Protein AF-A0A365MT75-F1 (afdb_monomer_lite)

Organism: Gibberella intermedia (NCBI:txid948311)

Foldseek 3Di:
DKQKFKEKEAEDVVVLVVQLVDPQKWKKKAFWKDKPDDDIDQWFIATGPPSDRIDMKMWIPWKWKAWFQDFADALDATDGPADGHTDDAQKEWEQDPVRDIDIDHDNVAHNQWYKYWYQAFTWMWMWTQMPNDTFTRDTRNRHTDDGGDMMHIHTFQKMKIDMDSRHHTRGTHPDDFDDIDIDHQVPHRYDYDYPDLLDADEAEAEPPVVVVCVVVLFKDKWKAFFKDKPQDPQGTKFTPFDDAAWDEDDAQDDGYYPDDDADDDAQWEWEQDPVRDIDHIDHDPPTHNQWYKYAYPAQTWDWDFDQDRNDRGTRDINDHHDGHHGGIMHIHGQQKMKIAMDTSSRHYTDDCPPPAMDMDGHDSVDHWHWYWYQDPVGHIDTDTCPDDDPPVVVVVVVVPVPPDDDDDDDDDDDDDDD

Secondary structure (DSSP, 8-state):
----EEEEEEE-HHHHHHHTTSTT-EEEEEEEEEETTS-EE--B-EEES---SEEEEEEEEEEEEEEE-PPP-TT-B---SS--EEE-TTEEEEE-TTS-EEEEE-TTS-TTSEEEEESSSBEEEEEEEETTEEEEEEE-TTSSBPTT-EEEEEEEEEEEEEEESS--TTBB-SS--SS-EEEE-TT-SEEEEEE-S-S--EEEEE-HHHHHHHHTTSEEEEEEEEEEETTB-------SSS----S---TT-----SS------TTEEEEEPTTS-BPPPEE-TTS-TTSEEEEESSS---EEEEEETTEEEEEEES-SSSPPPSEEEEEEEEEEEEEEEEESS--S---TTSTT-EEEE--SSS---EEEEE-SSS-EEEEE--SSSSHHHHHHHHHHTTS--PPPPPPPPP----

pLDDT: mean 74.2, std 20.29, range [22.56, 98.38]

Structure (mmCIF, N/CA/C/O backbone):
data_AF-A0A365MT75-F1
#
_entry.id   AF-A0A365MT75-F1
#
loop_
_atom_site.group_PDB
_atom_site.id
_atom_site.type_symbol
_atom_site.label_atom_id
_atom_site.label_alt_id
_atom_site.label_comp_id
_atom_site.label_asym_id
_atom_site.label_entity_id
_atom_site.label_seq_id
_atom_site.pdbx_PDB_ins_code
_atom_site.Cartn_x
_atom_site.Cartn_y
_atom_site.Cartn_z
_atom_site.occupancy
_atom_site.B_iso_or_equiv
_atom_site.auth_seq_id
_atom_site.auth_comp_id
_atom_site.auth_asym_id
_atom_site.auth_atom_id
_atom_site.pdbx_PDB_model_num
ATOM 1 N N . MET A 1 1 ? 29.195 1.316 -1.048 1.00 43.56 1 MET A N 1
ATOM 2 C CA . MET A 1 1 ? 28.704 0.260 -0.126 1.00 43.56 1 MET A CA 1
ATOM 3 C C . MET A 1 1 ? 27.222 0.043 -0.409 1.00 43.56 1 MET A C 1
ATOM 5 O O . MET A 1 1 ? 26.603 0.979 -0.900 1.00 43.56 1 MET A O 1
ATOM 9 N N . SER A 1 2 ? 26.654 -1.140 -0.150 1.00 60.12 2 SER A N 1
ATOM 10 C CA . SER A 1 2 ? 25.193 -1.316 -0.242 1.00 60.12 2 SER A CA 1
ATOM 11 C C . SER A 1 2 ? 24.544 -0.742 1.015 1.00 60.12 2 SER A C 1
ATOM 13 O O . SER A 1 2 ? 24.875 -1.172 2.119 1.00 60.12 2 SER A O 1
ATOM 15 N N . SER A 1 3 ? 23.654 0.239 0.864 1.00 81.06 3 SER A N 1
ATOM 16 C CA . SER A 1 3 ? 22.880 0.766 1.988 1.00 81.06 3 SER A CA 1
ATOM 17 C C . SER A 1 3 ? 21.857 -0.279 2.432 1.00 81.06 3 SER A C 1
ATOM 19 O O . SER A 1 3 ? 20.943 -0.608 1.672 1.00 81.06 3 SER A O 1
ATOM 21 N N . LYS A 1 4 ? 22.010 -0.784 3.659 1.00 91.12 4 LYS A N 1
ATOM 22 C CA . LYS A 1 4 ? 20.934 -1.471 4.377 1.00 91.12 4 LYS A CA 1
ATOM 23 C C . LYS A 1 4 ? 19.996 -0.445 5.013 1.00 91.12 4 LYS A C 1
ATOM 25 O O . LYS A 1 4 ? 20.435 0.617 5.455 1.00 91.12 4 LYS A O 1
ATOM 30 N N . TYR A 1 5 ? 18.724 -0.807 5.078 1.00 94.75 5 TYR A N 1
ATOM 31 C CA . TYR A 1 5 ? 17.663 -0.064 5.740 1.00 94.75 5 TYR A CA 1
ATOM 32 C C . TYR A 1 5 ? 16.937 -0.979 6.726 1.00 94.75 5 TYR A C 1
ATOM 34 O O . TYR A 1 5 ? 16.880 -2.192 6.505 1.00 94.75 5 TYR A O 1
ATOM 42 N N . SER A 1 6 ? 16.352 -0.406 7.777 1.00 95.81 6 SER A N 1
ATOM 43 C CA . SER A 1 6 ? 15.517 -1.150 8.721 1.00 95.81 6 SER A CA 1
ATOM 44 C C . SER A 1 6 ? 14.291 -0.371 9.204 1.00 95.81 6 SER A C 1
ATOM 46 O O . SER A 1 6 ? 14.324 0.849 9.406 1.00 95.81 6 SER A O 1
ATOM 48 N N . LEU A 1 7 ? 13.188 -1.095 9.391 1.00 96.25 7 LEU A N 1
ATOM 49 C CA . LEU A 1 7 ? 11.945 -0.623 9.998 1.00 96.25 7 LEU A CA 1
ATOM 50 C C . LEU A 1 7 ? 11.661 -1.435 11.258 1.00 96.25 7 LEU A C 1
ATOM 52 O O . LEU A 1 7 ? 11.477 -2.648 11.175 1.00 96.25 7 LEU A O 1
ATOM 56 N N . ASN A 1 8 ? 11.589 -0.767 12.407 1.00 95.50 8 ASN A N 1
ATOM 57 C CA . ASN A 1 8 ? 11.179 -1.389 13.663 1.00 95.50 8 ASN A CA 1
ATOM 58 C C . ASN A 1 8 ? 9.683 -1.158 13.884 1.00 95.50 8 ASN A C 1
ATOM 60 O O . ASN A 1 8 ? 9.224 -0.034 14.098 1.00 95.50 8 ASN A O 1
ATOM 64 N N . VAL A 1 9 ? 8.914 -2.233 13.813 1.00 94.69 9 VAL A N 1
ATOM 65 C CA . VAL A 1 9 ? 7.471 -2.239 14.016 1.00 94.69 9 VAL A CA 1
ATOM 66 C C . VAL A 1 9 ? 7.209 -2.650 15.459 1.00 94.69 9 VAL A C 1
ATOM 68 O O . VAL A 1 9 ? 7.432 -3.801 15.833 1.00 94.69 9 VAL A O 1
ATOM 71 N N . HIS A 1 10 ? 6.765 -1.698 16.277 1.00 93.19 10 HIS A N 1
ATOM 72 C CA . HIS A 1 10 ? 6.345 -1.957 17.652 1.00 93.19 10 HIS A CA 1
ATOM 73 C C . HIS A 1 10 ? 4.829 -2.160 17.681 1.00 93.19 10 HIS A C 1
ATOM 75 O O . HIS A 1 10 ? 4.082 -1.308 17.191 1.00 93.19 10 HIS A O 1
ATOM 81 N N . ILE A 1 11 ? 4.372 -3.268 18.257 1.00 90.56 11 ILE A N 1
ATOM 82 C CA . ILE A 1 11 ? 2.957 -3.640 18.337 1.00 90.56 11 ILE A CA 1
ATOM 83 C C . ILE A 1 11 ? 2.593 -3.834 19.807 1.00 90.56 11 ILE A C 1
ATOM 85 O O . ILE A 1 11 ? 3.284 -4.547 20.536 1.00 90.56 11 ILE A O 1
ATOM 89 N N . ASP A 1 12 ? 1.510 -3.195 20.250 1.00 86.94 12 ASP A N 1
ATOM 90 C CA . ASP A 1 12 ? 0.994 -3.370 21.608 1.00 86.94 12 ASP A CA 1
ATOM 91 C C . ASP A 1 12 ? 0.683 -4.863 21.876 1.00 86.94 12 ASP A C 1
ATOM 93 O O . ASP A 1 12 ? 0.031 -5.501 21.042 1.00 86.94 12 ASP A O 1
ATOM 97 N N . PRO A 1 13 ? 1.092 -5.453 23.018 1.00 86.12 13 PRO A N 1
ATOM 98 C CA . PRO A 1 13 ? 0.775 -6.843 23.357 1.00 86.12 13 PRO A CA 1
ATOM 99 C C . PRO A 1 13 ? -0.722 -7.197 23.267 1.00 86.12 13 PRO A C 1
ATOM 101 O O . PRO A 1 13 ? -1.064 -8.337 22.943 1.00 86.12 13 PRO A O 1
ATOM 104 N N . LYS A 1 14 ? -1.620 -6.220 23.480 1.00 80.56 14 LYS A N 1
ATOM 105 C CA . LYS A 1 14 ? -3.074 -6.321 23.255 1.00 80.56 14 LYS A CA 1
ATOM 106 C C . LYS A 1 14 ? -3.406 -6.694 21.807 1.00 80.56 14 LYS A C 1
ATOM 108 O O . LYS A 1 14 ? -4.255 -7.556 21.577 1.00 80.56 14 LYS A O 1
ATOM 113 N N . TRP A 1 15 ? -2.728 -6.066 20.848 1.00 81.56 15 TRP A N 1
ATOM 114 C CA . TRP A 1 15 ? -2.884 -6.326 19.419 1.00 81.56 15 TRP A CA 1
ATOM 115 C C . TRP A 1 15 ? -2.166 -7.598 18.979 1.00 81.56 15 TRP A C 1
ATOM 117 O O . TRP A 1 15 ? -2.745 -8.357 18.211 1.00 81.56 15 TRP A O 1
ATOM 127 N N . VAL A 1 16 ? -0.983 -7.902 19.529 1.00 85.25 16 VAL A N 1
ATOM 128 C CA . VAL A 1 16 ? -0.313 -9.198 19.296 1.00 85.25 16 VAL A CA 1
ATOM 129 C C . VAL A 1 16 ? -1.240 -10.358 19.672 1.00 85.25 16 VAL A C 1
ATOM 131 O O . VAL A 1 16 ? -1.450 -11.260 18.866 1.00 85.25 16 VAL A O 1
ATOM 134 N N . LYS A 1 17 ? -1.861 -10.317 20.860 1.00 78.94 17 LYS A N 1
ATOM 135 C CA . LYS A 1 17 ? -2.819 -11.349 21.296 1.00 78.94 17 LYS A CA 1
ATOM 136 C C . LYS A 1 17 ? -4.054 -11.422 20.388 1.00 78.94 17 LYS A C 1
ATOM 138 O O . LYS A 1 17 ? -4.524 -12.519 20.103 1.00 78.94 17 LYS A O 1
ATOM 143 N N . ALA A 1 18 ? -4.584 -10.278 19.949 1.00 76.50 18 ALA A N 1
ATOM 144 C CA . ALA A 1 18 ? -5.773 -10.226 19.099 1.00 76.50 18 ALA A CA 1
ATOM 145 C C . ALA A 1 18 ? -5.497 -10.739 17.675 1.00 76.50 18 ALA A C 1
ATOM 147 O O . ALA A 1 18 ? -6.173 -11.655 17.211 1.00 76.50 18 ALA A O 1
ATOM 148 N N . TRP A 1 19 ? -4.486 -10.202 16.993 1.00 81.62 19 TRP A N 1
ATOM 149 C CA . TRP A 1 19 ? -4.174 -10.548 15.606 1.00 81.62 19 TRP A CA 1
ATOM 150 C C . TRP A 1 19 ? -3.646 -11.975 15.458 1.00 81.62 19 TRP A C 1
ATOM 152 O O . TRP A 1 19 ? -4.077 -12.666 14.542 1.00 81.62 19 TRP A O 1
ATOM 162 N N . SER A 1 20 ? -2.853 -12.484 16.407 1.00 82.06 20 SER A N 1
ATOM 163 C CA . SER A 1 20 ? -2.443 -13.899 16.417 1.00 82.06 20 SER A CA 1
ATOM 164 C C . SER A 1 20 ? -3.592 -14.889 16.677 1.00 82.06 20 SER A C 1
ATOM 166 O O . SER A 1 20 ? -3.385 -16.094 16.560 1.00 82.06 20 SER A O 1
ATOM 168 N N . SER A 1 21 ? -4.799 -14.414 17.020 1.00 77.44 21 SER A N 1
ATOM 169 C CA . SER A 1 21 ? -6.010 -15.249 17.109 1.00 77.44 21 SER A CA 1
ATOM 170 C C . SER A 1 21 ? -6.864 -15.250 15.832 1.00 77.44 21 SER A C 1
ATOM 172 O O . SER A 1 21 ? -7.795 -16.048 15.727 1.00 77.44 21 SER A O 1
ATOM 174 N N . VAL A 1 22 ? -6.545 -14.400 14.847 1.00 76.50 22 VAL A N 1
ATOM 175 C CA . VAL A 1 22 ? -7.232 -14.342 13.548 1.00 76.50 22 VAL A CA 1
ATOM 176 C C . VAL A 1 22 ? -6.508 -15.261 12.548 1.00 76.50 22 VAL A C 1
ATOM 178 O O . VAL A 1 22 ? -5.335 -15.026 12.249 1.00 76.50 22 VAL A O 1
ATOM 181 N N . PRO A 1 23 ? -7.156 -16.314 12.010 1.00 77.75 23 PRO A N 1
ATOM 182 C CA . PRO A 1 23 ? -6.510 -17.235 11.075 1.00 77.75 23 PRO A CA 1
ATOM 183 C C . PRO A 1 23 ? -5.998 -16.528 9.814 1.00 77.75 23 PRO A C 1
ATOM 185 O O . PRO A 1 23 ? -6.737 -15.797 9.166 1.00 77.75 23 PRO A O 1
ATOM 188 N N . GLY A 1 24 ? -4.738 -16.770 9.447 1.00 80.25 24 GLY A N 1
ATOM 189 C CA . GLY A 1 24 ? -4.112 -16.190 8.251 1.00 80.25 24 GLY A CA 1
ATOM 190 C C . GLY A 1 24 ? -3.574 -14.764 8.414 1.00 80.25 24 GLY A C 1
ATOM 191 O O . GLY A 1 24 ? -2.844 -14.311 7.533 1.00 80.25 24 GLY A O 1
ATOM 192 N N . MET A 1 25 ? -3.862 -14.089 9.533 1.00 85.12 25 MET A N 1
ATOM 193 C CA . MET A 1 25 ? -3.382 -12.739 9.839 1.00 85.12 25 MET A CA 1
ATOM 194 C C . MET A 1 25 ? -1.848 -12.659 9.879 1.00 85.12 25 MET A C 1
ATOM 196 O O . MET A 1 25 ? -1.152 -13.597 10.281 1.00 85.12 25 MET A O 1
ATOM 200 N N . LYS A 1 26 ? -1.316 -11.532 9.407 1.00 89.81 26 LYS A N 1
ATOM 201 C CA . LYS A 1 26 ? 0.099 -11.351 9.051 1.00 89.81 26 LYS A CA 1
ATOM 202 C C . LYS A 1 26 ? 0.431 -9.863 8.981 1.00 89.81 26 LYS A C 1
ATOM 204 O O . LYS A 1 26 ? -0.436 -9.032 8.709 1.00 89.81 26 LYS A O 1
ATOM 209 N N . LEU A 1 27 ? 1.698 -9.541 9.228 1.00 91.94 27 LEU A N 1
ATOM 210 C CA . LEU A 1 27 ? 2.236 -8.206 8.995 1.00 91.94 27 LEU A CA 1
ATOM 211 C C . LEU A 1 27 ? 2.629 -8.103 7.517 1.00 91.94 27 LEU A C 1
ATOM 213 O O . LEU A 1 27 ? 3.551 -8.792 7.077 1.00 91.94 27 LEU A O 1
ATOM 217 N N . CYS A 1 28 ? 1.939 -7.249 6.770 1.00 93.00 28 CYS A N 1
ATOM 218 C CA . CYS A 1 28 ? 2.190 -6.997 5.355 1.00 93.00 28 CYS A CA 1
ATOM 219 C C . CYS A 1 28 ? 3.100 -5.777 5.174 1.00 93.00 28 CYS A C 1
ATOM 221 O O . CYS A 1 28 ? 3.004 -4.802 5.920 1.00 93.00 28 CYS A O 1
ATOM 223 N N . PHE A 1 29 ? 3.974 -5.830 4.172 1.00 93.94 29 PHE A N 1
ATOM 224 C CA . PHE A 1 29 ? 4.979 -4.822 3.855 1.00 93.94 29 PHE A CA 1
ATOM 225 C C . PHE A 1 29 ? 5.065 -4.604 2.340 1.00 93.94 29 PHE A C 1
ATOM 227 O O . PHE A 1 29 ? 5.091 -5.559 1.565 1.00 93.94 29 PHE A O 1
ATOM 234 N N . ALA A 1 30 ? 5.171 -3.347 1.912 1.00 94.56 30 ALA A N 1
ATOM 235 C CA . ALA A 1 30 ? 5.423 -2.991 0.516 1.00 94.56 30 ALA A CA 1
ATOM 236 C C . ALA A 1 30 ? 6.398 -1.811 0.416 1.00 94.56 30 ALA A C 1
ATOM 238 O O . ALA A 1 30 ? 6.437 -0.941 1.290 1.00 94.56 30 ALA A O 1
ATOM 239 N N . THR A 1 31 ? 7.172 -1.751 -0.671 1.00 94.38 31 THR A N 1
ATOM 240 C CA . THR A 1 31 ? 8.063 -0.616 -0.970 1.00 94.38 31 THR A CA 1
ATOM 241 C C . THR A 1 31 ? 7.625 0.072 -2.250 1.00 94.38 31 THR A C 1
ATOM 243 O O . THR A 1 31 ? 7.345 -0.609 -3.233 1.00 94.38 31 THR A O 1
ATOM 246 N N . ALA A 1 32 ? 7.636 1.401 -2.271 1.00 93.69 32 ALA A N 1
ATOM 247 C CA . ALA A 1 32 ? 7.175 2.144 -3.429 1.00 93.69 32 ALA A CA 1
ATOM 248 C C . ALA A 1 32 ? 8.210 2.144 -4.571 1.00 93.69 32 ALA A C 1
ATOM 250 O O . ALA A 1 32 ? 9.410 2.349 -4.358 1.00 93.69 32 ALA A O 1
ATOM 251 N N . VAL A 1 33 ? 7.736 1.987 -5.804 1.00 95.06 33 VAL A N 1
ATOM 252 C CA . VAL A 1 33 ? 8.507 2.065 -7.049 1.00 95.06 33 VAL A CA 1
ATOM 253 C C . VAL A 1 33 ? 7.839 3.085 -7.966 1.00 95.06 33 VAL A C 1
ATOM 255 O O . VAL A 1 33 ? 6.643 3.021 -8.236 1.00 95.06 33 VAL A O 1
ATOM 258 N N . GLY A 1 34 ? 8.610 4.062 -8.438 1.00 92.69 34 GLY A N 1
ATOM 259 C CA . GLY A 1 34 ? 8.158 4.973 -9.483 1.00 92.69 34 GLY A CA 1
ATOM 260 C C . GLY A 1 34 ? 8.193 4.293 -10.845 1.00 92.69 34 GLY A C 1
ATOM 261 O O . GLY A 1 34 ? 9.222 3.703 -11.179 1.00 92.69 34 GLY A O 1
ATOM 262 N N . SER A 1 35 ? 7.123 4.435 -11.627 1.00 88.50 35 SER A N 1
ATOM 263 C CA . SER A 1 35 ? 7.120 4.095 -13.051 1.00 88.50 35 SER A CA 1
ATOM 264 C C . SER A 1 35 ? 6.677 5.295 -13.888 1.00 88.50 35 SER A C 1
ATOM 266 O O . SER A 1 35 ? 5.722 6.000 -13.554 1.00 88.50 35 SER A O 1
ATOM 268 N N . GLY A 1 36 ? 7.407 5.564 -14.971 1.00 78.31 36 GLY A N 1
ATOM 269 C CA . GLY A 1 36 ? 7.173 6.729 -15.823 1.00 78.31 36 GLY A CA 1
ATOM 270 C C . GLY A 1 36 ? 7.578 8.059 -15.171 1.00 78.31 36 GLY A C 1
ATOM 271 O O . GLY A 1 36 ? 8.539 8.129 -14.406 1.00 78.31 36 GLY A O 1
ATOM 272 N N . ALA A 1 37 ? 6.885 9.143 -15.534 1.00 63.47 37 ALA A N 1
ATOM 273 C CA . ALA A 1 37 ? 7.299 10.513 -15.209 1.00 63.47 37 ALA A CA 1
ATOM 274 C C . ALA A 1 37 ? 6.915 10.995 -13.795 1.00 63.47 37 ALA A C 1
ATOM 276 O O . ALA A 1 37 ? 7.533 11.926 -13.284 1.00 63.47 37 ALA A O 1
ATOM 277 N N . SER A 1 38 ? 5.898 10.397 -13.168 1.00 62.75 38 SER A N 1
ATOM 278 C CA . SER A 1 38 ? 5.349 10.870 -11.883 1.00 62.75 38 SER A CA 1
ATOM 279 C C . SER A 1 38 ? 4.658 9.791 -11.043 1.00 62.75 38 SER A C 1
ATOM 281 O O . SER A 1 38 ? 4.666 9.889 -9.815 1.00 62.75 38 SER A O 1
ATOM 283 N N . ALA A 1 39 ? 4.085 8.758 -11.666 1.00 82.94 39 ALA A N 1
ATOM 284 C CA . ALA A 1 39 ? 3.356 7.714 -10.955 1.00 82.94 39 ALA A CA 1
ATOM 285 C C . ALA A 1 39 ? 4.277 6.892 -10.035 1.00 82.94 39 ALA A C 1
ATOM 287 O O . ALA A 1 39 ? 5.438 6.616 -10.350 1.00 82.94 39 ALA A O 1
ATOM 288 N N . THR A 1 40 ? 3.756 6.523 -8.867 1.00 87.56 40 THR A N 1
ATOM 289 C CA . THR A 1 40 ? 4.450 5.724 -7.852 1.00 87.56 40 THR A CA 1
ATOM 290 C C . THR A 1 40 ? 3.494 4.659 -7.339 1.00 87.56 40 THR A C 1
ATOM 292 O O . THR A 1 40 ? 2.381 4.977 -6.935 1.00 87.56 40 THR A O 1
ATOM 295 N N . PHE A 1 41 ? 3.944 3.409 -7.361 1.00 89.00 41 PHE A N 1
ATOM 296 C CA . PHE A 1 41 ? 3.154 2.217 -7.077 1.00 89.00 41 PHE A CA 1
ATOM 297 C C . PHE A 1 41 ? 3.794 1.433 -5.934 1.00 89.00 41 PHE A C 1
ATOM 299 O O . PHE A 1 41 ? 5.015 1.404 -5.824 1.00 89.00 41 PHE A O 1
ATOM 306 N N . SER A 1 42 ? 2.984 0.759 -5.125 1.00 88.44 42 SER A N 1
ATOM 307 C CA . SER A 1 42 ? 3.445 -0.193 -4.100 1.00 88.44 42 SER A CA 1
ATOM 308 C C . SER A 1 42 ? 2.682 -1.504 -4.269 1.00 88.44 42 SER A C 1
ATOM 310 O O . SER A 1 42 ? 2.076 -2.016 -3.336 1.00 88.44 42 SER A O 1
ATOM 312 N N . ASN A 1 43 ? 2.615 -1.974 -5.515 1.00 84.06 43 ASN A N 1
ATOM 313 C CA . ASN A 1 43 ? 1.571 -2.874 -5.992 1.00 84.06 43 ASN A CA 1
ATOM 314 C C . ASN A 1 43 ? 1.891 -4.367 -5.841 1.00 84.06 43 ASN A C 1
ATOM 316 O O . ASN A 1 43 ? 1.244 -5.184 -6.491 1.00 84.06 43 ASN A O 1
ATOM 320 N N . VAL A 1 44 ? 2.875 -4.725 -5.009 1.00 80.00 44 VAL A N 1
ATOM 321 C CA . VAL A 1 44 ? 3.187 -6.112 -4.644 1.00 80.00 44 VAL A CA 1
ATOM 322 C C . VAL A 1 44 ? 3.514 -6.200 -3.156 1.00 80.00 44 VAL A C 1
ATOM 324 O O . VAL A 1 44 ? 4.254 -5.367 -2.627 1.00 80.00 44 VAL A O 1
ATOM 327 N N . VAL A 1 45 ? 2.967 -7.221 -2.497 1.00 79.81 45 VAL A N 1
ATOM 328 C CA . VAL A 1 45 ? 3.134 -7.477 -1.062 1.00 79.81 45 VAL A CA 1
ATOM 329 C C . VAL A 1 45 ? 4.288 -8.450 -0.796 1.00 79.81 45 VAL A C 1
ATOM 331 O O . VAL A 1 45 ? 4.464 -9.446 -1.502 1.00 79.81 45 VAL A O 1
ATOM 334 N N . ALA A 1 46 ? 5.040 -8.168 0.268 1.00 83.38 46 ALA A N 1
ATOM 335 C CA . ALA A 1 46 ? 5.812 -9.144 1.031 1.00 83.38 46 ALA A CA 1
ATOM 336 C C . ALA A 1 46 ? 5.245 -9.214 2.461 1.00 83.38 46 ALA A C 1
ATOM 338 O O . ALA A 1 46 ? 4.742 -8.205 2.959 1.00 83.38 46 ALA A O 1
ATOM 339 N N . TYR A 1 47 ? 5.307 -10.353 3.153 1.00 84.94 47 TYR A N 1
ATOM 340 C CA . TYR A 1 47 ? 4.687 -10.469 4.486 1.00 84.94 47 TYR A CA 1
ATOM 341 C C . TYR A 1 47 ? 5.483 -11.309 5.499 1.00 84.94 47 TYR A C 1
ATOM 343 O O . TYR A 1 47 ? 6.444 -11.999 5.164 1.00 84.94 47 TYR A O 1
ATOM 351 N N . THR A 1 48 ? 5.052 -11.281 6.766 1.00 82.12 48 THR A N 1
ATOM 352 C CA . THR A 1 48 ? 5.440 -12.282 7.771 1.00 82.12 48 THR A CA 1
ATOM 353 C C . THR A 1 48 ? 4.269 -12.707 8.661 1.00 82.12 48 THR A C 1
ATOM 355 O O . THR A 1 48 ? 3.481 -11.879 9.120 1.00 82.12 48 THR A O 1
ATOM 358 N N . HIS A 1 49 ? 4.167 -14.012 8.933 1.00 81.25 49 HIS A N 1
ATOM 359 C CA . HIS A 1 49 ? 3.235 -14.576 9.922 1.00 81.25 49 HIS A CA 1
ATOM 360 C C . HIS A 1 49 ? 3.700 -14.369 11.377 1.00 81.25 49 HIS A C 1
ATOM 362 O O . HIS A 1 49 ? 2.932 -14.615 12.303 1.00 81.25 49 HIS A O 1
ATOM 368 N N . ASN A 1 50 ? 4.951 -13.952 11.614 1.00 85.38 50 ASN A N 1
ATOM 369 C CA . ASN A 1 50 ? 5.496 -13.820 12.967 1.00 85.38 50 ASN A CA 1
ATOM 370 C C . ASN A 1 50 ? 5.073 -12.491 13.618 1.00 85.38 50 ASN A C 1
ATOM 372 O O . ASN A 1 50 ? 5.847 -11.533 13.670 1.00 85.38 50 ASN A O 1
ATOM 376 N N . ILE A 1 51 ? 3.831 -12.434 14.101 1.00 87.12 51 ILE A N 1
ATOM 377 C CA . ILE A 1 51 ? 3.294 -11.283 14.835 1.00 87.12 51 ILE A CA 1
ATOM 378 C C . ILE A 1 51 ? 3.865 -11.288 16.263 1.00 87.12 51 ILE A C 1
ATOM 380 O O . ILE A 1 51 ? 3.356 -11.963 17.157 1.00 87.12 51 ILE A O 1
ATOM 384 N N . ALA A 1 52 ? 4.931 -10.517 16.474 1.00 90.81 52 ALA A N 1
ATOM 385 C CA . ALA A 1 52 ? 5.593 -10.306 17.761 1.00 90.81 52 ALA A CA 1
ATOM 386 C C . ALA A 1 52 ? 5.497 -8.828 18.210 1.00 90.81 52 ALA A C 1
ATOM 388 O O . ALA A 1 52 ? 5.310 -7.952 17.367 1.00 90.81 52 ALA A O 1
ATOM 389 N N . PRO A 1 53 ? 5.678 -8.497 19.509 1.00 91.81 53 PRO A N 1
ATOM 390 C CA . PRO A 1 53 ? 5.587 -7.110 19.997 1.00 91.81 53 PRO A CA 1
ATOM 391 C C . PRO A 1 53 ? 6.633 -6.149 19.408 1.00 91.81 53 PRO A C 1
ATOM 393 O O . PRO A 1 53 ? 6.443 -4.935 19.421 1.00 91.81 53 PRO A O 1
ATOM 396 N N . ASN A 1 54 ? 7.747 -6.685 18.904 1.00 93.69 54 ASN A N 1
ATOM 397 C CA . ASN A 1 54 ? 8.773 -5.947 18.17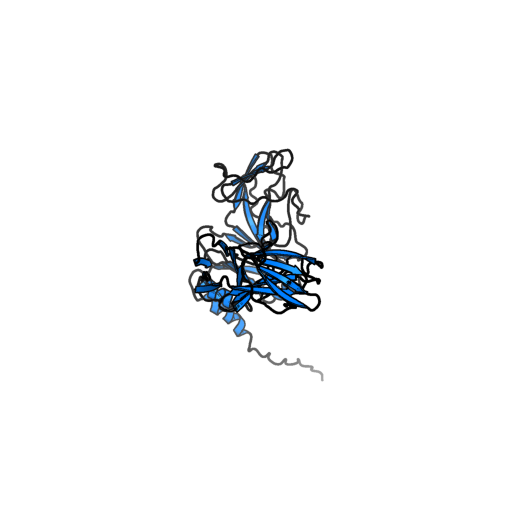5 1.00 93.69 54 ASN A CA 1
ATOM 398 C C . ASN A 1 54 ? 9.195 -6.788 16.966 1.00 93.69 54 ASN A C 1
ATOM 400 O O . ASN A 1 54 ? 9.642 -7.922 17.141 1.00 93.69 54 ASN A O 1
ATOM 404 N N . ILE A 1 55 ? 9.068 -6.239 15.759 1.00 94.44 55 ILE A N 1
ATOM 405 C CA . ILE A 1 55 ? 9.475 -6.882 14.503 1.00 94.44 55 ILE A CA 1
ATOM 406 C C . ILE A 1 55 ? 10.404 -5.923 13.761 1.00 94.44 55 ILE A C 1
ATOM 408 O O . ILE A 1 55 ? 10.045 -4.767 13.545 1.00 94.44 55 ILE A O 1
ATOM 412 N N . THR A 1 56 ? 11.575 -6.395 13.332 1.00 95.44 56 THR A N 1
ATOM 413 C CA . THR A 1 56 ? 12.479 -5.617 12.474 1.00 95.44 56 THR A CA 1
ATOM 414 C C . THR A 1 56 ? 12.434 -6.159 11.048 1.00 95.44 56 THR A C 1
ATOM 416 O O . THR A 1 56 ? 12.777 -7.315 10.788 1.00 95.44 56 THR A O 1
ATOM 419 N N . ILE A 1 57 ? 12.017 -5.313 10.109 1.00 94.94 57 ILE A N 1
ATOM 420 C CA . ILE A 1 57 ? 12.077 -5.591 8.671 1.00 94.94 57 ILE A CA 1
ATOM 421 C C . ILE A 1 57 ? 13.346 -4.923 8.141 1.00 94.94 57 ILE A C 1
ATOM 423 O O . ILE A 1 57 ? 13.466 -3.702 8.217 1.00 94.94 57 ILE A O 1
ATOM 427 N N . GLU A 1 58 ? 14.293 -5.705 7.621 1.00 94.88 58 GLU A N 1
ATOM 428 C CA . GLU A 1 58 ? 15.492 -5.191 6.946 1.00 94.88 58 GLU A CA 1
ATOM 429 C C . GLU A 1 58 ? 15.382 -5.342 5.430 1.00 94.88 58 GLU A C 1
ATOM 431 O O . GLU A 1 58 ? 14.871 -6.353 4.946 1.00 94.88 58 GLU A O 1
ATOM 436 N N . TRP A 1 59 ? 15.937 -4.393 4.674 1.00 94.50 59 TRP A N 1
ATOM 437 C CA . TRP A 1 59 ? 16.094 -4.520 3.224 1.00 94.50 59 TRP A CA 1
ATOM 438 C C . TRP A 1 59 ? 17.358 -3.831 2.702 1.00 94.50 59 TRP A C 1
ATOM 440 O O . TRP A 1 59 ? 17.886 -2.893 3.304 1.00 94.50 59 TRP A O 1
ATOM 450 N N . GLY A 1 60 ? 17.854 -4.309 1.562 1.00 92.12 60 GLY A N 1
ATOM 451 C CA . GLY A 1 60 ? 19.036 -3.773 0.888 1.00 92.12 60 GLY A CA 1
ATOM 452 C C . GLY A 1 60 ? 18.709 -2.898 -0.324 1.00 92.12 60 GLY A C 1
ATOM 453 O O . GLY A 1 60 ? 17.561 -2.775 -0.758 1.00 92.12 60 GLY A O 1
ATOM 454 N N . ASN A 1 61 ? 19.756 -2.341 -0.933 1.00 92.88 61 ASN A N 1
ATOM 455 C CA . ASN A 1 61 ? 19.735 -1.872 -2.323 1.00 92.88 61 ASN A CA 1
ATOM 456 C C . ASN A 1 61 ? 20.301 -2.935 -3.288 1.00 92.88 61 ASN A C 1
ATOM 458 O O . ASN A 1 61 ? 20.966 -2.600 -4.266 1.00 92.88 61 ASN A O 1
ATOM 462 N N . SER A 1 62 ? 20.032 -4.215 -3.007 1.00 95.56 62 SER A N 1
ATOM 463 C CA . SER A 1 62 ? 20.228 -5.312 -3.956 1.00 95.56 62 SER A CA 1
ATOM 464 C C . SER A 1 62 ? 18.900 -5.660 -4.626 1.00 95.56 62 SER A C 1
ATOM 466 O O . SER A 1 62 ? 17.874 -5.799 -3.952 1.00 95.56 62 SER A O 1
ATOM 468 N N . TYR A 1 63 ? 18.921 -5.792 -5.952 1.00 97.44 63 TYR A N 1
ATOM 469 C CA . TYR A 1 63 ? 17.728 -5.947 -6.779 1.00 97.44 63 TYR A CA 1
ATOM 470 C C . TYR A 1 63 ? 17.904 -7.057 -7.817 1.00 97.44 63 TYR A C 1
ATOM 472 O O . TYR A 1 63 ? 19.000 -7.295 -8.334 1.00 97.44 63 TYR A O 1
ATOM 480 N N . ARG A 1 64 ? 16.790 -7.705 -8.157 1.00 98.12 64 ARG A N 1
ATOM 481 C CA . ARG A 1 64 ? 16.665 -8.588 -9.322 1.00 98.12 64 ARG A CA 1
ATOM 482 C C . ARG A 1 64 ? 15.491 -8.131 -10.181 1.00 98.12 64 ARG A C 1
ATOM 484 O O . ARG A 1 64 ? 14.616 -7.418 -9.699 1.00 98.12 64 ARG A O 1
ATOM 491 N N . ILE A 1 65 ? 15.453 -8.555 -11.433 1.00 98.19 65 ILE A N 1
ATOM 492 C CA . ILE A 1 65 ? 14.350 -8.269 -12.351 1.00 98.19 65 ILE A CA 1
ATOM 493 C C . ILE A 1 65 ? 13.994 -9.530 -13.147 1.00 98.19 65 ILE A C 1
ATOM 495 O O . ILE A 1 65 ? 14.851 -10.391 -13.361 1.00 98.19 65 ILE A O 1
ATOM 499 N N . ALA A 1 66 ? 12.736 -9.639 -13.561 1.00 98.12 66 ALA A N 1
ATOM 500 C CA . ALA A 1 66 ? 12.231 -10.696 -14.433 1.00 98.12 66 ALA A CA 1
ATOM 501 C C . ALA A 1 66 ? 11.116 -10.154 -15.343 1.00 98.12 66 ALA A C 1
ATOM 503 O O . ALA A 1 66 ? 10.609 -9.052 -15.125 1.00 98.12 66 ALA A O 1
ATOM 504 N N . GLY A 1 67 ? 10.720 -10.936 -16.346 1.00 97.00 67 GLY A N 1
ATOM 505 C CA . GLY A 1 67 ? 9.463 -10.762 -17.068 1.00 97.00 67 GLY A CA 1
ATOM 506 C C . GLY A 1 67 ? 8.332 -11.613 -16.472 1.00 97.00 67 GLY A C 1
ATOM 507 O O . GLY A 1 67 ? 8.600 -12.665 -15.894 1.00 97.00 67 GLY A O 1
ATOM 508 N N . SER A 1 68 ? 7.071 -11.208 -16.643 1.00 96.19 68 SER A N 1
ATOM 509 C CA . SER A 1 68 ? 5.875 -12.025 -16.359 1.00 96.19 68 SER A CA 1
ATOM 510 C C . SER A 1 68 ? 4.799 -11.868 -17.443 1.00 96.19 68 SER A C 1
ATOM 512 O O . SER A 1 68 ? 4.639 -10.790 -18.012 1.00 96.19 68 SER A O 1
ATOM 514 N N . THR A 1 69 ? 4.045 -12.930 -17.729 1.00 94.25 69 THR A N 1
ATOM 515 C CA . THR A 1 69 ? 2.846 -12.909 -18.590 1.00 94.25 69 THR A CA 1
ATOM 516 C C . THR A 1 69 ? 1.555 -12.552 -17.852 1.00 94.25 69 THR A C 1
ATOM 518 O O . THR A 1 69 ? 0.508 -12.440 -18.487 1.00 94.25 69 THR A O 1
ATOM 521 N N . ASN A 1 70 ? 1.581 -12.386 -16.526 1.00 89.56 70 ASN A N 1
ATOM 522 C CA . ASN A 1 70 ? 0.374 -12.096 -15.758 1.00 89.56 70 ASN A CA 1
ATOM 523 C C . ASN A 1 70 ? -0.135 -10.666 -16.013 1.00 89.56 70 ASN A C 1
ATOM 525 O O . ASN A 1 70 ? 0.578 -9.689 -15.785 1.00 89.56 70 ASN A O 1
ATOM 529 N N . ASN A 1 71 ? -1.403 -10.550 -16.418 1.00 85.94 71 ASN A N 1
ATOM 530 C CA . ASN A 1 71 ? -2.156 -9.293 -16.367 1.00 85.94 71 ASN A CA 1
ATOM 531 C C . ASN A 1 71 ? -2.232 -8.777 -14.928 1.00 85.94 71 ASN A C 1
ATOM 533 O O . ASN A 1 71 ? -2.392 -9.576 -14.003 1.00 85.94 71 ASN A O 1
ATOM 537 N N . PHE A 1 72 ? -2.176 -7.454 -14.744 1.00 82.94 72 PHE A N 1
ATOM 538 C CA . PHE A 1 72 ? -2.380 -6.872 -13.423 1.00 82.94 72 PHE A CA 1
ATOM 539 C C . PHE A 1 72 ? -3.824 -7.103 -12.954 1.00 82.94 72 PHE A C 1
ATOM 541 O O . PHE A 1 72 ? -4.772 -6.810 -13.681 1.00 82.94 72 PHE A O 1
ATOM 548 N N . SER A 1 73 ? -3.988 -7.643 -11.746 1.00 82.56 73 SER A N 1
ATOM 549 C CA . SER A 1 73 ? -5.287 -7.918 -11.132 1.00 82.56 73 SER A CA 1
ATOM 550 C C . SER A 1 73 ? -5.146 -7.857 -9.616 1.00 82.56 73 SER A C 1
ATOM 552 O O . SER A 1 73 ? -4.417 -8.655 -9.033 1.00 82.56 73 SER A O 1
ATOM 554 N N . ASN A 1 74 ? -5.864 -6.940 -8.972 1.00 80.06 74 ASN A N 1
ATOM 555 C CA . ASN A 1 74 ? -5.858 -6.795 -7.518 1.00 80.06 74 ASN A CA 1
ATOM 556 C C . ASN A 1 74 ? -6.241 -8.112 -6.811 1.00 80.06 74 ASN A C 1
ATOM 558 O O . ASN A 1 74 ? -7.112 -8.847 -7.281 1.00 80.06 74 ASN A O 1
ATOM 562 N N . GLY A 1 75 ? -5.547 -8.435 -5.718 1.00 80.25 75 GLY A N 1
ATOM 563 C CA . GLY A 1 75 ? -5.699 -9.677 -4.957 1.00 80.25 75 GLY A CA 1
ATOM 564 C C . GLY A 1 75 ? -5.138 -10.935 -5.635 1.00 80.25 75 GLY A C 1
ATOM 565 O O . GLY A 1 75 ? -5.091 -11.989 -5.001 1.00 80.25 75 GLY A O 1
ATOM 566 N N . ALA A 1 76 ? -4.679 -10.868 -6.890 1.00 81.00 76 ALA A N 1
ATOM 567 C CA . ALA A 1 76 ? -4.111 -12.019 -7.588 1.00 81.00 76 ALA A CA 1
ATOM 568 C C . ALA A 1 76 ? -2.611 -12.185 -7.299 1.00 81.00 76 ALA A C 1
ATOM 570 O O . ALA A 1 76 ? -1.857 -11.215 -7.257 1.00 81.00 76 ALA A O 1
ATOM 571 N N . LYS A 1 77 ? -2.153 -13.433 -7.170 1.00 87.00 77 LYS A N 1
ATOM 572 C CA . LYS A 1 77 ? -0.726 -13.777 -7.274 1.00 87.00 77 LYS A CA 1
ATOM 573 C C . LYS A 1 77 ? -0.283 -13.786 -8.738 1.00 87.00 77 LYS A C 1
ATOM 575 O O . LYS A 1 77 ? -1.084 -14.080 -9.627 1.00 87.00 77 LYS A O 1
ATOM 580 N N . PHE A 1 78 ? 1.000 -13.539 -8.981 1.00 87.88 78 PHE A N 1
ATOM 581 C CA . PHE A 1 78 ? 1.629 -13.737 -10.290 1.00 87.88 78 PHE A CA 1
ATOM 582 C C . PHE A 1 78 ? 2.768 -14.762 -10.230 1.00 87.88 78 PHE A C 1
ATOM 584 O O . PHE A 1 78 ? 3.110 -15.288 -9.174 1.00 87.88 78 PHE A O 1
ATOM 591 N N . THR A 1 79 ? 3.362 -15.067 -11.381 1.00 90.19 79 THR A N 1
ATOM 592 C CA . THR A 1 79 ? 4.585 -15.870 -11.481 1.00 90.19 79 THR A CA 1
ATOM 593 C C . THR A 1 79 ? 5.535 -15.228 -12.492 1.00 90.19 79 THR A C 1
ATOM 595 O O . THR A 1 79 ? 5.106 -14.685 -13.512 1.00 90.19 79 THR A O 1
ATOM 598 N N . ALA A 1 80 ? 6.839 -15.258 -12.217 1.00 93.12 80 ALA A N 1
ATOM 599 C CA . ALA A 1 80 ? 7.844 -14.833 -13.188 1.00 93.12 80 ALA A CA 1
ATOM 600 C C . ALA A 1 80 ? 7.918 -15.837 -14.355 1.00 93.12 80 ALA A C 1
ATOM 602 O O . ALA A 1 80 ? 7.977 -17.046 -14.142 1.00 93.12 80 ALA A O 1
ATOM 603 N N . SER A 1 81 ? 7.930 -15.328 -15.586 1.00 94.75 81 SER A N 1
ATOM 604 C CA . SER A 1 81 ? 8.044 -16.099 -16.834 1.00 94.75 81 SER A CA 1
ATOM 605 C C . SER A 1 81 ? 9.478 -16.146 -17.381 1.00 94.75 81 SER A C 1
ATOM 607 O O . SER A 1 81 ? 9.725 -16.802 -18.387 1.00 94.75 81 SER A O 1
ATOM 609 N N . THR A 1 82 ? 10.420 -15.449 -16.736 1.00 96.06 82 THR A N 1
ATOM 610 C CA . THR A 1 82 ? 11.866 -15.507 -17.012 1.00 96.06 82 THR A CA 1
ATOM 611 C C . THR A 1 82 ? 12.644 -15.740 -15.718 1.00 96.06 82 THR A C 1
ATOM 613 O O . THR A 1 82 ? 12.117 -15.543 -14.620 1.00 96.06 82 THR A O 1
ATOM 616 N N . ASP A 1 83 ? 13.936 -16.041 -15.839 1.00 96.12 83 ASP A N 1
ATOM 617 C CA . ASP A 1 83 ? 14.863 -16.016 -14.706 1.00 96.12 83 ASP A CA 1
ATOM 618 C C . ASP A 1 83 ? 14.883 -14.657 -13.984 1.00 96.12 83 ASP A C 1
ATOM 620 O O . ASP A 1 83 ? 14.752 -13.594 -14.601 1.00 96.12 83 ASP A O 1
ATOM 624 N N . LYS A 1 84 ? 15.099 -14.699 -12.661 1.00 96.62 84 LYS A N 1
ATOM 625 C CA . LYS A 1 84 ? 15.250 -13.523 -11.785 1.00 96.62 84 LYS A CA 1
ATOM 626 C C . LYS A 1 84 ? 16.720 -13.060 -11.774 1.00 96.62 84 LYS A C 1
ATOM 628 O O . LYS A 1 84 ? 17.468 -13.392 -10.846 1.00 96.62 84 LYS A O 1
ATOM 633 N N . ILE A 1 85 ? 17.158 -12.322 -12.798 1.00 97.62 85 ILE A N 1
ATOM 634 C CA . ILE A 1 85 ? 18.559 -11.864 -12.938 1.00 97.62 85 ILE A CA 1
ATOM 635 C C . ILE A 1 85 ? 18.877 -10.651 -12.051 1.00 97.62 85 ILE A C 1
ATOM 637 O O . ILE A 1 85 ? 18.007 -9.827 -11.786 1.00 97.62 85 ILE A O 1
ATOM 641 N N . ALA A 1 86 ? 20.120 -10.532 -11.576 1.00 97.81 86 ALA A N 1
ATOM 642 C CA . ALA A 1 86 ? 20.557 -9.427 -10.714 1.00 97.81 86 ALA A CA 1
ATOM 643 C C . ALA A 1 86 ? 20.835 -8.143 -11.512 1.00 97.81 86 ALA A C 1
ATOM 645 O O . ALA A 1 86 ? 21.460 -8.199 -12.569 1.00 97.81 86 ALA A O 1
ATOM 646 N N . VAL A 1 87 ? 20.421 -6.988 -10.981 1.00 97.69 87 VAL A N 1
ATOM 647 C CA . VAL A 1 87 ? 20.542 -5.677 -11.646 1.00 97.69 87 VAL A CA 1
ATOM 648 C C . VAL A 1 87 ? 21.178 -4.618 -10.746 1.00 97.69 87 VAL A C 1
ATOM 650 O O . VAL A 1 87 ? 21.177 -4.723 -9.520 1.00 97.69 87 VAL A O 1
ATOM 653 N N . LYS A 1 88 ? 21.732 -3.574 -11.370 1.00 96.81 88 LYS A N 1
ATOM 654 C CA . LYS A 1 88 ? 22.316 -2.390 -10.713 1.00 96.81 88 LYS A CA 1
ATOM 655 C C . LYS A 1 88 ? 21.623 -1.131 -11.228 1.00 96.81 88 LYS A C 1
ATOM 657 O O . LYS A 1 88 ? 21.085 -1.155 -12.334 1.00 96.81 88 LYS A O 1
ATOM 662 N N . PHE A 1 89 ? 21.625 -0.043 -10.461 1.00 96.88 89 PHE A N 1
ATOM 663 C CA . PHE A 1 89 ? 21.096 1.220 -10.979 1.00 96.88 89 PHE A CA 1
ATOM 664 C C . PHE A 1 89 ? 21.886 1.684 -12.219 1.00 96.88 89 PHE A C 1
ATOM 666 O O . PHE A 1 89 ? 23.068 1.355 -12.347 1.00 96.88 89 PHE A O 1
ATOM 673 N N . GLY A 1 90 ? 21.227 2.378 -13.151 1.00 97.50 90 GLY A N 1
ATOM 674 C CA . GLY A 1 90 ? 21.811 2.734 -14.451 1.00 97.50 90 GLY A CA 1
ATOM 675 C C . GLY A 1 90 ? 21.945 1.557 -15.432 1.00 97.50 90 GLY A C 1
ATOM 676 O O . GLY A 1 90 ? 22.734 1.632 -16.371 1.00 97.50 90 GLY A O 1
ATOM 677 N N . SER A 1 91 ? 21.207 0.456 -15.228 1.00 98.12 91 SER A N 1
ATOM 678 C CA . SER A 1 91 ? 21.164 -0.669 -16.177 1.00 98.12 91 SER A CA 1
ATOM 679 C C . SER A 1 91 ? 19.880 -0.709 -17.006 1.00 98.12 91 SER A C 1
ATOM 681 O O . SER A 1 91 ? 18.780 -0.433 -16.513 1.00 98.12 91 SER A O 1
ATOM 683 N N . LYS A 1 92 ? 20.028 -1.111 -18.273 1.00 98.31 92 LYS A N 1
ATOM 684 C CA . LYS A 1 92 ? 18.937 -1.581 -19.125 1.00 98.31 92 LYS A CA 1
ATOM 685 C C . LYS A 1 92 ? 18.894 -3.102 -19.100 1.00 98.31 92 LYS A C 1
ATOM 687 O O . LYS A 1 92 ? 19.899 -3.765 -19.349 1.00 98.31 92 LYS A O 1
ATOM 692 N N . THR A 1 93 ? 17.704 -3.634 -18.869 1.00 98.38 93 THR A N 1
ATOM 693 C CA . THR A 1 93 ? 17.375 -5.048 -19.008 1.00 98.38 93 THR A CA 1
ATOM 694 C C . THR A 1 93 ? 16.454 -5.251 -20.199 1.00 98.38 93 THR A C 1
ATOM 696 O O . THR A 1 93 ? 15.484 -4.513 -20.348 1.00 98.38 93 THR A O 1
ATOM 699 N N . GLU A 1 94 ? 16.736 -6.256 -21.021 1.00 98.31 94 GLU A N 1
ATOM 700 C CA . GLU A 1 94 ? 15.950 -6.601 -22.199 1.00 98.31 94 GLU A CA 1
ATOM 701 C C . GLU A 1 94 ? 15.466 -8.056 -22.146 1.00 98.31 94 GLU A C 1
ATOM 703 O O . GLU A 1 94 ? 16.265 -8.969 -21.938 1.00 98.31 94 GLU A O 1
ATOM 708 N N . VAL A 1 95 ? 14.166 -8.273 -22.377 1.00 98.19 95 VAL A N 1
ATOM 709 C CA . VAL A 1 95 ? 13.583 -9.606 -22.608 1.00 98.19 95 VAL A CA 1
ATOM 710 C C . VAL A 1 95 ? 13.500 -9.882 -24.111 1.00 98.19 95 VAL A C 1
ATOM 712 O O . VAL A 1 95 ? 12.894 -9.119 -24.872 1.00 98.19 95 VAL A O 1
ATOM 715 N N . ASN A 1 96 ? 14.107 -10.983 -24.547 1.00 97.69 96 ASN A N 1
ATOM 716 C CA . ASN A 1 96 ? 14.224 -11.388 -25.946 1.00 97.69 96 ASN A CA 1
ATOM 717 C C . ASN A 1 96 ? 13.043 -12.243 -26.443 1.00 97.69 96 ASN A C 1
ATOM 719 O O . ASN A 1 96 ? 12.108 -12.556 -25.712 1.00 97.69 96 ASN A O 1
ATOM 723 N N . LYS A 1 97 ? 13.077 -12.612 -27.732 1.00 96.38 97 LYS A N 1
ATOM 724 C CA . LYS A 1 97 ? 12.037 -13.425 -28.398 1.00 96.38 97 LYS A CA 1
ATOM 725 C C . LYS A 1 97 ? 11.984 -14.889 -27.947 1.00 96.38 97 LYS A C 1
ATOM 727 O O . LYS A 1 97 ? 10.992 -15.559 -28.204 1.00 96.38 97 LYS A O 1
ATOM 732 N N . ASP A 1 98 ? 13.040 -15.356 -27.302 1.00 96.25 98 ASP A N 1
ATOM 733 C CA . ASP A 1 98 ? 13.249 -16.703 -26.769 1.00 96.25 98 ASP A CA 1
ATOM 734 C C . ASP A 1 98 ? 13.054 -16.767 -25.240 1.00 96.25 98 ASP A C 1
ATOM 736 O O . ASP A 1 98 ? 13.465 -17.737 -24.613 1.00 96.25 98 ASP A O 1
ATOM 740 N N . TRP A 1 99 ? 12.457 -15.727 -24.638 1.00 96.00 99 TRP A N 1
ATOM 741 C CA . TRP A 1 99 ? 12.342 -15.514 -23.185 1.00 96.00 99 TRP A CA 1
ATOM 742 C C . TRP A 1 99 ? 13.673 -15.352 -22.429 1.00 96.00 99 TRP A C 1
ATOM 744 O O . TRP A 1 99 ? 13.651 -15.143 -21.215 1.00 96.00 99 TRP A O 1
ATOM 754 N N . SER A 1 100 ? 14.826 -15.344 -23.114 1.00 97.19 100 SER A N 1
ATOM 755 C CA . SER A 1 100 ? 16.091 -14.980 -22.472 1.00 97.19 100 SER A CA 1
ATOM 756 C C . SER A 1 100 ? 16.059 -13.517 -22.023 1.00 97.19 100 SER A C 1
ATOM 758 O O . SER A 1 100 ? 15.511 -12.645 -22.705 1.00 97.19 100 SER A O 1
ATOM 760 N N . ILE A 1 101 ? 16.651 -13.241 -20.863 1.00 97.56 101 ILE A N 1
ATOM 761 C CA . ILE A 1 101 ? 16.695 -11.910 -20.260 1.00 97.56 101 ILE A CA 1
ATOM 762 C C . ILE A 1 101 ? 18.154 -11.498 -20.042 1.00 97.56 101 ILE A C 1
ATOM 764 O O . ILE A 1 101 ? 18.945 -12.245 -19.467 1.00 97.56 101 ILE A O 1
ATOM 768 N N . THR A 1 102 ? 18.537 -10.322 -20.539 1.00 97.12 102 THR A N 1
ATOM 769 C CA . THR A 1 102 ? 19.917 -9.813 -20.469 1.00 97.12 102 THR A CA 1
ATOM 770 C C . THR A 1 102 ? 19.943 -8.421 -19.855 1.00 97.12 102 THR A C 1
ATOM 772 O O . THR A 1 102 ? 19.018 -7.641 -20.053 1.00 97.12 102 THR A O 1
ATOM 775 N N . THR A 1 103 ? 20.994 -8.082 -19.104 1.00 97.75 103 THR A N 1
ATOM 776 C CA . THR A 1 103 ? 21.123 -6.768 -18.455 1.00 97.75 103 THR A CA 1
ATOM 777 C C . THR A 1 103 ? 22.527 -6.199 -18.609 1.00 97.75 103 THR A C 1
ATOM 779 O O . THR A 1 103 ? 23.510 -6.928 -18.485 1.00 97.75 103 THR A O 1
ATOM 782 N N . ASN A 1 104 ? 22.619 -4.905 -18.916 1.00 97.31 104 ASN A N 1
ATOM 783 C CA . ASN A 1 104 ? 23.869 -4.176 -19.143 1.00 97.31 104 ASN A CA 1
ATOM 784 C C . ASN A 1 104 ? 23.729 -2.720 -18.654 1.00 97.31 104 ASN A C 1
ATOM 786 O O . ASN A 1 104 ? 22.608 -2.208 -18.622 1.00 97.31 104 ASN A O 1
ATOM 790 N N . PRO A 1 105 ? 24.825 -2.021 -18.301 1.00 97.25 105 PRO A N 1
ATOM 791 C CA . PRO A 1 105 ? 24.812 -0.565 -18.129 1.00 97.25 105 PRO A CA 1
ATOM 792 C C . PRO A 1 105 ? 24.299 0.143 -19.394 1.00 97.25 105 PRO A C 1
ATOM 794 O O . PRO A 1 105 ? 24.601 -0.301 -20.503 1.00 97.25 105 PRO A O 1
ATOM 797 N N . ASP A 1 106 ? 23.519 1.214 -19.238 1.00 97.56 106 ASP A N 1
ATOM 798 C CA . ASP A 1 106 ? 22.926 1.953 -20.361 1.00 97.56 106 ASP A CA 1
ATOM 799 C C . ASP A 1 106 ? 22.595 3.401 -19.966 1.00 97.56 106 ASP A C 1
ATOM 801 O O . ASP A 1 106 ? 21.787 3.631 -19.065 1.00 97.56 106 ASP A O 1
ATOM 805 N N . ASP A 1 107 ? 23.166 4.377 -20.675 1.00 94.69 107 ASP A N 1
ATOM 806 C CA . ASP A 1 107 ? 23.039 5.812 -20.363 1.00 94.69 107 ASP A CA 1
ATOM 807 C C . ASP A 1 107 ? 21.605 6.365 -20.510 1.00 94.69 107 ASP A C 1
ATOM 809 O O . ASP A 1 107 ? 21.316 7.491 -20.101 1.00 94.69 107 ASP A O 1
ATOM 813 N N . THR A 1 108 ? 20.672 5.597 -21.090 1.00 95.25 108 THR A N 1
ATOM 814 C CA . THR A 1 108 ? 19.252 5.978 -21.179 1.00 95.25 108 THR A CA 1
ATOM 815 C C . THR A 1 108 ? 18.426 5.510 -19.974 1.00 95.25 108 THR A C 1
ATOM 817 O O . THR A 1 108 ? 17.276 5.955 -19.806 1.00 95.25 108 THR A O 1
ATOM 820 N N . ALA A 1 109 ? 18.989 4.652 -19.114 1.00 95.94 109 ALA A N 1
ATOM 821 C CA . ALA A 1 109 ? 18.385 4.219 -17.857 1.00 95.94 109 ALA A CA 1
ATOM 822 C C . ALA A 1 109 ? 18.454 5.315 -16.768 1.00 95.94 109 ALA A C 1
ATOM 824 O O . ALA A 1 109 ? 19.290 6.213 -16.838 1.00 95.94 109 ALA A O 1
ATOM 825 N N . PRO A 1 110 ? 17.564 5.305 -15.756 1.00 94.69 110 PRO A N 1
ATOM 826 C CA . PRO A 1 110 ? 17.660 6.239 -14.634 1.00 94.69 110 PRO A CA 1
ATOM 827 C C . PRO A 1 110 ? 18.893 5.945 -13.763 1.00 94.69 110 PRO A C 1
ATOM 829 O O . PRO A 1 110 ? 19.098 4.802 -13.363 1.00 94.69 110 PRO A O 1
ATOM 832 N N . GLU A 1 111 ? 19.650 6.978 -13.382 1.00 94.62 111 GLU A N 1
ATOM 833 C CA . GLU A 1 111 ? 20.829 6.864 -12.498 1.00 94.62 111 GLU A CA 1
ATOM 834 C C . GLU A 1 111 ? 20.514 6.165 -11.161 1.00 94.62 111 GLU A C 1
ATOM 836 O O . GLU A 1 111 ? 21.320 5.391 -10.656 1.00 94.62 111 GLU A O 1
ATOM 841 N N . ALA A 1 112 ? 19.314 6.394 -10.616 1.00 94.00 112 ALA A N 1
ATOM 842 C CA . ALA A 1 112 ? 18.800 5.778 -9.388 1.00 94.00 112 ALA A CA 1
ATOM 843 C C . ALA A 1 112 ? 17.722 4.704 -9.659 1.00 94.00 112 ALA A C 1
ATOM 845 O O . ALA A 1 112 ? 16.808 4.507 -8.856 1.00 94.00 112 ALA A O 1
ATOM 846 N N . GLY A 1 113 ? 17.774 4.042 -10.818 1.00 95.94 113 GLY A N 1
ATOM 847 C CA . GLY A 1 113 ? 16.756 3.082 -11.241 1.00 95.94 113 GLY A CA 1
ATOM 848 C C . GLY A 1 113 ? 17.197 2.183 -12.394 1.00 95.94 113 GLY A C 1
ATOM 849 O O . GLY A 1 113 ? 18.384 1.976 -12.633 1.00 95.94 113 GLY A O 1
ATOM 850 N N . PHE A 1 114 ? 16.217 1.632 -13.101 1.00 97.69 114 PHE A N 1
ATOM 851 C CA . PHE A 1 114 ? 16.391 0.631 -14.150 1.00 97.69 114 PHE A CA 1
ATOM 852 C C . PHE A 1 114 ? 15.567 1.003 -15.383 1.00 97.69 114 PHE A C 1
ATOM 854 O O . PHE A 1 114 ? 14.527 1.660 -15.279 1.00 97.69 114 PHE A O 1
ATOM 861 N N . LEU A 1 115 ? 16.006 0.549 -16.552 1.00 97.88 115 LEU A N 1
ATOM 862 C CA . LEU A 1 115 ? 15.211 0.545 -17.777 1.00 97.88 115 LEU A CA 1
ATOM 863 C C . LEU A 1 115 ? 14.881 -0.905 -18.137 1.00 97.88 115 LEU A C 1
ATOM 865 O O . LEU A 1 115 ? 15.785 -1.722 -18.263 1.00 97.88 115 LEU A O 1
ATOM 869 N N . PHE A 1 116 ? 13.609 -1.233 -18.314 1.00 98.00 116 PHE A N 1
ATOM 870 C CA . PHE A 1 116 ? 13.171 -2.527 -18.836 1.00 98.00 116 PHE A CA 1
ATOM 871 C C . PHE A 1 116 ? 12.691 -2.349 -20.279 1.00 98.00 116 PHE A C 1
ATOM 873 O O . PHE A 1 116 ? 11.943 -1.410 -20.554 1.00 98.00 116 PHE A O 1
ATOM 880 N N . THR A 1 117 ? 13.105 -3.226 -21.193 1.00 97.81 117 THR A N 1
ATOM 881 C CA . THR A 1 117 ? 12.646 -3.279 -22.591 1.00 97.81 117 THR A CA 1
ATOM 882 C C . THR A 1 117 ? 12.290 -4.709 -22.993 1.00 97.81 117 THR A C 1
ATOM 884 O O . THR A 1 117 ? 12.766 -5.681 -22.405 1.00 97.81 117 THR A O 1
ATOM 887 N N . ASN A 1 118 ? 11.430 -4.861 -23.997 1.00 97.81 118 ASN A N 1
ATOM 888 C CA . ASN A 1 118 ? 10.839 -6.156 -24.326 1.00 97.81 118 ASN A CA 1
ATOM 889 C C . ASN A 1 118 ? 10.641 -6.364 -25.833 1.00 97.81 118 ASN A C 1
ATOM 891 O O . ASN A 1 118 ? 9.990 -5.565 -26.495 1.00 97.81 118 ASN A O 1
ATOM 895 N N . LYS A 1 119 ? 11.123 -7.484 -26.385 1.00 97.75 119 LYS A N 1
ATOM 896 C CA . LYS A 1 119 ? 10.874 -7.900 -27.787 1.00 97.75 119 LYS A CA 1
ATOM 897 C C . LYS A 1 119 ? 9.605 -8.756 -27.948 1.00 97.75 119 LYS A C 1
ATOM 899 O O . LYS A 1 119 ? 9.206 -9.075 -29.070 1.00 97.75 119 LYS A O 1
ATOM 904 N N . ILE A 1 120 ? 8.982 -9.113 -26.827 1.00 96.81 120 ILE A N 1
ATOM 905 C CA . ILE A 1 120 ? 7.753 -9.904 -26.676 1.00 96.81 120 ILE A CA 1
ATOM 906 C C . ILE A 1 120 ? 6.800 -9.199 -25.710 1.00 96.81 120 ILE A C 1
ATOM 908 O O . ILE A 1 120 ? 7.182 -8.230 -25.068 1.00 96.81 120 ILE A O 1
ATOM 912 N N . GLU A 1 121 ? 5.557 -9.652 -25.629 1.00 97.00 121 GLU A N 1
ATOM 913 C CA . GLU A 1 121 ? 4.545 -9.065 -24.749 1.00 97.00 121 GLU A CA 1
ATOM 914 C C . GLU A 1 121 ? 4.728 -9.597 -23.321 1.00 97.00 121 GLU A C 1
ATOM 916 O O . GLU A 1 121 ? 4.628 -10.802 -23.097 1.00 97.00 121 GLU A O 1
ATOM 921 N N . VAL A 1 122 ? 5.119 -8.722 -22.387 1.00 96.69 122 VAL A N 1
ATOM 922 C CA . VAL A 1 122 ? 5.584 -9.121 -21.046 1.00 96.69 122 VAL A CA 1
ATOM 923 C C . VAL A 1 122 ? 5.578 -7.931 -20.077 1.00 96.69 122 VAL A C 1
ATOM 925 O O . VAL A 1 122 ? 5.869 -6.800 -20.470 1.00 96.69 122 VAL A O 1
ATOM 928 N N . ALA A 1 123 ? 5.236 -8.176 -18.815 1.00 95.88 123 ALA A N 1
ATOM 929 C CA . ALA A 1 123 ? 5.315 -7.217 -17.716 1.00 95.88 123 ALA A CA 1
ATOM 930 C C . ALA A 1 123 ? 6.714 -7.258 -17.089 1.00 95.88 123 ALA A C 1
ATOM 932 O O . ALA A 1 123 ? 7.288 -8.336 -16.935 1.00 95.88 123 ALA A O 1
ATOM 933 N N . ALA A 1 124 ? 7.251 -6.111 -16.685 1.00 96.69 124 ALA A N 1
ATOM 934 C CA . ALA A 1 124 ? 8.434 -6.045 -15.839 1.00 96.69 124 ALA A CA 1
ATOM 935 C C . ALA A 1 124 ? 8.062 -6.417 -14.398 1.00 96.69 124 ALA A C 1
ATOM 937 O O . ALA A 1 124 ? 7.090 -5.892 -13.858 1.00 96.69 124 ALA A O 1
ATOM 938 N N . VAL A 1 125 ? 8.858 -7.270 -13.753 1.00 97.31 125 VAL A N 1
ATOM 939 C CA . VAL A 1 125 ? 8.760 -7.561 -12.317 1.00 97.31 125 VAL A CA 1
ATOM 940 C C . VAL A 1 125 ? 10.064 -7.173 -11.639 1.00 97.31 125 VAL A C 1
ATOM 942 O O . VAL A 1 125 ? 11.119 -7.707 -11.989 1.00 97.31 125 VAL A O 1
ATOM 945 N N . LEU A 1 126 ? 10.000 -6.284 -10.646 1.00 97.56 126 LEU A N 1
ATOM 946 C CA . LEU A 1 126 ? 11.155 -5.888 -9.842 1.00 97.56 126 LEU A CA 1
ATOM 947 C C . LEU A 1 126 ? 11.142 -6.591 -8.482 1.00 97.56 126 LEU A C 1
ATOM 949 O O . LEU A 1 126 ? 10.150 -6.568 -7.750 1.00 97.56 126 LEU A O 1
ATOM 953 N N . TYR A 1 127 ? 12.290 -7.158 -8.132 1.00 97.12 127 TYR A N 1
ATOM 954 C CA . TYR A 1 127 ? 12.567 -7.851 -6.882 1.00 97.12 127 TYR A CA 1
ATOM 955 C C . TYR A 1 127 ? 13.591 -7.079 -6.055 1.00 97.12 127 TYR A C 1
ATOM 957 O O . TYR A 1 127 ? 14.546 -6.524 -6.605 1.00 97.12 127 TYR A O 1
ATOM 965 N N . ARG A 1 128 ? 13.448 -7.112 -4.729 1.00 95.31 128 ARG A N 1
ATOM 966 C CA . ARG A 1 128 ? 14.376 -6.502 -3.769 1.00 95.31 128 ARG A CA 1
ATOM 967 C C . ARG A 1 128 ? 14.756 -7.503 -2.688 1.00 95.31 128 ARG A C 1
ATOM 969 O O . ARG A 1 128 ? 13.941 -8.322 -2.279 1.00 95.31 128 ARG A O 1
ATOM 976 N N . GLU A 1 129 ? 15.990 -7.407 -2.216 1.00 94.38 129 GLU A N 1
ATOM 977 C CA . GLU A 1 129 ? 16.447 -8.124 -1.028 1.00 94.38 129 GLU A CA 1
ATOM 978 C C . GLU A 1 129 ? 15.760 -7.575 0.237 1.00 94.38 129 GLU A C 1
ATOM 980 O O . GLU A 1 129 ? 16.040 -6.449 0.658 1.00 94.38 129 GLU A O 1
ATOM 985 N N . ILE A 1 130 ? 14.873 -8.374 0.836 1.00 93.00 130 ILE A N 1
ATOM 986 C CA . ILE A 1 130 ? 14.147 -8.119 2.088 1.00 93.00 130 ILE A CA 1
ATOM 987 C C . ILE A 1 130 ? 14.380 -9.326 3.005 1.00 93.00 130 ILE A C 1
ATOM 989 O O . ILE A 1 130 ? 14.172 -10.462 2.591 1.00 93.00 130 ILE A O 1
ATOM 993 N N . GLN A 1 131 ? 14.858 -9.099 4.232 1.00 91.44 131 GLN A N 1
ATOM 994 C CA . GLN A 1 131 ? 15.226 -10.152 5.198 1.00 91.44 131 GLN A CA 1
ATOM 995 C C . GLN A 1 131 ? 16.142 -11.257 4.605 1.00 91.44 131 GLN A C 1
ATOM 997 O O . GLN A 1 131 ? 16.112 -12.410 5.027 1.00 91.44 131 GLN A O 1
ATOM 1002 N N . ASN A 1 132 ? 17.026 -10.864 3.676 1.00 90.56 132 ASN A N 1
ATOM 1003 C CA . ASN A 1 132 ? 17.958 -11.702 2.898 1.00 90.56 132 ASN A CA 1
ATOM 1004 C C . ASN A 1 132 ? 17.314 -12.589 1.799 1.00 90.56 132 ASN A C 1
ATOM 1006 O O . ASN A 1 132 ? 18.021 -13.356 1.147 1.00 90.56 132 ASN A O 1
ATOM 1010 N N . GLU A 1 133 ? 16.013 -12.449 1.526 1.00 92.94 133 GLU A N 1
ATOM 1011 C CA . GLU A 1 133 ? 15.324 -13.081 0.390 1.00 92.94 133 GLU A CA 1
ATOM 1012 C C . GLU A 1 133 ? 14.967 -12.064 -0.705 1.00 92.94 133 GLU A C 1
ATOM 1014 O O . GLU A 1 133 ? 14.711 -10.895 -0.431 1.00 92.94 133 GLU A O 1
ATOM 1019 N N . TYR A 1 134 ? 14.897 -12.501 -1.967 1.00 93.56 134 TYR A N 1
ATOM 1020 C CA . TYR A 1 134 ? 14.447 -11.650 -3.077 1.00 93.56 134 TYR A CA 1
ATOM 1021 C C . TYR A 1 134 ? 12.924 -11.714 -3.227 1.00 93.56 134 TYR A C 1
ATOM 1023 O O . TYR A 1 134 ? 12.404 -12.493 -4.028 1.00 93.56 134 TYR A O 1
ATOM 1031 N N . LYS A 1 135 ? 12.220 -10.874 -2.463 1.00 94.19 135 LYS A N 1
ATOM 1032 C CA . LYS A 1 135 ? 10.767 -10.672 -2.568 1.00 94.19 135 LYS A CA 1
ATOM 1033 C C . LYS A 1 135 ? 10.442 -9.711 -3.716 1.00 94.19 135 LYS A C 1
ATOM 1035 O O . LYS A 1 135 ? 11.252 -8.843 -4.055 1.00 94.19 135 LYS A O 1
ATOM 1040 N N . ALA A 1 136 ? 9.278 -9.866 -4.340 1.00 94.25 136 ALA A N 1
ATOM 1041 C CA . ALA A 1 136 ? 8.807 -8.916 -5.345 1.00 94.25 136 ALA A CA 1
ATOM 1042 C C . ALA A 1 136 ? 8.341 -7.609 -4.685 1.00 94.25 136 ALA A C 1
ATOM 1044 O O . ALA A 1 136 ? 7.810 -7.628 -3.579 1.00 94.25 136 ALA A O 1
ATOM 1045 N N . ILE A 1 137 ? 8.542 -6.482 -5.371 1.00 94.62 137 ILE A N 1
ATOM 1046 C CA . ILE A 1 137 ? 8.124 -5.145 -4.907 1.00 94.62 137 ILE A CA 1
ATOM 1047 C C . ILE A 1 137 ? 7.376 -4.326 -5.969 1.00 94.62 137 ILE A C 1
ATOM 1049 O O . ILE A 1 137 ? 6.822 -3.278 -5.650 1.00 94.62 137 ILE A O 1
ATOM 1053 N N . TYR A 1 138 ? 7.382 -4.770 -7.229 1.00 95.69 138 TYR A N 1
ATOM 1054 C CA . TYR A 1 138 ? 6.635 -4.149 -8.322 1.00 95.69 138 TYR A CA 1
ATOM 1055 C C . TYR A 1 138 ? 6.376 -5.156 -9.442 1.00 95.69 138 TYR A C 1
ATOM 1057 O O . TYR A 1 138 ? 7.253 -5.961 -9.763 1.00 95.69 138 TYR A O 1
ATOM 1065 N N . ILE A 1 139 ? 5.216 -5.035 -10.081 1.00 94.81 139 ILE A N 1
ATOM 1066 C CA . ILE A 1 139 ? 4.913 -5.580 -11.411 1.00 94.81 139 ILE A CA 1
ATOM 1067 C C . ILE A 1 139 ? 4.326 -4.453 -12.274 1.00 94.81 139 ILE A C 1
ATOM 1069 O O . ILE A 1 139 ? 3.639 -3.587 -11.728 1.00 94.81 139 ILE A O 1
ATOM 1073 N N . SER A 1 140 ? 4.572 -4.432 -13.592 1.00 93.31 140 SER A N 1
ATOM 1074 C CA . SER A 1 140 ? 3.995 -3.420 -14.497 1.00 93.31 140 SER A CA 1
ATOM 1075 C C . SER A 1 140 ? 2.486 -3.279 -14.274 1.00 93.31 140 SER A C 1
ATOM 1077 O O . SER A 1 140 ? 1.717 -4.200 -14.536 1.00 93.31 140 SER A O 1
ATOM 1079 N N . HIS A 1 141 ? 2.056 -2.111 -13.790 1.00 84.62 141 HIS A N 1
ATOM 1080 C CA . HIS A 1 141 ? 0.675 -1.857 -13.352 1.00 84.62 141 HIS A CA 1
ATOM 1081 C C . HIS A 1 141 ? -0.384 -1.970 -14.468 1.00 84.62 141 HIS A C 1
ATOM 1083 O O . HIS A 1 141 ? -1.566 -2.124 -14.181 1.00 84.62 141 HIS A O 1
ATOM 1089 N N . VAL A 1 142 ? 0.035 -1.916 -15.736 1.00 84.19 142 VAL A N 1
ATOM 1090 C CA . VAL A 1 142 ? -0.813 -2.148 -16.922 1.00 84.19 142 VAL A CA 1
ATOM 1091 C C . VAL A 1 142 ? -0.868 -3.621 -17.360 1.00 84.19 142 VAL A C 1
ATOM 1093 O O . VAL A 1 142 ? -1.509 -3.935 -18.358 1.00 84.19 142 VAL A O 1
ATOM 1096 N N . GLY A 1 143 ? -0.194 -4.529 -16.647 1.00 88.44 143 GLY A N 1
ATOM 1097 C CA . GLY A 1 143 ? 0.053 -5.896 -17.105 1.00 88.44 143 GLY A CA 1
ATOM 1098 C C . GLY A 1 143 ? 1.151 -5.967 -18.182 1.00 88.44 143 GLY A C 1
ATOM 1099 O O . GLY A 1 143 ? 2.041 -5.109 -18.218 1.00 88.44 143 GLY A O 1
ATOM 1100 N N . PRO A 1 144 ? 1.130 -7.000 -19.046 1.00 92.81 144 PRO A N 1
ATOM 1101 C CA . PRO A 1 144 ? 2.094 -7.185 -20.120 1.00 92.81 144 PRO A CA 1
ATOM 1102 C C . PRO A 1 144 ? 2.165 -5.996 -21.077 1.00 92.81 144 PRO A C 1
ATOM 1104 O O . PRO A 1 144 ? 1.170 -5.575 -21.663 1.00 92.81 144 PRO A O 1
ATOM 1107 N N . MET A 1 145 ? 3.368 -5.455 -21.267 1.00 94.38 145 MET A N 1
ATOM 1108 C CA . MET A 1 145 ? 3.568 -4.317 -22.158 1.00 94.38 145 MET A CA 1
ATOM 1109 C C . MET A 1 145 ? 3.644 -4.764 -23.625 1.00 94.38 145 MET A C 1
ATOM 1111 O O . MET A 1 145 ? 4.263 -5.795 -23.911 1.00 94.38 145 MET A O 1
ATOM 1115 N N . PRO A 1 146 ? 3.116 -3.972 -24.582 1.00 95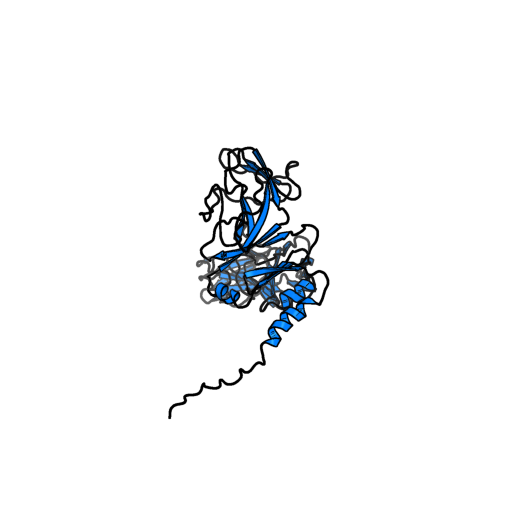.56 146 PRO A N 1
ATOM 1116 C CA . PRO A 1 146 ? 3.238 -4.251 -26.012 1.00 95.56 146 PRO A CA 1
ATOM 1117 C C . PRO A 1 146 ? 4.692 -4.440 -26.463 1.00 95.56 146 PRO A C 1
ATOM 1119 O O . PRO A 1 146 ? 5.623 -3.901 -25.862 1.00 95.56 146 PRO A O 1
ATOM 1122 N N . ARG A 1 147 ? 4.907 -5.177 -27.555 1.00 95.81 147 ARG A N 1
ATOM 1123 C CA . ARG A 1 147 ? 6.257 -5.474 -28.068 1.00 95.81 147 ARG A CA 1
ATOM 1124 C C . ARG A 1 147 ? 7.015 -4.196 -28.450 1.00 95.81 147 ARG A C 1
ATOM 1126 O O . ARG A 1 147 ? 6.467 -3.316 -29.107 1.00 95.81 147 ARG A O 1
ATOM 1133 N N . ASN A 1 148 ? 8.302 -4.159 -28.117 1.00 96.19 148 ASN A N 1
ATOM 1134 C CA . ASN A 1 148 ? 9.225 -3.026 -28.254 1.00 96.19 148 ASN A CA 1
ATOM 1135 C C . ASN A 1 148 ? 8.874 -1.811 -27.368 1.00 96.19 148 ASN A C 1
ATOM 1137 O O . ASN A 1 148 ? 9.258 -0.684 -27.685 1.00 96.19 148 ASN A O 1
ATOM 1141 N N . SER A 1 149 ? 8.164 -2.035 -26.258 1.00 96.25 149 SER A N 1
ATOM 1142 C CA . SER A 1 149 ? 7.933 -1.013 -25.232 1.00 96.25 149 SER A CA 1
ATOM 1143 C C . SER A 1 149 ? 9.164 -0.809 -24.342 1.00 96.25 149 SER A C 1
ATOM 1145 O O . SER A 1 149 ? 10.203 -1.465 -24.480 1.00 96.25 149 SER A O 1
ATOM 1147 N N . ARG A 1 150 ? 9.049 0.151 -23.419 1.00 95.81 150 ARG A N 1
ATOM 1148 C CA . ARG A 1 150 ? 10.039 0.400 -22.373 1.00 95.81 150 ARG A CA 1
ATOM 1149 C C . ARG A 1 150 ? 9.390 0.939 -21.104 1.00 95.81 150 ARG A C 1
ATOM 1151 O O . ARG A 1 150 ? 8.515 1.798 -21.190 1.00 95.81 150 ARG A O 1
ATOM 1158 N N . GLU A 1 151 ? 9.887 0.520 -19.947 1.00 95.88 151 GLU A N 1
ATOM 1159 C CA . GLU A 1 151 ? 9.468 1.026 -18.637 1.00 95.88 151 GLU A CA 1
ATOM 1160 C C . GLU A 1 151 ? 10.684 1.514 -17.841 1.00 95.88 151 GLU A C 1
ATOM 1162 O O . GLU A 1 151 ? 11.721 0.852 -17.803 1.00 95.88 151 GLU A O 1
ATOM 1167 N N . LYS A 1 152 ? 10.577 2.692 -17.215 1.00 96.50 152 LYS A N 1
ATOM 1168 C CA . LYS A 1 152 ? 11.604 3.234 -16.313 1.00 96.50 152 LYS A CA 1
ATOM 1169 C C . LYS A 1 152 ? 11.168 2.987 -14.876 1.00 96.50 152 LYS A C 1
ATOM 1171 O O . LYS A 1 152 ? 10.163 3.558 -14.465 1.00 96.50 152 LYS A O 1
ATOM 1176 N N . LEU A 1 153 ? 11.922 2.171 -14.144 1.00 96.88 153 LEU A N 1
ATOM 1177 C CA . LEU A 1 153 ? 11.613 1.741 -12.780 1.00 96.88 153 LEU A CA 1
ATOM 1178 C C . LEU A 1 153 ? 12.576 2.392 -11.786 1.00 96.88 153 LEU A C 1
ATOM 1180 O O . LEU A 1 153 ? 13.774 2.122 -11.818 1.00 96.88 153 LEU A O 1
ATOM 1184 N N . THR A 1 154 ? 12.059 3.218 -10.882 1.00 95.88 154 THR A N 1
ATOM 1185 C CA . THR A 1 154 ? 12.867 3.983 -9.918 1.00 95.88 154 THR A CA 1
ATOM 1186 C C . THR A 1 154 ? 12.384 3.694 -8.495 1.00 95.88 154 THR A C 1
ATOM 1188 O O . THR A 1 154 ? 11.401 4.309 -8.062 1.00 95.88 154 THR A O 1
ATOM 1191 N N . PRO A 1 155 ? 13.030 2.772 -7.751 1.00 94.69 155 PRO A N 1
ATOM 1192 C CA . PRO A 1 155 ? 12.705 2.507 -6.352 1.00 94.69 155 PRO A 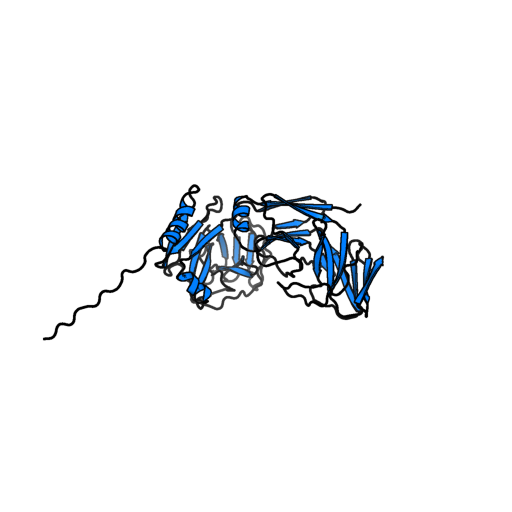CA 1
ATOM 1193 C C . PRO A 1 155 ? 12.725 3.787 -5.516 1.00 94.69 155 PRO A C 1
ATOM 1195 O O . PRO A 1 155 ? 13.645 4.600 -5.613 1.00 94.69 155 PRO A O 1
ATOM 1198 N N . LYS A 1 156 ? 11.700 3.978 -4.689 1.00 93.38 156 LYS A N 1
ATOM 1199 C CA . LYS A 1 156 ? 11.588 5.128 -3.792 1.00 93.38 156 LYS A CA 1
ATOM 1200 C C . LYS A 1 156 ? 12.098 4.758 -2.404 1.00 93.38 156 LYS A C 1
ATOM 1202 O O . LYS A 1 156 ? 12.108 3.594 -2.004 1.00 93.38 156 LYS A O 1
ATOM 1207 N N . GLN A 1 157 ? 12.460 5.772 -1.628 1.00 91.00 157 GLN A N 1
ATOM 1208 C CA . GLN A 1 157 ? 12.765 5.623 -0.205 1.00 91.00 157 GLN A CA 1
ATOM 1209 C C . GLN A 1 157 ? 11.471 5.630 0.626 1.00 91.00 157 GLN A C 1
ATOM 1211 O O . GLN A 1 157 ? 11.404 6.249 1.672 1.00 91.00 157 GLN A O 1
ATOM 1216 N N . LYS A 1 158 ? 10.423 4.940 0.168 1.00 93.81 158 LYS A N 1
ATOM 1217 C CA . LYS A 1 158 ? 9.099 4.968 0.794 1.00 93.81 158 LYS A CA 1
ATOM 1218 C C . LYS A 1 158 ? 8.568 3.557 0.979 1.00 93.81 158 LYS A C 1
ATOM 1220 O O . LYS A 1 158 ? 8.626 2.757 0.043 1.00 93.81 158 LYS A O 1
ATOM 1225 N N . VAL A 1 159 ? 8.074 3.254 2.174 1.00 94.81 159 VAL A N 1
ATOM 1226 C CA . VAL A 1 159 ? 7.546 1.933 2.531 1.00 94.81 159 VAL A CA 1
ATOM 1227 C C . VAL A 1 159 ? 6.226 2.038 3.281 1.00 94.81 159 VAL A C 1
ATOM 1229 O O . VAL A 1 159 ? 5.888 3.076 3.853 1.00 94.81 159 VAL A O 1
ATOM 1232 N N . TYR A 1 160 ? 5.504 0.929 3.271 1.00 93.88 160 TYR A N 1
ATOM 1233 C CA . TYR A 1 160 ? 4.161 0.773 3.800 1.00 93.88 160 TYR A CA 1
ATOM 1234 C C . TYR A 1 160 ? 4.108 -0.492 4.645 1.00 93.88 160 TYR A C 1
ATOM 1236 O O . TYR A 1 160 ? 4.656 -1.516 4.236 1.00 93.88 160 TYR A O 1
ATOM 1244 N N . VAL A 1 161 ? 3.460 -0.428 5.808 1.00 93.38 161 VAL A N 1
ATOM 1245 C CA . VAL A 1 161 ? 3.250 -1.595 6.670 1.00 93.38 161 VAL A CA 1
ATOM 1246 C C . VAL A 1 161 ? 1.853 -1.569 7.296 1.00 93.38 161 VAL A C 1
ATOM 1248 O O . VAL A 1 161 ? 1.395 -0.519 7.751 1.00 93.38 161 VAL A O 1
ATOM 1251 N N . TRP A 1 162 ? 1.167 -2.712 7.278 1.00 90.38 162 TRP A N 1
ATOM 1252 C CA . TRP A 1 162 ? -0.216 -2.882 7.743 1.00 90.38 162 TRP A CA 1
ATOM 1253 C C . TRP A 1 162 ? -0.480 -4.335 8.169 1.00 90.38 162 TRP A C 1
ATOM 1255 O O . TRP A 1 162 ? 0.399 -5.193 8.062 1.00 90.38 162 TRP A O 1
ATOM 1265 N N . PHE A 1 163 ? -1.694 -4.612 8.644 1.00 86.62 163 PHE A N 1
ATOM 1266 C CA . PHE A 1 163 ? -2.171 -5.957 8.969 1.00 86.62 163 PHE A CA 1
ATOM 1267 C C . PHE A 1 163 ? -3.350 -6.338 8.070 1.00 86.62 163 PHE A C 1
ATOM 1269 O O . PHE A 1 163 ? -4.276 -5.548 7.891 1.00 86.62 163 PHE A O 1
ATOM 1276 N N . SER A 1 164 ? -3.304 -7.545 7.513 1.00 84.62 164 SER A N 1
ATOM 1277 C CA . SER A 1 164 ? -4.334 -8.141 6.653 1.00 84.62 164 SER A CA 1
ATOM 1278 C C . SER A 1 164 ? -4.247 -9.663 6.778 1.00 84.62 164 SER A C 1
ATOM 1280 O O . SER A 1 164 ? -3.169 -10.196 7.029 1.00 84.62 164 SER A O 1
ATOM 1282 N N . ASP A 1 165 ? -5.356 -10.378 6.613 1.00 81.75 165 ASP A N 1
ATOM 1283 C CA . ASP A 1 165 ? -5.397 -11.836 6.438 1.00 81.75 165 ASP A CA 1
ATOM 1284 C C . ASP A 1 165 ? -5.464 -12.250 4.951 1.00 81.75 165 ASP A C 1
ATOM 1286 O O . ASP A 1 165 ? -5.090 -13.376 4.609 1.00 81.75 165 ASP A O 1
ATOM 1290 N N . ALA A 1 166 ? -5.815 -11.333 4.044 1.00 79.94 166 ALA A N 1
ATOM 1291 C CA . ALA A 1 166 ? -5.972 -11.591 2.614 1.00 79.94 166 ALA A CA 1
ATOM 1292 C C . ALA A 1 166 ? -4.639 -11.808 1.864 1.00 79.94 166 ALA A C 1
ATOM 1294 O O . ALA A 1 166 ? -4.435 -12.858 1.256 1.00 79.94 166 ALA A O 1
ATOM 1295 N N . PHE A 1 167 ? -3.704 -10.852 1.905 1.00 82.00 167 PHE A N 1
ATOM 1296 C CA . PHE A 1 167 ? -2.582 -10.807 0.944 1.00 82.00 167 PHE A CA 1
ATOM 1297 C C . PHE A 1 167 ? -1.399 -11.724 1.282 1.00 82.00 167 PHE A C 1
ATOM 1299 O O . PHE A 1 167 ? -0.998 -11.825 2.435 1.00 82.00 167 PHE A O 1
ATOM 1306 N N . GLU A 1 168 ? -0.794 -12.375 0.292 1.00 83.38 168 GLU A N 1
ATOM 1307 C CA . GLU A 1 168 ? 0.420 -13.190 0.451 1.00 83.38 168 GLU A CA 1
ATOM 1308 C C . GLU A 1 168 ? 1.603 -12.600 -0.347 1.00 83.38 168 GLU A C 1
ATOM 1310 O O . GLU A 1 168 ? 1.481 -11.575 -1.016 1.00 83.38 168 GLU A O 1
ATOM 1315 N N . ASP A 1 169 ? 2.767 -13.249 -0.278 1.00 81.94 169 ASP A N 1
ATOM 1316 C CA . ASP A 1 169 ? 3.939 -12.915 -1.094 1.00 81.94 169 ASP A CA 1
ATOM 1317 C C . ASP A 1 169 ? 3.591 -13.010 -2.591 1.00 81.94 169 ASP A C 1
ATOM 1319 O O . ASP A 1 169 ? 2.870 -13.915 -3.022 1.00 81.94 169 ASP A O 1
ATOM 1323 N N . GLU A 1 170 ? 4.126 -12.077 -3.384 1.00 85.00 170 GLU A N 1
ATOM 1324 C CA . GLU A 1 170 ? 3.846 -11.944 -4.826 1.00 85.00 170 GLU A CA 1
ATOM 1325 C C . GLU A 1 170 ? 2.344 -11.704 -5.151 1.00 85.00 170 GLU A C 1
ATOM 1327 O O . GLU A 1 170 ? 1.947 -11.760 -6.318 1.00 85.00 170 GLU A O 1
ATOM 1332 N N . THR A 1 171 ? 1.501 -11.364 -4.158 1.00 84.31 171 THR A N 1
ATOM 1333 C CA . THR A 1 171 ? 0.138 -10.847 -4.381 1.00 84.31 171 THR A CA 1
ATOM 1334 C C . THR A 1 171 ? 0.176 -9.389 -4.836 1.00 84.31 171 THR A C 1
ATOM 1336 O O . THR A 1 171 ? 0.836 -8.545 -4.226 1.00 84.31 171 THR A O 1
ATOM 1339 N N . MET A 1 172 ? -0.567 -9.096 -5.901 1.00 84.56 172 MET A N 1
ATOM 1340 C CA . MET A 1 172 ? -0.781 -7.757 -6.435 1.00 84.56 172 MET A CA 1
ATOM 1341 C C . MET A 1 172 ? -1.814 -6.976 -5.620 1.00 84.56 172 MET A C 1
ATOM 1343 O O . MET A 1 172 ? -2.862 -7.526 -5.281 1.00 84.56 172 MET A O 1
ATOM 1347 N N . ILE A 1 173 ? -1.567 -5.686 -5.385 1.00 81.44 173 ILE A N 1
ATOM 1348 C CA . ILE A 1 173 ? -2.525 -4.776 -4.732 1.00 81.44 173 ILE A CA 1
ATOM 1349 C C . ILE A 1 173 ? -2.636 -3.435 -5.463 1.00 81.44 173 ILE A C 1
ATOM 1351 O O . ILE A 1 173 ? -1.639 -2.922 -5.973 1.00 81.44 173 ILE A O 1
ATOM 1355 N N . ASP A 1 174 ? -3.838 -2.858 -5.512 1.00 80.62 174 ASP A N 1
ATOM 1356 C CA . ASP A 1 174 ? -4.061 -1.462 -5.932 1.00 80.62 174 ASP A CA 1
ATOM 1357 C C . ASP A 1 174 ? -4.262 -0.498 -4.742 1.00 80.62 174 ASP A C 1
ATOM 1359 O O . ASP A 1 174 ? -3.976 0.693 -4.876 1.00 80.62 174 ASP A O 1
ATOM 1363 N N . ASP A 1 175 ? -4.650 -1.016 -3.572 1.00 72.75 175 ASP A N 1
ATOM 1364 C CA . ASP A 1 175 ? -4.840 -0.286 -2.314 1.00 72.75 175 ASP A CA 1
ATOM 1365 C C . ASP A 1 175 ? -4.507 -1.178 -1.092 1.00 72.75 175 ASP A C 1
ATOM 1367 O O . ASP A 1 175 ? -4.363 -2.397 -1.209 1.00 72.75 175 ASP A O 1
ATOM 1371 N N . PHE A 1 176 ? -4.372 -0.579 0.093 1.00 72.94 176 PHE A N 1
ATOM 1372 C CA . PHE A 1 176 ? -3.938 -1.238 1.332 1.00 72.94 176 PHE A CA 1
ATOM 1373 C C . PHE A 1 176 ? -5.090 -1.451 2.313 1.00 72.94 176 PHE A C 1
ATOM 1375 O O . PHE A 1 176 ? -5.872 -0.538 2.551 1.00 72.94 176 PHE A O 1
ATOM 1382 N N . GLU A 1 177 ? -5.182 -2.615 2.949 1.00 63.91 177 GLU A N 1
ATOM 1383 C CA . GLU A 1 177 ? -6.237 -2.884 3.935 1.00 63.91 177 GLU A CA 1
ATOM 1384 C C . GLU A 1 177 ? -5.889 -2.386 5.349 1.00 63.91 177 GLU A C 1
ATOM 1386 O O . GLU A 1 177 ? -4.755 -2.488 5.812 1.00 63.91 177 GLU A O 1
ATOM 1391 N N . GLY A 1 178 ? -6.904 -1.931 6.089 1.00 67.50 178 GLY A N 1
ATOM 1392 C CA . GLY A 1 178 ? -6.804 -1.710 7.535 1.00 67.50 178 GLY A CA 1
ATOM 1393 C C . GLY A 1 178 ? -6.022 -0.456 7.945 1.00 67.50 178 GLY A C 1
ATOM 1394 O O . GLY A 1 178 ? -6.134 0.601 7.326 1.00 67.50 178 GLY A O 1
ATOM 1395 N N . GLU A 1 179 ? -5.287 -0.542 9.058 1.00 75.69 179 GLU A N 1
ATOM 1396 C CA . GLU A 1 179 ? -4.478 0.577 9.553 1.00 75.69 179 GLU A CA 1
ATOM 1397 C C . GLU A 1 179 ? -3.109 0.602 8.858 1.00 75.69 179 GLU A C 1
ATOM 1399 O O . GLU A 1 179 ? -2.198 -0.155 9.195 1.00 75.69 179 GLU A O 1
ATOM 1404 N N . LEU A 1 180 ? -2.959 1.509 7.896 1.00 84.19 180 LEU A N 1
ATOM 1405 C CA . LEU A 1 180 ? -1.722 1.705 7.150 1.00 84.19 180 LEU A CA 1
ATOM 1406 C C . LEU A 1 180 ? -0.751 2.637 7.891 1.00 84.19 180 LEU A C 1
ATOM 1408 O O . LEU A 1 180 ? -1.086 3.783 8.199 1.00 84.19 180 LEU A O 1
ATOM 1412 N N . LYS A 1 181 ? 0.490 2.189 8.108 1.00 88.56 181 LYS A N 1
ATOM 1413 C CA . LYS A 1 181 ? 1.606 3.054 8.523 1.00 88.56 181 LYS A CA 1
ATOM 1414 C C . LYS A 1 181 ? 2.509 3.310 7.315 1.00 88.56 181 LYS A C 1
ATOM 1416 O O . LYS A 1 181 ? 3.164 2.402 6.805 1.00 88.56 181 LYS A O 1
ATOM 1421 N N . GLU A 1 182 ? 2.541 4.558 6.865 1.00 91.69 182 GLU A N 1
ATOM 1422 C CA . GLU A 1 182 ? 3.418 5.038 5.793 1.00 91.69 182 GLU A CA 1
ATOM 1423 C C . GLU A 1 182 ? 4.740 5.568 6.376 1.00 91.69 182 GLU A C 1
ATOM 1425 O O . GLU A 1 182 ? 4.732 6.309 7.362 1.00 91.69 182 GLU A O 1
ATOM 1430 N N . VAL A 1 183 ? 5.881 5.219 5.768 1.00 90.50 183 VAL A N 1
ATOM 1431 C CA . VAL A 1 183 ? 7.204 5.699 6.198 1.00 90.50 183 VAL A CA 1
ATOM 1432 C C . VAL A 1 183 ? 8.064 6.122 5.009 1.00 90.50 183 VAL A C 1
ATOM 1434 O O . VAL A 1 183 ? 8.519 5.302 4.213 1.00 90.50 183 VAL A O 1
ATOM 1437 N N . GLU A 1 184 ? 8.354 7.419 4.941 1.00 92.31 184 GLU A N 1
ATOM 1438 C CA . GLU A 1 184 ? 9.385 8.000 4.078 1.00 92.31 184 GLU A CA 1
ATOM 1439 C C . GLU A 1 184 ? 10.767 7.908 4.761 1.00 92.31 184 GLU A C 1
ATOM 1441 O O . GLU A 1 184 ? 10.887 8.160 5.966 1.00 92.31 184 GLU A O 1
ATOM 1446 N N . TYR A 1 185 ? 11.797 7.542 3.993 1.00 90.75 185 TYR A N 1
ATOM 1447 C CA . TYR A 1 185 ? 13.190 7.277 4.388 1.00 90.75 185 TYR A CA 1
ATOM 1448 C C . TYR A 1 185 ? 14.196 8.297 3.836 1.00 90.75 185 TYR A C 1
ATOM 1450 O O . TYR A 1 185 ? 15.380 8.185 4.145 1.00 90.75 185 TYR A O 1
ATOM 1458 N N . SER A 1 186 ? 13.750 9.319 3.100 1.00 84.06 186 SER A N 1
ATOM 1459 C CA . SER A 1 186 ? 14.573 10.467 2.695 1.00 84.06 186 SER A CA 1
ATOM 1460 C C . SER A 1 186 ? 15.494 10.951 3.827 1.00 84.06 186 SER A C 1
ATOM 1462 O O . SER A 1 186 ? 15.038 11.467 4.847 1.00 84.06 186 SER A O 1
ATOM 1464 N N . GLY A 1 187 ? 16.805 10.753 3.647 1.00 82.25 187 GLY A N 1
ATOM 1465 C CA . GLY A 1 187 ? 17.850 11.166 4.593 1.00 82.25 187 GLY A CA 1
ATOM 1466 C C . GLY A 1 187 ? 18.155 10.214 5.763 1.00 82.25 187 GLY A C 1
ATOM 1467 O O . GLY A 1 187 ? 18.994 10.562 6.591 1.00 82.25 187 GLY A O 1
ATOM 1468 N N . LYS A 1 188 ? 17.536 9.026 5.859 1.00 91.81 188 LYS A N 1
ATOM 1469 C CA . LYS A 1 188 ? 17.771 8.058 6.955 1.00 91.81 188 LYS A CA 1
ATOM 1470 C C . LYS A 1 188 ? 17.795 6.599 6.480 1.00 91.81 188 LYS A C 1
ATOM 1472 O O . LYS A 1 188 ? 17.199 6.240 5.471 1.00 91.81 188 LYS A O 1
ATOM 1477 N N . THR A 1 189 ? 18.453 5.733 7.247 1.00 93.12 189 THR A N 1
ATOM 1478 C CA . THR A 1 189 ? 18.477 4.272 7.026 1.00 93.12 189 THR A CA 1
ATOM 1479 C C . THR A 1 189 ? 17.571 3.497 7.982 1.00 93.12 189 THR A C 1
ATOM 1481 O O . THR A 1 189 ? 17.133 2.404 7.639 1.00 93.12 189 THR A O 1
ATOM 1484 N N . THR A 1 190 ? 17.226 4.063 9.140 1.00 94.31 190 THR A N 1
ATOM 1485 C CA . THR A 1 190 ? 16.396 3.409 10.164 1.00 94.31 190 THR A CA 1
ATOM 1486 C C . THR A 1 190 ? 15.161 4.248 10.478 1.00 94.31 190 THR A C 1
ATOM 1488 O O . THR A 1 190 ? 15.237 5.477 10.537 1.00 94.31 190 THR A O 1
ATOM 1491 N N . ALA A 1 191 ? 14.028 3.593 10.722 1.00 93.94 191 ALA A N 1
ATOM 1492 C CA . ALA A 1 191 ? 12.837 4.213 11.297 1.00 93.94 191 ALA A CA 1
ATOM 1493 C C . ALA A 1 191 ? 12.102 3.240 12.233 1.00 93.94 191 ALA A C 1
ATOM 1495 O O . ALA A 1 191 ? 12.394 2.041 12.258 1.00 93.94 191 ALA A O 1
ATOM 1496 N N . SER A 1 192 ? 11.121 3.760 12.969 1.00 92.25 192 SER A N 1
ATOM 1497 C CA . SER A 1 192 ? 10.196 2.964 13.775 1.00 92.25 192 SER A CA 1
ATOM 1498 C C . SER A 1 192 ? 8.756 3.415 13.552 1.00 92.25 192 SER A C 1
ATOM 1500 O O . SER A 1 192 ? 8.506 4.608 13.374 1.00 92.25 192 SER A O 1
ATOM 1502 N N . VAL A 1 193 ? 7.810 2.480 13.633 1.00 90.81 193 VAL A N 1
ATOM 1503 C CA . VAL A 1 193 ? 6.362 2.752 13.688 1.00 90.81 193 VAL A CA 1
ATOM 1504 C C . VAL A 1 193 ? 5.744 2.079 14.907 1.00 90.81 193 VAL A C 1
ATOM 1506 O O . VAL A 1 193 ? 6.318 1.144 15.470 1.00 90.81 193 VAL A O 1
ATOM 1509 N N . LYS A 1 194 ? 4.567 2.559 15.319 1.00 88.88 194 LYS A N 1
ATOM 1510 C CA . LYS A 1 194 ? 3.796 1.975 16.417 1.00 88.88 194 LYS A CA 1
ATOM 1511 C C . LYS A 1 194 ? 2.372 1.650 15.977 1.00 88.88 194 LYS A C 1
ATOM 1513 O O . LYS A 1 194 ? 1.671 2.517 15.449 1.00 88.88 194 LYS A O 1
ATOM 1518 N N . PHE A 1 195 ? 1.968 0.417 16.247 1.00 82.00 195 PHE A N 1
ATOM 1519 C CA . PHE A 1 195 ? 0.579 -0.008 16.375 1.00 82.00 195 PHE A CA 1
ATOM 1520 C C . PHE A 1 195 ? 0.275 -0.033 17.877 1.00 82.00 195 PHE A C 1
ATOM 1522 O O . PHE A 1 195 ? 0.415 -1.067 18.534 1.00 82.00 195 PHE A O 1
ATOM 1529 N N . ASP A 1 196 ? 0.007 1.143 18.448 1.00 76.69 196 ASP A N 1
ATOM 1530 C CA . ASP A 1 196 ? -0.301 1.307 19.869 1.00 76.69 196 ASP A CA 1
ATOM 1531 C C . ASP A 1 196 ? -1.800 1.103 20.148 1.00 76.69 196 ASP A C 1
ATOM 1533 O O . ASP A 1 196 ? -2.618 0.932 19.245 1.00 76.69 196 ASP A O 1
ATOM 1537 N N . ASN A 1 197 ? -2.187 1.075 21.421 1.00 60.41 197 ASN A N 1
ATOM 1538 C CA . ASN A 1 197 ? -3.573 0.855 21.847 1.00 60.41 197 ASN A CA 1
ATOM 1539 C C . ASN A 1 197 ? -4.556 2.005 21.521 1.00 60.41 197 ASN A C 1
ATOM 1541 O O . ASN A 1 197 ? -5.708 1.952 21.963 1.00 60.41 197 ASN A O 1
ATOM 1545 N N . LYS A 1 198 ? -4.138 3.018 20.750 1.00 48.09 198 LYS A N 1
ATOM 1546 C CA . LYS A 1 198 ? -4.891 4.247 20.451 1.00 48.09 198 LYS A CA 1
ATOM 1547 C C . LYS A 1 198 ? -5.882 4.071 19.301 1.00 48.09 198 LYS A C 1
ATOM 1549 O O . LYS A 1 198 ? -5.851 4.777 18.297 1.00 48.09 198 LYS A O 1
ATOM 1554 N N . GLY A 1 199 ? -6.793 3.122 19.485 1.00 46.72 199 GLY A N 1
ATOM 1555 C CA . GLY A 1 199 ? -7.922 2.886 18.596 1.00 46.72 199 GLY A CA 1
ATOM 1556 C C . GLY A 1 199 ? -9.030 2.131 19.321 1.00 46.72 199 GLY A C 1
ATOM 1557 O O . GLY A 1 199 ? -8.805 1.041 19.853 1.00 46.72 199 GLY A O 1
ATOM 1558 N N . THR A 1 200 ? -10.234 2.703 19.339 1.00 43.09 200 THR A N 1
ATOM 1559 C CA . THR A 1 200 ? -11.415 2.068 19.935 1.00 43.09 200 THR A CA 1
ATOM 1560 C C . THR A 1 200 ? -11.863 0.898 19.065 1.00 43.09 200 THR A C 1
ATOM 1562 O O . THR A 1 200 ? -12.387 1.085 17.967 1.00 43.09 200 THR A O 1
ATOM 1565 N N . CYS A 1 201 ? -11.655 -0.321 19.558 1.00 47.66 201 CYS A N 1
ATOM 1566 C CA . CYS A 1 201 ? -12.191 -1.532 18.949 1.00 47.66 201 CYS A CA 1
ATOM 1567 C C . CYS A 1 201 ? -13.558 -1.844 19.564 1.00 47.66 201 CYS A C 1
ATOM 1569 O O . CYS A 1 201 ? -13.667 -1.962 20.788 1.00 47.66 201 CYS A O 1
ATOM 1571 N N . VAL A 1 202 ? -14.573 -1.989 18.710 1.00 52.47 202 VAL A N 1
ATOM 1572 C CA . VAL A 1 202 ? -15.900 -2.476 19.097 1.00 52.47 202 VAL A CA 1
ATOM 1573 C C . VAL A 1 202 ? -16.020 -3.928 18.643 1.00 52.47 202 VAL A C 1
ATOM 1575 O O . VAL A 1 202 ? -15.967 -4.209 17.445 1.00 52.47 202 VAL A O 1
ATOM 1578 N N . THR A 1 203 ? -16.153 -4.848 19.596 1.00 59.38 203 THR A N 1
ATOM 1579 C CA . THR A 1 203 ? -16.260 -6.288 19.329 1.00 59.38 203 THR A CA 1
ATOM 1580 C C . THR A 1 203 ? -17.729 -6.686 19.338 1.00 59.38 203 THR A C 1
ATOM 1582 O O . THR A 1 203 ? -18.361 -6.659 20.391 1.00 59.38 203 THR A O 1
ATOM 1585 N N . VAL A 1 204 ? -18.268 -7.080 18.183 1.00 56.16 204 VAL A N 1
ATOM 1586 C CA . VAL A 1 204 ? -19.656 -7.550 18.061 1.00 56.16 204 VAL A CA 1
ATOM 1587 C C . VAL A 1 204 ? -19.699 -9.074 18.115 1.00 56.16 204 VAL A C 1
ATOM 1589 O O . VAL A 1 204 ? -19.162 -9.747 17.234 1.00 56.16 204 VAL A O 1
ATOM 1592 N N . ILE A 1 205 ? -20.356 -9.617 19.138 1.00 63.41 205 ILE A N 1
ATOM 1593 C CA . ILE A 1 205 ? -20.597 -11.051 19.317 1.00 63.41 205 ILE A CA 1
ATOM 1594 C C . ILE A 1 205 ? -22.058 -11.331 18.951 1.00 63.41 205 ILE A C 1
ATOM 1596 O O . ILE A 1 205 ? -22.971 -10.740 19.520 1.00 63.41 205 ILE A O 1
ATOM 1600 N N . LEU A 1 206 ? -22.290 -12.233 17.997 1.00 57.19 206 LEU A N 1
ATOM 1601 C CA . LEU A 1 206 ? -23.629 -12.605 17.530 1.00 57.19 206 LEU A CA 1
ATOM 1602 C C . LEU A 1 206 ? -24.002 -13.998 18.041 1.00 57.19 206 LEU A C 1
ATOM 1604 O O . LEU A 1 206 ? -23.212 -14.931 17.872 1.00 57.19 206 LEU A O 1
ATOM 1608 N N . ASP A 1 207 ? -25.215 -14.175 18.576 1.00 66.75 207 ASP A N 1
ATOM 1609 C CA . ASP A 1 207 ? -25.739 -15.521 18.836 1.00 66.75 207 ASP A CA 1
ATOM 1610 C C . ASP A 1 207 ? -25.778 -16.383 17.554 1.00 66.75 207 ASP A C 1
ATOM 1612 O O . ASP A 1 207 ? -26.005 -15.906 16.432 1.00 66.75 207 ASP A O 1
ATOM 1616 N N . ALA A 1 208 ? -25.599 -17.695 17.725 1.00 67.88 208 ALA A N 1
ATOM 1617 C CA . ALA A 1 208 ? -25.542 -18.666 16.639 1.00 67.88 208 ALA A CA 1
ATOM 1618 C C . ALA A 1 208 ? -26.805 -18.692 15.750 1.00 67.88 208 ALA A C 1
ATOM 1620 O O . ALA A 1 208 ? -26.704 -19.084 14.578 1.00 67.88 208 ALA A O 1
ATOM 1621 N N . LYS A 1 209 ? -27.976 -18.254 16.249 1.00 73.19 209 LYS A N 1
ATOM 1622 C CA . LYS A 1 209 ? -29.196 -18.104 15.435 1.00 73.19 209 LYS A CA 1
ATOM 1623 C C . LYS A 1 209 ? -29.025 -17.030 14.353 1.00 73.19 209 LYS A C 1
ATOM 1625 O O . LYS A 1 209 ? -29.426 -17.244 13.207 1.00 73.19 209 LYS A O 1
ATOM 1630 N N . TRP A 1 210 ? -28.377 -15.911 14.686 1.00 62.94 210 TRP A N 1
ATOM 1631 C CA . TRP A 1 210 ? -28.204 -14.758 13.799 1.00 62.94 210 TRP A CA 1
ATOM 1632 C C . TRP A 1 210 ? -27.128 -14.999 12.739 1.00 62.94 210 TRP A C 1
ATOM 1634 O O . TRP A 1 210 ? -27.318 -14.627 11.579 1.00 62.94 210 TRP A O 1
ATOM 1644 N N . ILE A 1 211 ? -26.052 -15.718 13.084 1.00 62.22 211 ILE A N 1
ATOM 1645 C CA . ILE A 1 211 ? -24.959 -16.075 12.155 1.00 62.22 211 ILE A CA 1
ATOM 1646 C C . ILE A 1 211 ? -25.488 -16.750 10.872 1.00 62.22 211 ILE A C 1
ATOM 1648 O O . ILE A 1 211 ? -24.930 -16.557 9.790 1.00 62.22 211 ILE A O 1
ATOM 1652 N N . ARG A 1 212 ? -26.590 -17.512 10.954 1.00 65.38 212 ARG A N 1
ATOM 1653 C CA . ARG A 1 212 ? -27.226 -18.139 9.780 1.00 65.38 212 ARG A CA 1
ATOM 1654 C C . ARG A 1 212 ? -27.913 -17.134 8.851 1.00 65.38 212 ARG A C 1
ATOM 1656 O O . ARG A 1 212 ? -27.842 -17.310 7.640 1.00 65.38 212 ARG A O 1
ATOM 1663 N N . GLN A 1 213 ? -28.546 -16.092 9.389 1.00 60.72 213 GLN A N 1
ATOM 1664 C CA . GLN A 1 213 ? -29.191 -15.046 8.583 1.00 60.72 213 GLN A CA 1
ATOM 1665 C C . GLN A 1 213 ? -28.148 -14.157 7.892 1.00 60.72 213 GLN A C 1
ATOM 1667 O O . GLN A 1 213 ? -28.293 -13.849 6.710 1.00 60.72 213 GLN A O 1
ATOM 1672 N N . PHE A 1 214 ? -27.048 -13.867 8.594 1.00 60.94 214 PHE A N 1
ATOM 1673 C CA . PHE A 1 214 ? -25.856 -13.217 8.044 1.00 60.94 214 PHE A CA 1
ATOM 1674 C C . PHE A 1 214 ? -25.244 -13.989 6.875 1.00 60.94 214 PHE A C 1
ATOM 1676 O O . PHE A 1 214 ? -25.107 -13.456 5.778 1.00 60.94 214 PHE A O 1
ATOM 1683 N N . ARG A 1 215 ? -24.921 -15.274 7.073 1.00 61.53 215 ARG A N 1
ATOM 1684 C CA . ARG A 1 215 ? -24.360 -16.127 6.007 1.00 61.53 215 ARG A CA 1
ATOM 1685 C C . ARG A 1 215 ? -25.338 -16.372 4.853 1.00 61.53 215 ARG A C 1
ATOM 1687 O O . ARG A 1 215 ? -24.899 -16.679 3.753 1.00 61.53 215 ARG A O 1
ATOM 1694 N N . GLY A 1 216 ? -26.640 -16.235 5.102 1.00 64.56 216 GLY A N 1
ATOM 1695 C CA . GLY A 1 216 ? -27.689 -16.268 4.083 1.00 64.56 216 GLY A CA 1
ATOM 1696 C C . GLY A 1 216 ? -27.925 -14.936 3.362 1.00 64.56 216 GLY A C 1
ATOM 1697 O O . GLY A 1 216 ? -28.849 -14.875 2.557 1.00 64.56 216 GLY A O 1
ATOM 1698 N N . GLY A 1 217 ? -27.155 -13.881 3.662 1.00 60.03 217 GLY A N 1
ATOM 1699 C CA . GLY A 1 217 ? -27.273 -12.573 3.010 1.00 60.03 217 GLY A CA 1
ATOM 1700 C C . GLY A 1 217 ? -28.599 -11.852 3.263 1.00 60.03 217 GLY A C 1
ATOM 1701 O O . GLY A 1 217 ? -29.008 -11.060 2.424 1.00 60.03 217 GLY A O 1
ATOM 1702 N N . LYS A 1 218 ? -29.292 -12.148 4.376 1.00 63.44 218 LYS A N 1
ATOM 1703 C CA . LYS A 1 218 ? -30.620 -11.583 4.696 1.00 63.44 218 LYS A CA 1
ATOM 1704 C C . LYS A 1 218 ? -30.590 -10.361 5.613 1.00 63.44 218 LYS A C 1
ATOM 1706 O O . LYS A 1 218 ? -31.580 -9.651 5.700 1.00 63.44 218 LYS A O 1
ATOM 1711 N N . MET A 1 219 ? -29.480 -10.135 6.310 1.00 62.47 219 MET A N 1
ATOM 1712 C CA . MET A 1 219 ? -29.279 -8.959 7.153 1.00 62.47 219 MET A CA 1
ATOM 1713 C C . MET A 1 219 ? -27.848 -8.452 7.023 1.00 62.47 219 MET A C 1
ATOM 1715 O O . MET A 1 219 ? -26.917 -9.246 6.863 1.00 62.47 219 MET A O 1
ATOM 1719 N N . ASN A 1 220 ? -27.687 -7.143 7.178 1.00 63.88 220 ASN A N 1
ATOM 1720 C CA . ASN A 1 220 ? -26.405 -6.474 7.343 1.00 63.88 220 ASN A CA 1
ATOM 1721 C C . ASN A 1 220 ? -26.208 -6.053 8.806 1.00 63.88 220 ASN A C 1
ATOM 1723 O O . ASN A 1 220 ? -27.160 -5.680 9.491 1.00 63.88 220 ASN A O 1
ATOM 1727 N N . LEU A 1 221 ? -24.954 -6.076 9.268 1.00 66.44 221 LEU A N 1
ATOM 1728 C CA . LEU A 1 221 ? -24.528 -5.375 10.479 1.00 66.44 221 LEU A CA 1
ATOM 1729 C C . LEU A 1 221 ? -24.098 -3.986 10.031 1.00 66.44 221 LEU A C 1
ATOM 1731 O O . LEU A 1 221 ? -23.139 -3.853 9.268 1.00 66.44 221 LEU A O 1
ATOM 1735 N N . CYS A 1 222 ? -24.811 -2.976 10.503 1.00 68.00 222 CYS A N 1
ATOM 1736 C CA . CYS A 1 222 ? -24.617 -1.602 10.094 1.00 68.00 222 CYS A CA 1
ATOM 1737 C C . CYS A 1 222 ? -23.982 -0.784 11.219 1.00 68.00 222 CYS A C 1
ATOM 1739 O O . CYS A 1 222 ? -24.278 -0.967 12.402 1.00 68.00 222 CYS A O 1
ATOM 1741 N N . THR A 1 223 ? -23.128 0.156 10.821 1.00 66.56 223 THR A N 1
ATOM 1742 C CA . THR A 1 223 ? -22.515 1.148 11.706 1.00 66.56 223 THR A CA 1
ATOM 1743 C C . THR A 1 223 ? -22.863 2.535 11.183 1.00 66.56 223 THR A C 1
ATOM 1745 O O . THR A 1 223 ? -22.726 2.781 9.984 1.00 66.56 223 THR A O 1
ATOM 1748 N N . ALA A 1 224 ? -23.269 3.446 12.064 1.00 68.06 224 ALA A N 1
ATOM 1749 C CA . ALA A 1 224 ? -23.415 4.867 11.748 1.00 68.06 224 ALA A CA 1
ATOM 1750 C C . ALA A 1 224 ? -22.566 5.717 12.698 1.00 68.06 224 ALA A C 1
ATOM 1752 O O . ALA A 1 224 ? -22.335 5.344 13.852 1.00 68.06 224 ALA A O 1
ATOM 1753 N N . PHE A 1 225 ? -22.103 6.866 12.212 1.00 69.75 225 PHE A N 1
ATOM 1754 C CA . PHE A 1 225 ? -21.296 7.809 12.984 1.00 69.75 225 PHE A CA 1
ATOM 1755 C C . PHE A 1 225 ? -22.102 9.064 13.308 1.00 69.75 225 PHE A C 1
ATOM 1757 O O . PHE A 1 225 ? -23.027 9.442 12.589 1.00 69.75 225 PHE A O 1
ATOM 1764 N N . SER A 1 226 ? -21.746 9.697 14.421 1.00 69.19 226 SER A N 1
ATOM 1765 C CA . SER A 1 226 ? -22.448 10.858 14.945 1.00 69.19 226 SER A CA 1
ATOM 1766 C C . SER A 1 226 ? -21.632 12.135 14.789 1.00 69.19 226 SER A C 1
ATOM 1768 O O . SER A 1 226 ? -20.476 12.214 15.215 1.00 69.19 226 SER A O 1
ATOM 1770 N N . VAL A 1 227 ? -22.258 13.143 14.186 1.00 73.06 227 VAL A N 1
ATOM 1771 C CA . VAL A 1 227 ? -21.729 14.495 13.985 1.00 73.06 227 VAL A CA 1
ATOM 1772 C C . VAL A 1 227 ? -22.880 15.463 14.256 1.00 73.06 227 VAL A C 1
ATOM 1774 O O . VAL A 1 227 ? -23.936 15.334 13.644 1.00 73.06 227 VAL A O 1
ATOM 1777 N N . THR A 1 228 ? -22.701 16.418 15.165 1.00 76.31 228 THR A N 1
ATOM 1778 C CA . THR A 1 228 ? -23.652 17.520 15.365 1.00 76.31 228 THR A CA 1
ATOM 1779 C C . THR A 1 228 ? -23.323 18.691 14.451 1.00 76.31 228 THR A C 1
ATOM 1781 O O . THR A 1 228 ? -22.173 18.884 14.038 1.00 76.31 228 THR A O 1
ATOM 1784 N N . SER A 1 229 ? -24.334 19.514 14.175 1.00 78.56 229 SER A N 1
ATOM 1785 C CA . SER A 1 229 ? -24.141 20.822 13.561 1.00 78.56 229 SER A CA 1
ATOM 1786 C C . SER A 1 229 ? -24.937 21.899 14.289 1.00 78.56 229 SER A C 1
ATOM 1788 O O . SER A 1 229 ? -25.999 21.630 14.842 1.00 78.56 229 SER A O 1
ATOM 1790 N N . ASN A 1 230 ? -24.453 23.141 14.251 1.00 80.19 230 ASN A N 1
ATOM 1791 C CA . ASN A 1 230 ? -25.204 24.316 14.707 1.00 80.19 230 ASN A CA 1
ATOM 1792 C C . ASN A 1 230 ? -26.512 24.557 13.923 1.00 80.19 230 ASN A C 1
ATOM 1794 O O . ASN A 1 230 ? -27.327 25.364 14.363 1.00 80.19 230 ASN A O 1
ATOM 1798 N N . TYR A 1 231 ? -26.714 23.888 12.781 1.00 70.25 231 TYR A N 1
ATOM 1799 C CA . TYR A 1 231 ? -27.959 23.947 12.010 1.00 70.25 231 TYR A CA 1
ATOM 1800 C C . TYR A 1 231 ? -28.959 22.820 12.328 1.00 70.25 231 TYR A C 1
ATOM 1802 O O . TYR A 1 231 ? -30.159 23.007 12.131 1.00 70.25 231 TYR A O 1
ATOM 1810 N N . SER A 1 232 ? -28.511 21.654 12.809 1.00 62.97 232 SER A N 1
ATOM 1811 C CA . SER A 1 232 ? -29.386 20.487 12.984 1.00 62.97 232 SER A CA 1
ATOM 1812 C C . SER A 1 232 ? -28.995 19.603 14.176 1.00 62.97 232 SER A C 1
ATOM 1814 O O . SER A 1 232 ? -27.851 19.177 14.329 1.00 62.97 232 SER A O 1
ATOM 1816 N N . ASN A 1 233 ? -29.996 19.268 15.000 1.00 57.12 233 ASN A N 1
ATOM 1817 C CA . ASN A 1 233 ? -29.861 18.374 16.162 1.00 57.12 233 ASN A CA 1
ATOM 1818 C C . ASN A 1 233 ? -29.702 16.885 15.777 1.00 57.12 233 ASN A C 1
ATOM 1820 O O . ASN A 1 233 ? -29.507 16.036 16.651 1.00 57.12 233 ASN A O 1
ATOM 1824 N N . VAL A 1 234 ? -29.832 16.548 14.486 1.00 52.78 234 VAL A N 1
ATOM 1825 C CA . VAL A 1 234 ? -29.866 15.163 13.993 1.00 52.78 234 VAL A CA 1
ATOM 1826 C C . VAL A 1 234 ? -28.526 14.489 14.265 1.00 52.78 234 VAL A C 1
ATOM 1828 O O . VAL A 1 234 ? -27.509 14.805 13.651 1.00 52.78 234 VAL A O 1
ATOM 1831 N N . SER A 1 235 ? -28.538 13.562 15.220 1.00 53.81 235 SER A N 1
ATOM 1832 C CA . SER A 1 235 ? -27.317 13.031 15.827 1.00 53.81 235 SER A CA 1
ATOM 1833 C C . SER A 1 235 ? -26.674 11.881 15.050 1.00 53.81 235 SER A C 1
ATOM 1835 O O . SER A 1 235 ? -25.533 11.551 15.346 1.00 53.81 235 SER A O 1
ATOM 1837 N N . TYR A 1 236 ? -27.345 11.273 14.069 1.00 53.12 236 TYR A N 1
ATOM 1838 C CA . TYR A 1 236 ? -26.801 10.179 13.253 1.00 53.12 236 TYR A CA 1
ATOM 1839 C C . TYR A 1 236 ? -27.291 10.329 11.816 1.00 53.12 236 TYR A C 1
ATOM 1841 O O . TYR A 1 236 ? -28.475 10.567 11.606 1.00 53.12 236 TYR A O 1
ATOM 1849 N N . ASN A 1 237 ? -26.399 10.185 10.835 1.00 54.53 237 ASN A N 1
ATOM 1850 C CA . ASN A 1 237 ? -26.755 10.146 9.417 1.00 54.53 237 ASN A CA 1
ATOM 1851 C C . ASN A 1 237 ? -25.753 9.268 8.653 1.00 54.53 237 ASN A C 1
ATOM 1853 O O . ASN A 1 237 ? -24.548 9.446 8.800 1.00 54.53 237 ASN A O 1
ATOM 1857 N N . VAL A 1 238 ? -26.273 8.423 7.755 1.00 53.09 238 VAL A N 1
ATOM 1858 C CA . VAL A 1 238 ? -25.550 7.510 6.839 1.00 53.09 238 VAL A CA 1
ATOM 1859 C C . VAL A 1 238 ? -25.061 6.180 7.444 1.00 53.09 238 VAL A C 1
ATOM 1861 O O . VAL A 1 238 ? -24.646 6.084 8.598 1.00 53.09 238 VAL A O 1
ATOM 1864 N N . ILE A 1 239 ? -25.152 5.137 6.612 1.00 47.34 239 ILE A N 1
ATOM 1865 C CA . ILE A 1 239 ? -24.930 3.718 6.904 1.00 47.34 239 ILE A CA 1
ATOM 1866 C C . ILE A 1 239 ? -23.582 3.260 6.329 1.00 47.34 239 ILE A C 1
ATOM 1868 O O . ILE A 1 239 ? -23.292 3.487 5.154 1.00 47.34 239 ILE A O 1
ATOM 1872 N N . ALA A 1 240 ? -22.779 2.529 7.105 1.00 41.69 240 ALA A N 1
ATOM 1873 C CA . ALA A 1 240 ? -21.531 1.910 6.644 1.00 41.69 240 ALA A CA 1
ATOM 1874 C C . ALA A 1 240 ? -21.728 0.648 5.760 1.00 41.69 240 ALA A C 1
ATOM 1876 O O . ALA A 1 240 ? -21.020 -0.346 5.923 1.00 41.69 240 ALA A O 1
ATOM 1877 N N . THR A 1 241 ? -22.650 0.690 4.789 1.00 40.94 241 THR A N 1
ATOM 1878 C CA . THR A 1 241 ? -22.804 -0.323 3.724 1.00 40.94 241 THR A CA 1
ATOM 1879 C C . THR A 1 241 ? -23.028 0.343 2.358 1.00 40.94 241 THR A C 1
ATOM 1881 O O . THR A 1 241 ? -24.135 0.762 2.059 1.00 40.94 241 THR A O 1
ATOM 1884 N N . HIS A 1 242 ? -21.973 0.416 1.536 1.00 30.98 242 HIS A N 1
ATOM 1885 C CA . HIS A 1 242 ? -21.951 0.859 0.127 1.00 30.98 242 HIS A CA 1
ATOM 1886 C C . HIS A 1 242 ? -22.748 2.136 -0.274 1.00 30.98 242 HIS A C 1
ATOM 1888 O O . HIS A 1 242 ? -23.900 2.062 -0.678 1.00 30.98 242 HIS A O 1
ATOM 1894 N N . GLU A 1 243 ? -22.030 3.271 -0.347 1.00 33.03 243 GLU A N 1
ATOM 1895 C CA . GLU A 1 243 ? -22.220 4.353 -1.351 1.00 33.03 243 GLU A CA 1
ATOM 1896 C C . GLU A 1 243 ? -23.538 5.197 -1.333 1.00 33.03 243 GLU A C 1
ATOM 1898 O O . GLU A 1 243 ? -24.364 5.048 -2.229 1.00 33.03 243 GLU A O 1
ATOM 1903 N N . ALA A 1 244 ? -23.705 6.164 -0.391 1.00 27.33 244 ALA A N 1
ATOM 1904 C CA . ALA A 1 244 ? -24.781 7.201 -0.417 1.00 27.33 244 ALA A CA 1
ATOM 1905 C C . ALA A 1 244 ? -24.650 8.369 0.622 1.00 27.33 244 ALA A C 1
ATOM 1907 O O . ALA A 1 244 ? -24.607 8.070 1.806 1.00 27.33 244 ALA A O 1
ATOM 1908 N N . CYS A 1 245 ? -24.655 9.705 0.391 1.00 37.50 245 CYS A N 1
ATOM 1909 C CA . CYS A 1 245 ? -24.603 10.631 -0.773 1.00 37.50 245 CYS A CA 1
ATOM 1910 C C . CYS A 1 245 ? -25.385 11.975 -0.471 1.00 37.50 245 CYS A C 1
ATOM 1912 O O . CYS A 1 245 ? -25.746 12.196 0.680 1.00 37.50 245 CYS A O 1
ATOM 1914 N N . LYS A 1 246 ? -25.630 12.903 -1.434 1.00 22.56 246 LYS A N 1
ATOM 1915 C CA . LYS A 1 246 ? -25.983 14.350 -1.213 1.00 22.56 246 LYS A CA 1
ATOM 1916 C C . LYS A 1 246 ? -27.445 14.819 -1.499 1.00 22.56 246 LYS A C 1
ATOM 1918 O O . LYS A 1 246 ? -27.952 14.593 -2.591 1.00 22.56 246 LYS A O 1
ATOM 1923 N N . THR A 1 247 ? -28.005 15.671 -0.613 1.00 27.73 247 THR A N 1
ATOM 1924 C CA . THR A 1 247 ? -29.175 16.614 -0.753 1.00 27.73 247 THR A CA 1
ATOM 1925 C C . THR A 1 247 ? -30.619 16.095 -0.962 1.00 27.73 247 THR A C 1
ATOM 1927 O O . THR A 1 247 ? -31.071 16.009 -2.098 1.00 27.73 247 THR A O 1
ATOM 1930 N N . GLY A 1 248 ? -31.375 15.958 0.143 1.00 43.56 248 GLY A N 1
ATOM 1931 C CA . GLY A 1 248 ? -32.851 16.053 0.205 1.00 43.56 248 GLY A CA 1
ATOM 1932 C C . GLY A 1 248 ? -33.649 14.796 -0.169 1.00 43.56 248 GLY A C 1
ATOM 1933 O O . GLY A 1 248 ? -34.048 14.654 -1.323 1.00 43.56 248 GLY A O 1
ATOM 1934 N N . PHE A 1 249 ? -33.938 13.915 0.803 1.00 43.00 249 PHE A N 1
ATOM 1935 C CA . PHE A 1 249 ? -34.519 12.592 0.520 1.00 43.00 249 PHE A CA 1
ATOM 1936 C C . PHE A 1 249 ? -35.580 12.106 1.498 1.00 43.00 249 PHE A C 1
ATOM 1938 O O . PHE A 1 249 ? -35.518 12.358 2.697 1.00 43.00 249 PHE A O 1
ATOM 1945 N N . ALA A 1 250 ? -36.489 11.294 0.956 1.00 44.50 250 ALA A N 1
ATOM 1946 C CA . ALA A 1 250 ? -37.240 10.314 1.724 1.00 44.50 250 ALA A CA 1
ATOM 1947 C C . ALA A 1 250 ? -36.317 9.197 2.256 1.00 44.50 250 ALA A C 1
ATOM 1949 O O . ALA A 1 250 ? -35.196 8.997 1.777 1.00 44.50 250 ALA A O 1
ATOM 1950 N N . GLU A 1 251 ? -36.817 8.442 3.229 1.00 45.41 251 GLU A N 1
ATOM 1951 C CA . GLU A 1 251 ? -36.157 7.243 3.745 1.00 45.41 251 GLU A CA 1
ATOM 1952 C C . GLU A 1 251 ? -35.874 6.236 2.606 1.00 45.41 251 GLU A C 1
ATOM 1954 O O . GLU A 1 251 ? -36.742 5.964 1.776 1.00 45.41 251 GLU A O 1
ATOM 1959 N N . GLY A 1 252 ? -34.640 5.723 2.524 1.00 43.31 252 GLY A N 1
ATOM 1960 C CA . GLY A 1 252 ? -34.241 4.700 1.546 1.00 43.31 252 GLY A CA 1
ATOM 1961 C C . GLY A 1 252 ? -33.662 5.167 0.192 1.00 43.31 252 GLY A C 1
ATOM 1962 O O . GLY A 1 252 ? -33.505 4.339 -0.707 1.00 43.31 252 GLY A O 1
ATOM 1963 N N . ALA A 1 253 ? -33.291 6.436 -0.011 1.00 41.78 253 ALA A N 1
ATOM 1964 C CA . ALA A 1 253 ? -32.977 6.949 -1.360 1.00 41.78 253 ALA A CA 1
ATOM 1965 C C . ALA A 1 253 ? -31.527 6.803 -1.913 1.00 41.78 253 ALA A C 1
ATOM 1967 O O . ALA A 1 253 ? -30.542 6.889 -1.188 1.00 41.78 253 ALA A O 1
ATOM 1968 N N . PHE A 1 254 ? -31.450 6.732 -3.256 1.00 45.06 254 PHE A N 1
ATOM 1969 C CA . PHE A 1 254 ? -30.364 7.102 -4.203 1.00 45.06 254 PHE A CA 1
ATOM 1970 C C . PHE A 1 254 ? -29.367 8.199 -3.821 1.00 45.06 254 PHE A C 1
ATOM 1972 O O . PHE A 1 254 ? -29.390 9.285 -4.395 1.00 45.06 254 PHE A O 1
ATOM 1979 N N . VAL A 1 255 ? -28.434 7.885 -2.938 1.00 50.81 255 VAL A N 1
ATOM 1980 C CA . VAL A 1 255 ? -27.335 8.754 -2.522 1.00 50.81 255 VAL A CA 1
ATOM 1981 C C . VAL A 1 255 ? -26.199 9.005 -3.564 1.00 50.81 255 VAL A C 1
ATOM 1983 O O . VAL A 1 255 ? -25.494 8.055 -3.875 1.00 50.81 255 VAL A O 1
ATOM 1986 N N . SER A 1 256 ? -25.886 10.222 -4.051 1.00 52.06 256 SER A N 1
ATOM 1987 C CA . SER A 1 256 ? -24.655 10.540 -4.836 1.00 52.06 256 SER A CA 1
ATOM 1988 C C . SER A 1 256 ? -24.146 12.000 -4.638 1.00 52.06 256 SER A C 1
ATOM 1990 O O . SER A 1 256 ? -24.969 12.842 -4.279 1.00 52.06 256 SER A O 1
ATOM 1992 N N . PRO A 1 257 ? -22.843 12.364 -4.799 1.00 59.72 257 PRO A N 1
ATOM 1993 C CA . PRO A 1 257 ? -22.326 13.733 -4.609 1.00 59.72 257 PRO A CA 1
ATOM 1994 C C . PRO A 1 257 ? -22.099 14.520 -5.921 1.00 59.72 257 PRO A C 1
ATOM 1996 O O . PRO A 1 257 ? -21.369 14.089 -6.804 1.00 59.72 257 PRO A O 1
ATOM 1999 N N . SER A 1 258 ? -22.645 15.740 -6.031 1.00 55.75 258 SER A N 1
ATOM 2000 C CA . SER A 1 258 ? -22.541 16.572 -7.256 1.00 55.75 258 SER A CA 1
ATOM 2001 C C . SER A 1 258 ? -21.169 17.224 -7.515 1.00 55.75 258 SER A C 1
ATOM 2003 O O . SER A 1 258 ? -21.021 17.929 -8.507 1.00 55.75 258 SER A O 1
ATOM 2005 N N . ILE A 1 259 ? -20.207 17.088 -6.598 1.00 68.44 259 ILE A N 1
ATOM 2006 C CA . ILE A 1 259 ? -18.869 17.701 -6.659 1.00 68.44 259 ILE A CA 1
ATOM 2007 C C . ILE A 1 259 ? -17.885 16.694 -6.053 1.00 68.44 259 ILE A C 1
ATOM 2009 O O . ILE A 1 259 ? -18.232 16.013 -5.085 1.00 68.44 259 ILE A O 1
ATOM 2013 N N . TYR A 1 260 ? -16.667 16.605 -6.592 1.00 72.38 260 TYR A N 1
ATOM 2014 C CA . TYR A 1 260 ? -15.611 15.757 -6.032 1.00 72.38 260 TYR A CA 1
ATOM 2015 C C . TYR A 1 260 ? -15.291 16.134 -4.570 1.00 72.38 260 TYR A C 1
ATOM 2017 O O . TYR A 1 260 ? -15.181 17.325 -4.265 1.00 72.38 260 TYR A O 1
ATOM 2025 N N . PRO A 1 261 ? -15.122 15.153 -3.662 1.00 74.38 261 PRO A N 1
ATOM 2026 C CA . PRO A 1 261 ? -14.760 15.421 -2.275 1.00 74.38 261 PRO A CA 1
ATOM 2027 C C . PRO A 1 261 ? -13.329 15.967 -2.171 1.00 74.38 261 PRO A C 1
ATOM 2029 O O . PRO A 1 261 ? -12.436 15.552 -2.909 1.00 74.38 261 PRO A O 1
ATOM 2032 N N . LEU A 1 262 ? -13.105 16.870 -1.215 1.00 74.31 262 LEU A N 1
ATOM 2033 C CA . LEU A 1 262 ? -11.791 17.440 -0.908 1.00 74.31 262 LEU A CA 1
ATOM 2034 C C . LEU A 1 262 ? -11.256 16.869 0.419 1.00 74.31 262 LEU A C 1
ATOM 2036 O O . LEU A 1 262 ? -12.047 16.638 1.336 1.00 74.31 262 LEU A O 1
ATOM 2040 N N . PRO A 1 263 ? -9.936 16.645 0.558 1.00 74.44 263 PRO A N 1
ATOM 2041 C CA . PRO A 1 263 ? -9.346 16.165 1.804 1.00 74.44 263 PRO A CA 1
ATOM 2042 C C . PRO A 1 263 ? -9.363 17.267 2.874 1.00 74.44 263 PRO A C 1
ATOM 2044 O O . PRO A 1 263 ? -8.822 18.351 2.662 1.00 74.44 263 PRO A O 1
ATOM 2047 N N . ILE A 1 264 ? -9.952 16.973 4.036 1.00 76.81 264 ILE A N 1
ATOM 2048 C CA . ILE A 1 264 ? -10.136 17.918 5.149 1.00 76.81 264 ILE A CA 1
ATOM 2049 C C . ILE A 1 264 ? -9.488 17.420 6.445 1.00 76.81 264 ILE A C 1
ATOM 2051 O O . ILE A 1 264 ? -9.446 16.221 6.721 1.00 76.81 264 ILE A O 1
ATOM 2055 N N . LYS A 1 265 ? -9.017 18.357 7.269 1.00 78.38 265 LYS A N 1
ATOM 2056 C CA . LYS A 1 265 ? -8.505 18.146 8.633 1.00 78.38 265 LYS A CA 1
ATOM 2057 C C . LYS A 1 265 ? -9.332 18.962 9.628 1.00 78.38 265 LYS A C 1
ATOM 2059 O O . LYS A 1 265 ? -10.005 19.909 9.227 1.00 78.38 265 LYS A O 1
ATOM 2064 N N . PHE A 1 266 ? -9.277 18.617 10.913 1.00 80.62 266 PHE A N 1
ATOM 2065 C CA . PHE A 1 266 ? -9.923 19.433 11.944 1.00 80.62 266 PHE A CA 1
ATOM 2066 C C . PHE A 1 266 ? -9.336 20.854 12.002 1.00 80.62 266 PHE A C 1
ATOM 2068 O O . PHE A 1 266 ? -8.172 21.060 11.648 1.00 80.62 266 PHE A O 1
ATOM 2075 N N . GLY A 1 267 ? -10.146 21.833 12.416 1.00 77.56 267 GLY A N 1
ATOM 2076 C CA . GLY A 1 267 ? -9.772 23.252 12.410 1.00 77.56 267 GLY A CA 1
ATOM 2077 C C . GLY A 1 267 ? -9.694 23.885 11.012 1.00 77.56 267 GLY A C 1
ATOM 2078 O O . GLY A 1 267 ? -9.137 24.973 10.862 1.00 77.56 267 GLY A O 1
ATOM 2079 N N . GLN A 1 268 ? -10.231 23.224 9.977 1.00 86.62 268 GLN A N 1
ATOM 2080 C CA . GLN A 1 268 ? -10.323 23.774 8.620 1.00 86.62 268 GLN A CA 1
ATOM 2081 C C . GLN A 1 268 ? -11.749 24.175 8.231 1.00 86.62 268 GLN A C 1
ATOM 2083 O O . GLN A 1 268 ? -12.734 23.556 8.646 1.00 86.62 268 GLN A O 1
ATOM 2088 N N . ALA A 1 269 ? -11.830 25.187 7.368 1.00 88.69 269 ALA A N 1
ATOM 2089 C CA . ALA A 1 269 ? -13.036 25.607 6.674 1.00 88.69 269 ALA A CA 1
ATOM 2090 C C . ALA A 1 269 ? -13.039 25.148 5.207 1.00 88.69 269 ALA A C 1
ATOM 2092 O O . ALA A 1 269 ? -11.989 25.106 4.560 1.00 88.69 269 ALA A O 1
ATOM 2093 N N . VAL A 1 270 ? -14.230 24.855 4.678 1.00 89.00 270 VAL A N 1
ATOM 2094 C CA . VAL A 1 270 ? -14.493 24.577 3.258 1.00 89.00 270 VAL A CA 1
ATOM 2095 C C . VAL A 1 270 ? -15.636 25.467 2.782 1.00 89.00 270 VAL A C 1
ATOM 2097 O O . VAL A 1 270 ? -16.742 25.393 3.322 1.00 89.00 270 VAL A O 1
ATOM 2100 N N . SER A 1 271 ? -15.390 26.279 1.755 1.00 87.94 271 SER A N 1
ATOM 2101 C CA . SER A 1 271 ? -16.422 27.121 1.145 1.00 87.94 271 SER A CA 1
ATOM 2102 C C . SER A 1 271 ? -17.007 26.472 -0.104 1.00 87.94 271 SER A C 1
ATOM 2104 O O . SER A 1 271 ? -16.260 26.092 -1.003 1.00 87.94 271 SER A O 1
ATOM 2106 N N . LEU A 1 272 ? -18.335 26.444 -0.213 1.00 86.12 272 LEU A N 1
ATOM 2107 C CA . LEU A 1 272 ? -19.062 26.200 -1.459 1.00 86.12 272 LEU A CA 1
ATOM 2108 C C . LEU A 1 272 ? -19.480 27.540 -2.080 1.00 86.12 272 LEU A C 1
ATOM 2110 O O . LEU A 1 272 ? -20.204 28.329 -1.464 1.00 86.12 272 LEU A O 1
ATOM 2114 N N . LEU A 1 273 ? -19.033 27.791 -3.307 1.00 86.00 273 LEU A N 1
ATOM 2115 C CA . LEU A 1 273 ? -19.305 29.002 -4.074 1.00 86.00 273 LEU A CA 1
ATOM 2116 C C . LEU A 1 273 ? -20.665 28.955 -4.792 1.00 86.00 273 LEU A C 1
ATOM 2118 O O . LEU A 1 273 ? -21.295 27.906 -4.926 1.00 86.00 273 LEU A O 1
ATOM 2122 N N . LYS A 1 274 ? -21.156 30.124 -5.236 1.00 86.81 274 LYS A N 1
ATOM 2123 C CA . LYS A 1 274 ? -22.469 30.258 -5.907 1.00 86.81 274 LYS A CA 1
ATOM 2124 C C . LYS A 1 274 ? -22.538 29.560 -7.272 1.00 86.81 274 LYS A C 1
ATOM 2126 O O . LYS A 1 274 ? -23.631 29.283 -7.749 1.00 86.81 274 LYS A O 1
ATOM 2131 N N . ASP A 1 275 ? -21.387 29.291 -7.876 1.00 85.12 275 ASP A N 1
ATOM 2132 C CA . ASP A 1 275 ? -21.200 28.543 -9.124 1.00 85.12 275 ASP A CA 1
ATOM 2133 C C . ASP A 1 275 ? -21.035 27.024 -8.897 1.00 85.12 275 ASP A C 1
ATOM 2135 O O . ASP A 1 275 ? -20.738 26.292 -9.836 1.00 85.12 275 ASP A O 1
ATOM 2139 N N . TRP A 1 276 ? -21.241 26.551 -7.660 1.00 82.19 276 TRP A N 1
ATOM 2140 C CA . TRP A 1 276 ? -21.023 25.172 -7.204 1.00 82.19 276 TRP A CA 1
ATOM 2141 C C . TRP A 1 276 ? -19.565 24.683 -7.235 1.00 82.19 276 TRP A C 1
ATOM 2143 O O . TRP A 1 276 ? -19.324 23.485 -7.088 1.00 82.19 276 TRP A O 1
ATOM 2153 N N . THR A 1 277 ? -18.578 25.575 -7.340 1.00 81.81 277 THR A N 1
ATOM 2154 C CA . THR A 1 277 ? -17.173 25.221 -7.075 1.00 81.81 277 THR A CA 1
ATOM 2155 C C . THR A 1 277 ? -16.870 25.231 -5.569 1.00 81.81 277 THR A C 1
ATOM 2157 O O . THR A 1 277 ? -17.587 25.856 -4.783 1.00 81.81 277 THR A O 1
ATOM 2160 N N . MET A 1 278 ? -15.822 24.523 -5.136 1.00 82.00 278 MET A N 1
ATOM 2161 C CA . MET A 1 278 ? -15.353 24.546 -3.743 1.00 82.00 278 MET A CA 1
ATOM 2162 C C . MET A 1 278 ? -13.971 25.193 -3.632 1.00 82.00 278 MET A C 1
ATOM 2164 O O . MET A 1 278 ? -13.086 24.917 -4.441 1.00 82.00 278 MET A O 1
ATOM 2168 N N . GLU A 1 279 ? -13.781 26.028 -2.610 1.00 84.88 279 GLU A N 1
ATOM 2169 C CA . GLU A 1 279 ? -12.470 26.583 -2.249 1.00 84.88 279 GLU A CA 1
ATOM 2170 C C . GLU A 1 279 ? -11.603 25.504 -1.561 1.00 84.88 279 GLU A C 1
ATOM 2172 O O . GLU A 1 279 ? -12.115 24.640 -0.844 1.00 84.88 279 GLU A O 1
ATOM 2177 N N . THR A 1 280 ? -10.278 25.558 -1.752 1.00 79.69 280 THR A N 1
ATOM 2178 C CA . THR A 1 280 ? -9.320 24.655 -1.086 1.00 79.69 280 THR A CA 1
ATOM 2179 C C . THR A 1 280 ? -9.485 24.709 0.442 1.00 79.69 280 THR A C 1
ATOM 2181 O O . THR A 1 280 ? -9.529 25.816 0.985 1.00 79.69 280 THR A O 1
ATOM 2184 N N . PRO A 1 281 ? -9.525 23.568 1.165 1.00 85.50 281 PRO A N 1
ATOM 2185 C CA . PRO A 1 281 ? -9.696 23.572 2.614 1.00 85.50 281 PRO A CA 1
ATOM 2186 C C . PRO A 1 281 ? -8.528 24.262 3.323 1.00 85.50 281 PRO A C 1
ATOM 2188 O O . PRO A 1 281 ? -7.379 23.829 3.212 1.00 85.50 281 PRO A O 1
ATOM 2191 N N . ASN A 1 282 ? -8.825 25.320 4.075 1.00 84.44 282 ASN A N 1
ATOM 2192 C CA . ASN A 1 282 ? -7.835 26.164 4.748 1.00 84.44 282 ASN A CA 1
ATOM 2193 C C . ASN A 1 282 ? -8.095 26.215 6.263 1.00 84.44 282 ASN A C 1
ATOM 2195 O O . ASN A 1 282 ? -9.253 26.123 6.671 1.00 84.44 282 ASN A O 1
ATOM 2199 N N . PRO A 1 283 ? -7.061 26.361 7.114 1.00 88.31 283 PRO A N 1
ATOM 2200 C CA . PRO A 1 283 ? -7.252 26.628 8.541 1.00 88.31 283 PRO A CA 1
ATOM 2201 C C . PRO A 1 283 ? -8.121 27.872 8.771 1.00 88.31 283 PRO A C 1
ATOM 2203 O O . PRO A 1 283 ? -8.008 28.848 8.029 1.00 88.31 283 PRO A O 1
ATOM 2206 N N . SER A 1 284 ? -8.976 27.851 9.794 1.00 88.00 284 SER A N 1
ATOM 2207 C CA . SER A 1 284 ? -9.843 28.985 10.134 1.00 88.00 284 SER A CA 1
ATOM 2208 C C . SER A 1 284 ? -10.042 29.091 11.641 1.00 88.00 284 SER A C 1
ATOM 2210 O O . SER A 1 284 ? -10.367 28.103 12.290 1.00 88.00 284 SER A O 1
ATOM 2212 N N . GLU A 1 285 ? -9.922 30.300 12.190 1.00 85.38 285 GLU A N 1
ATOM 2213 C CA . GLU A 1 285 ? -10.201 30.588 13.607 1.00 85.38 285 GLU A CA 1
ATOM 2214 C C . GLU A 1 285 ? -11.675 30.346 13.981 1.00 85.38 285 GLU A C 1
ATOM 2216 O O . GLU A 1 285 ? -11.998 30.126 15.144 1.00 85.38 285 GLU A O 1
ATOM 2221 N N . SER A 1 286 ? -12.576 30.346 12.991 1.00 89.19 286 SER A N 1
ATOM 2222 C CA . SER A 1 286 ? -13.998 30.023 13.159 1.00 89.19 286 SER A CA 1
ATOM 2223 C C . SER A 1 286 ? -14.304 28.523 13.023 1.00 89.19 286 SER A C 1
ATOM 2225 O O . SER A 1 286 ? -15.454 28.121 13.199 1.00 89.19 286 SER A O 1
ATOM 2227 N N . ALA A 1 287 ? -13.314 27.683 12.695 1.00 87.94 287 ALA A N 1
ATOM 2228 C CA . ALA A 1 287 ? -13.482 26.235 12.622 1.00 87.94 287 ALA A CA 1
ATOM 2229 C C . ALA A 1 287 ? -13.112 25.569 13.962 1.00 87.94 287 ALA A C 1
ATOM 2231 O O . ALA A 1 287 ? -12.033 25.829 14.497 1.00 87.94 287 ALA A O 1
ATOM 2232 N N . PRO A 1 288 ? -13.964 24.685 14.515 1.00 84.38 288 PRO A N 1
ATOM 2233 C CA . PRO A 1 288 ? -13.688 24.033 15.792 1.00 84.38 288 PRO A CA 1
ATOM 2234 C C . PRO A 1 288 ? -12.461 23.113 15.695 1.00 84.38 288 PRO A C 1
ATOM 2236 O O . PRO A 1 288 ? -12.290 22.376 14.724 1.00 84.38 288 PRO A O 1
ATOM 2239 N N . SER A 1 289 ? -11.617 23.116 16.728 1.00 78.88 289 SER A N 1
ATOM 2240 C CA . SER A 1 289 ? -10.355 22.355 16.769 1.00 78.88 289 SER A CA 1
ATOM 2241 C C . SER A 1 289 ? -10.531 20.830 16.736 1.00 78.88 289 SER A C 1
ATOM 2243 O O . SER A 1 289 ? -9.587 20.111 16.412 1.00 78.88 289 SER A O 1
ATOM 2245 N N . ASN A 1 290 ? -11.737 20.341 17.030 1.00 78.69 290 ASN A N 1
ATOM 2246 C CA . ASN A 1 290 ? -12.162 18.942 16.959 1.00 78.69 290 ASN A CA 1
ATOM 2247 C C . ASN A 1 290 ? -13.172 18.666 15.823 1.00 78.69 290 ASN A C 1
ATOM 2249 O O . ASN A 1 290 ? -13.820 17.623 15.827 1.00 78.69 290 ASN A O 1
ATOM 2253 N N . GLY A 1 291 ? -13.345 19.593 14.876 1.00 83.50 291 GLY A N 1
ATOM 2254 C CA . GLY A 1 291 ? -14.342 19.491 13.810 1.00 83.50 291 GLY A CA 1
ATOM 2255 C C . GLY A 1 291 ? -14.007 20.356 12.595 1.00 83.50 291 GLY A C 1
ATOM 2256 O O . GLY A 1 291 ? -12.848 20.688 12.349 1.00 83.50 291 GLY A O 1
ATOM 2257 N N . TRP A 1 292 ? -15.026 20.715 11.820 1.00 89.06 292 TRP A N 1
ATOM 2258 C CA . TRP A 1 292 ? -14.887 21.442 10.555 1.00 89.06 292 TRP A CA 1
ATOM 2259 C C . TRP A 1 292 ? -15.870 22.612 10.463 1.00 89.06 292 TRP A C 1
ATOM 2261 O O . TRP A 1 292 ? -16.877 22.647 11.172 1.00 89.06 292 TRP A O 1
ATOM 2271 N N . LEU A 1 293 ? -15.604 23.548 9.551 1.00 89.06 293 LEU A N 1
ATOM 2272 C CA . LEU A 1 293 ? -16.533 24.617 9.182 1.00 89.06 293 LEU A CA 1
ATOM 2273 C C . LEU A 1 293 ? -16.931 24.490 7.708 1.00 89.06 293 LEU A C 1
ATOM 2275 O O . LEU A 1 293 ? -16.079 24.517 6.824 1.00 89.06 293 LEU A O 1
ATOM 2279 N N . PHE A 1 294 ? -18.225 24.389 7.426 1.00 88.62 294 PHE A N 1
ATOM 2280 C CA . PHE A 1 294 ? -18.759 24.402 6.067 1.00 88.62 294 PHE A CA 1
ATOM 2281 C C . PHE A 1 294 ? -19.456 25.735 5.786 1.00 88.62 294 PHE A C 1
ATOM 2283 O O . PHE A 1 294 ? -20.403 26.106 6.477 1.00 88.62 294 PHE A O 1
ATOM 2290 N N . ILE A 1 295 ? -18.986 26.465 4.775 1.00 87.69 295 ILE A N 1
ATOM 2291 C CA . ILE A 1 295 ? -19.487 27.798 4.421 1.00 87.69 295 ILE A CA 1
ATOM 2292 C C . ILE A 1 295 ? -20.207 27.705 3.075 1.00 87.69 295 ILE A C 1
ATOM 2294 O O . ILE A 1 295 ? -19.559 27.604 2.035 1.00 87.69 295 ILE A O 1
ATOM 2298 N N . ASN A 1 296 ? -21.538 27.740 3.057 1.00 86.69 296 ASN A N 1
ATOM 2299 C CA . ASN A 1 296 ? -22.310 27.597 1.821 1.00 86.69 296 ASN A CA 1
ATOM 2300 C C . ASN A 1 296 ? -22.845 28.953 1.325 1.00 86.69 296 ASN A C 1
ATOM 2302 O O . ASN A 1 296 ? -23.615 29.635 1.995 1.00 86.69 296 ASN A O 1
ATOM 2306 N N . LYS A 1 297 ? -22.414 29.378 0.128 1.00 84.44 297 LYS A N 1
ATOM 2307 C CA . LYS A 1 297 ? -22.916 30.595 -0.540 1.00 84.44 297 LYS A CA 1
ATOM 2308 C C . LYS A 1 297 ? -24.239 30.354 -1.309 1.00 84.44 297 LYS A C 1
ATOM 2310 O O . LYS A 1 297 ? -25.015 31.307 -1.411 1.00 84.44 297 LYS A O 1
ATOM 2315 N N . PRO A 1 298 ? -24.541 29.141 -1.826 1.00 81.69 298 PRO A N 1
ATOM 2316 C CA . PRO A 1 298 ? -25.899 28.687 -2.142 1.00 81.69 298 PRO A CA 1
ATOM 2317 C C . PRO A 1 298 ? -26.463 27.780 -1.026 1.00 81.69 298 PRO A C 1
ATOM 2319 O O . PRO A 1 298 ? -25.700 27.225 -0.238 1.00 81.69 298 PRO A O 1
ATOM 2322 N N . SER A 1 299 ? -27.783 27.562 -0.984 1.00 81.88 299 SER A N 1
ATOM 2323 C CA . SER A 1 299 ? -28.379 26.550 -0.095 1.00 81.88 299 SER A CA 1
ATOM 2324 C C . SER A 1 299 ? -27.949 25.149 -0.535 1.00 81.88 299 SER A C 1
ATOM 2326 O O . SER A 1 299 ? -28.276 24.717 -1.642 1.00 81.88 299 SER A O 1
ATOM 2328 N N . ALA A 1 300 ? -27.207 24.435 0.309 1.00 77.44 300 ALA A N 1
ATOM 2329 C CA . ALA A 1 300 ? -26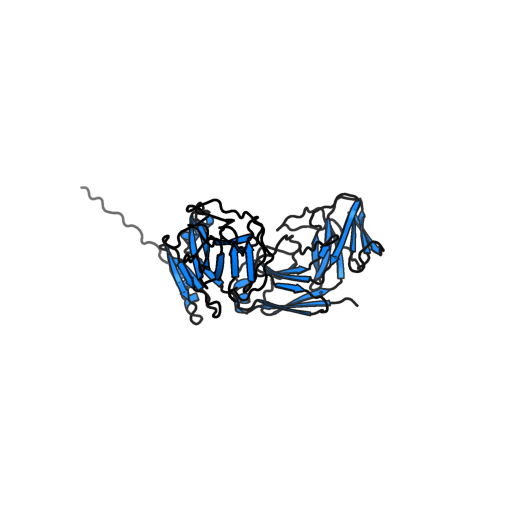.665 23.115 -0.017 1.00 77.44 300 ALA A CA 1
ATOM 2330 C C . ALA A 1 300 ? -26.290 22.326 1.240 1.00 77.44 300 ALA A C 1
ATOM 2332 O O . ALA A 1 300 ? -25.726 22.896 2.176 1.00 77.44 300 ALA A O 1
ATOM 2333 N N . SER A 1 301 ? -26.547 21.016 1.237 1.00 75.44 301 SER A N 1
ATOM 2334 C CA . SER A 1 301 ? -26.066 20.102 2.278 1.00 75.44 301 SER A CA 1
ATOM 2335 C C . SER A 1 301 ? -24.595 19.741 2.051 1.00 75.44 301 SER A C 1
ATOM 2337 O O . SER A 1 301 ? -24.194 19.474 0.914 1.00 75.44 301 SER A O 1
ATOM 2339 N N . ALA A 1 302 ? -23.807 19.688 3.126 1.00 75.94 302 ALA A N 1
ATOM 2340 C CA . ALA A 1 302 ? -22.452 19.138 3.102 1.00 75.94 302 ALA A CA 1
ATOM 2341 C C . ALA A 1 302 ? -22.460 17.628 3.354 1.00 75.94 302 ALA A C 1
ATOM 2343 O O . ALA A 1 302 ? -23.402 17.081 3.933 1.00 75.94 302 ALA A O 1
ATOM 2344 N N . LEU A 1 303 ? -21.366 16.990 2.941 1.00 76.06 303 LEU A N 1
ATOM 2345 C CA . LEU A 1 303 ? -21.069 15.586 3.180 1.00 76.06 303 LEU A CA 1
ATOM 2346 C C . LEU A 1 303 ? -19.685 15.444 3.785 1.00 76.06 303 LEU A C 1
ATOM 2348 O O . LEU A 1 303 ? -18.718 15.978 3.243 1.00 76.06 303 LEU A O 1
ATOM 2352 N N . VAL A 1 304 ? -19.592 14.664 4.857 1.00 75.06 304 VAL A N 1
ATOM 2353 C CA . VAL A 1 304 ? -18.305 14.195 5.374 1.00 75.06 304 VAL A CA 1
ATOM 2354 C C . VAL A 1 304 ? -18.132 12.750 4.929 1.00 75.06 304 VAL A C 1
ATOM 2356 O O . VAL A 1 304 ? -19.005 11.917 5.167 1.00 75.06 304 VAL A O 1
ATOM 2359 N N . PHE A 1 305 ? -17.006 12.460 4.284 1.00 73.19 305 PHE A N 1
ATOM 2360 C CA . PHE A 1 305 ? -16.607 11.111 3.893 1.00 73.19 305 PHE A CA 1
ATOM 2361 C C . PHE A 1 305 ? -15.455 10.625 4.775 1.00 73.19 305 PHE A C 1
ATOM 2363 O O . PHE A 1 305 ? -14.619 11.414 5.217 1.00 73.19 305 PHE A O 1
ATOM 2370 N N . LYS A 1 306 ? -15.391 9.314 4.996 1.00 66.94 306 LYS A N 1
ATOM 2371 C CA . LYS A 1 306 ? -14.306 8.618 5.685 1.00 66.94 306 LYS A CA 1
ATOM 2372 C C . LYS A 1 306 ? -13.969 7.348 4.914 1.00 66.94 306 LYS A C 1
ATOM 2374 O O . LYS A 1 306 ? -14.866 6.620 4.498 1.00 66.94 306 LYS A O 1
ATOM 2379 N N . THR A 1 307 ? -12.684 7.053 4.753 1.00 57.00 307 THR A N 1
ATOM 2380 C CA . THR A 1 307 ? -12.263 5.771 4.182 1.00 57.00 307 THR A CA 1
ATOM 2381 C C . THR A 1 307 ? -12.618 4.645 5.151 1.00 57.00 307 THR A C 1
ATOM 2383 O O . THR A 1 307 ? -12.125 4.611 6.280 1.00 57.00 307 THR A O 1
ATOM 2386 N N . ILE A 1 308 ? -13.491 3.734 4.722 1.00 55.16 308 ILE A N 1
ATOM 2387 C CA . ILE A 1 308 ? -13.890 2.529 5.457 1.00 55.16 308 ILE A CA 1
ATOM 2388 C C . ILE A 1 308 ? -13.763 1.366 4.475 1.00 55.16 308 ILE A C 1
ATOM 2390 O O . ILE A 1 308 ? -14.388 1.397 3.417 1.00 55.16 308 ILE A O 1
ATOM 2394 N N . ARG A 1 309 ? -12.928 0.366 4.801 1.00 51.97 309 ARG A N 1
ATOM 2395 C CA . ARG A 1 309 ? -12.594 -0.764 3.905 1.00 51.97 309 ARG A CA 1
ATOM 2396 C C . ARG A 1 309 ? -12.326 -0.295 2.466 1.00 51.97 309 ARG A C 1
ATOM 2398 O O . ARG A 1 309 ? -12.971 -0.744 1.521 1.00 51.97 309 ARG A O 1
ATOM 2405 N N . ASN A 1 310 ? -11.425 0.678 2.341 1.00 48.97 310 ASN A N 1
ATOM 2406 C CA . ASN A 1 310 ? -10.900 1.193 1.073 1.00 48.97 310 ASN A CA 1
ATOM 2407 C C . ASN A 1 310 ? -11.941 1.875 0.165 1.00 48.97 310 ASN A C 1
ATOM 2409 O O . ASN A 1 310 ? -11.654 2.246 -0.969 1.00 48.97 310 ASN A O 1
ATOM 2413 N N . ARG A 1 311 ? -13.154 2.126 0.674 1.00 51.59 311 ARG A N 1
ATOM 2414 C CA . ARG A 1 311 ? -14.164 2.954 0.009 1.00 51.59 311 ARG A CA 1
ATOM 2415 C C . ARG A 1 311 ? -14.293 4.284 0.730 1.00 51.59 311 ARG A C 1
ATOM 2417 O O . ARG A 1 311 ? -14.320 4.332 1.960 1.00 51.59 311 ARG A O 1
ATOM 2424 N N . SER A 1 312 ? -14.397 5.367 -0.038 1.00 61.41 312 SER A N 1
ATOM 2425 C CA . SER A 1 312 ? -14.766 6.682 0.489 1.00 61.41 312 SER A CA 1
ATOM 2426 C C . SER A 1 312 ? -16.243 6.641 0.875 1.00 61.41 312 SER A C 1
ATOM 2428 O O . SER A 1 312 ? -17.126 6.841 0.041 1.00 61.41 312 SER A O 1
ATOM 2430 N N . MET A 1 313 ? -16.515 6.288 2.129 1.00 64.62 313 MET A N 1
ATOM 2431 C CA . MET A 1 313 ? -17.869 6.115 2.629 1.00 64.62 313 MET A CA 1
ATOM 2432 C C . MET A 1 313 ? -18.355 7.424 3.254 1.00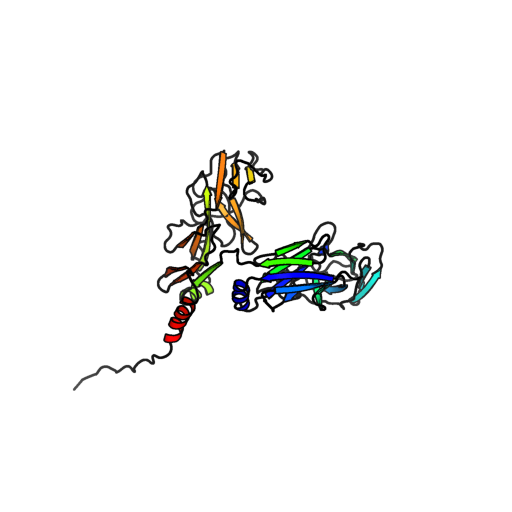 64.62 313 MET A C 1
ATOM 2434 O O . MET A 1 313 ? -17.683 7.956 4.138 1.00 64.62 313 MET A O 1
ATOM 2438 N N . PRO A 1 314 ? -19.496 7.976 2.821 1.00 66.69 314 PRO A N 1
ATOM 2439 C CA . PRO A 1 314 ? -20.133 9.072 3.539 1.00 66.69 314 PRO A CA 1
ATOM 2440 C C . PRO A 1 314 ? -20.494 8.620 4.964 1.00 66.69 314 PRO A C 1
ATOM 2442 O O . PRO A 1 314 ? -20.906 7.484 5.180 1.00 66.69 314 PRO A O 1
ATOM 2445 N N . ILE A 1 315 ? -20.288 9.505 5.938 1.00 64.56 315 ILE A N 1
ATOM 2446 C CA . ILE A 1 315 ? -20.523 9.258 7.374 1.00 64.56 315 ILE A CA 1
ATOM 2447 C C . ILE A 1 315 ? -21.357 10.357 8.046 1.00 64.56 315 ILE A C 1
ATOM 2449 O O . ILE A 1 315 ? -21.545 10.323 9.258 1.00 64.56 315 ILE A O 1
ATOM 2453 N N . TYR A 1 316 ? -21.781 11.366 7.279 1.00 67.69 316 TYR A N 1
ATOM 2454 C CA . TYR A 1 316 ? -22.667 12.434 7.729 1.00 67.69 316 TYR A CA 1
ATOM 2455 C C . TYR A 1 316 ? -23.227 13.236 6.546 1.00 67.69 316 TYR A C 1
ATOM 2457 O O . TYR A 1 316 ? -22.511 13.492 5.573 1.00 67.69 316 TYR A O 1
ATOM 2465 N N . VAL A 1 317 ? -24.467 13.711 6.692 1.00 64.88 317 VAL A N 1
ATOM 2466 C CA . VAL A 1 317 ? -25.091 14.760 5.868 1.00 64.88 317 VAL A CA 1
ATOM 2467 C C . VAL A 1 317 ? -25.589 15.857 6.812 1.00 64.88 317 VAL A C 1
ATOM 2469 O O . VAL A 1 317 ? -26.215 15.534 7.820 1.00 64.88 317 VAL A O 1
ATOM 2472 N N . THR A 1 318 ? -25.387 17.143 6.492 1.00 62.41 318 THR A N 1
ATOM 2473 C CA . THR A 1 318 ? -25.850 18.260 7.362 1.00 62.41 318 THR A CA 1
ATOM 2474 C C . THR A 1 318 ? -27.366 18.343 7.549 1.00 62.41 318 THR A C 1
ATOM 2476 O O . THR A 1 318 ? -27.859 19.097 8.388 1.00 62.41 318 THR A O 1
ATOM 2479 N N . SER A 1 319 ? -28.114 17.618 6.723 1.00 61.31 319 SER A N 1
ATOM 2480 C CA . SER A 1 319 ? -29.572 17.613 6.666 1.00 61.31 319 SER A CA 1
ATOM 2481 C C . SER A 1 319 ? -30.053 16.375 5.916 1.00 61.31 319 SER A C 1
ATOM 2483 O O . SER A 1 319 ? -29.654 16.151 4.772 1.00 61.31 319 SER A O 1
ATOM 2485 N N . ALA A 1 320 ? -30.940 15.607 6.544 1.00 51.41 320 ALA A N 1
ATOM 2486 C CA . ALA A 1 320 ? -31.795 14.654 5.839 1.00 51.41 320 ALA A CA 1
ATOM 2487 C C . ALA A 1 320 ? -33.051 15.366 5.295 1.00 51.41 320 ALA A C 1
ATOM 2489 O O . ALA A 1 320 ? -33.387 15.233 4.120 1.00 51.41 320 ALA A O 1
ATOM 2490 N N . GLU A 1 321 ? -33.685 16.183 6.145 1.00 53.88 321 GLU A N 1
ATOM 2491 C CA . GLU A 1 321 ? -35.050 16.698 5.960 1.00 53.88 321 GLU A CA 1
ATOM 2492 C C . GLU A 1 321 ? -35.158 17.995 5.140 1.00 53.88 321 GLU A C 1
ATOM 2494 O O . GLU A 1 321 ? -36.084 18.144 4.347 1.00 53.88 321 GLU A O 1
ATOM 2499 N N . SER A 1 322 ? -34.245 18.959 5.318 1.00 64.50 322 SER A N 1
ATOM 2500 C CA . SER A 1 322 ? -34.315 20.256 4.625 1.00 64.50 322 SER A CA 1
ATOM 2501 C C . SER A 1 322 ? -32.938 20.860 4.337 1.00 64.50 322 SER A C 1
ATOM 2503 O O . SER A 1 322 ? -32.053 20.877 5.189 1.00 64.50 322 SER A O 1
ATOM 2505 N N . THR A 1 323 ? -32.742 21.344 3.107 1.00 67.88 323 THR A N 1
ATOM 2506 C CA . THR A 1 323 ? -31.458 21.893 2.645 1.00 67.88 323 THR A CA 1
ATOM 2507 C C . THR A 1 323 ? -31.043 23.109 3.487 1.00 67.88 323 THR A C 1
ATOM 2509 O O . THR A 1 323 ? -31.838 24.046 3.590 1.00 67.88 323 THR A O 1
ATOM 2512 N N . PRO A 1 324 ? -29.805 23.177 4.022 1.00 74.12 324 PRO A N 1
ATOM 2513 C CA . PRO A 1 324 ? -29.399 24.263 4.900 1.00 74.12 324 PRO A CA 1
ATOM 2514 C C . PRO A 1 324 ? -29.379 25.599 4.155 1.00 74.12 324 PRO A C 1
ATOM 2516 O O . PRO A 1 324 ? -28.956 25.637 2.990 1.00 74.12 324 PRO A O 1
ATOM 2519 N N . PRO A 1 325 ? -29.771 26.703 4.813 1.00 81.19 325 PRO A N 1
ATOM 2520 C CA . PRO A 1 325 ? -29.670 28.035 4.239 1.00 81.19 325 PRO A CA 1
ATOM 2521 C C . PRO A 1 325 ? -28.197 28.416 4.003 1.00 81.19 325 PRO A C 1
ATOM 2523 O O . PRO A 1 325 ? -27.301 27.806 4.602 1.00 81.19 325 PRO A O 1
ATOM 2526 N N . PRO A 1 326 ? -27.928 29.438 3.170 1.00 86.75 326 PRO A N 1
ATOM 2527 C CA . PRO A 1 326 ? -26.587 29.979 3.004 1.00 86.75 326 PRO A CA 1
ATOM 2528 C C . PRO A 1 326 ? -26.073 30.556 4.328 1.00 86.75 326 PRO A C 1
ATOM 2530 O O . PRO A 1 326 ? -26.772 31.337 4.976 1.00 86.75 326 PRO A O 1
ATOM 2533 N N . GLY A 1 327 ? -24.861 30.189 4.735 1.00 88.56 327 GLY A N 1
ATOM 2534 C CA . GLY A 1 327 ? -24.312 30.568 6.032 1.00 88.56 327 GLY A CA 1
ATOM 2535 C C . GLY A 1 327 ? -23.038 29.815 6.406 1.00 88.56 327 GLY A C 1
ATOM 2536 O O . GLY A 1 327 ? -22.274 29.376 5.545 1.00 88.56 327 GLY A O 1
ATOM 2537 N N . GLN A 1 328 ? -22.807 29.700 7.714 1.00 90.25 328 GLN A N 1
ATOM 2538 C CA . GLN A 1 328 ? -21.680 28.986 8.310 1.00 90.25 328 GLN A CA 1
ATOM 2539 C C . GLN A 1 328 ? -22.190 27.853 9.204 1.00 90.25 328 GLN A C 1
ATOM 2541 O O . GLN A 1 328 ? -22.890 28.091 10.191 1.00 90.25 328 GLN A O 1
ATOM 2546 N N . HIS A 1 329 ? -21.811 26.627 8.857 1.00 86.56 329 HIS A N 1
ATOM 2547 C CA . HIS A 1 329 ? -22.265 25.399 9.499 1.00 86.56 329 HIS A CA 1
ATOM 2548 C C . HIS A 1 329 ? -21.067 24.701 10.143 1.00 86.56 329 HIS A C 1
ATOM 2550 O O . HIS A 1 329 ? -20.205 24.168 9.441 1.00 86.56 329 HIS A O 1
ATOM 2556 N N . THR A 1 330 ? -20.967 24.729 11.471 1.00 87.81 330 THR A N 1
ATOM 2557 C CA . THR A 1 330 ? -19.958 23.947 12.198 1.00 87.81 330 THR A CA 1
ATOM 2558 C C . THR A 1 330 ? -20.365 22.481 12.190 1.00 87.81 330 THR A C 1
ATOM 2560 O O . THR A 1 330 ? -21.544 22.166 12.344 1.00 87.81 330 THR A O 1
ATOM 2563 N N . LEU A 1 331 ? -19.400 21.587 11.980 1.00 83.69 331 LEU A N 1
ATOM 2564 C CA . LEU A 1 331 ? -19.593 20.139 11.914 1.00 83.69 331 LEU A CA 1
ATOM 2565 C C . LEU A 1 331 ? -18.676 19.491 12.958 1.00 83.69 331 LEU A C 1
ATOM 2567 O O . LEU A 1 331 ? -17.453 19.548 12.809 1.00 83.69 331 LEU A O 1
ATOM 2571 N N . ILE A 1 332 ? -19.234 18.906 14.018 1.00 80.94 332 ILE A N 1
ATOM 2572 C CA . ILE A 1 332 ? -18.458 18.382 15.154 1.00 80.94 332 ILE A CA 1
ATOM 2573 C C . ILE A 1 332 ? -18.794 16.901 15.371 1.00 80.94 332 ILE A C 1
ATOM 2575 O O . ILE A 1 332 ? -19.907 16.590 15.792 1.00 80.94 332 ILE A O 1
ATOM 2579 N N . PRO A 1 333 ? -17.863 15.965 15.104 1.00 75.75 333 PRO A N 1
ATOM 2580 C CA . PRO A 1 333 ? -17.986 14.580 15.546 1.00 75.75 333 PRO A CA 1
ATOM 2581 C C . PRO A 1 333 ? -18.245 14.506 17.053 1.00 75.75 333 PRO A C 1
ATOM 2583 O O . PRO A 1 333 ? -17.466 15.025 17.850 1.00 75.75 333 PRO A O 1
ATOM 2586 N N . THR A 1 334 ? -19.347 13.877 17.452 1.00 70.62 334 THR A N 1
ATOM 2587 C CA . THR A 1 334 ? -19.856 13.990 18.833 1.00 70.62 334 THR A CA 1
ATOM 2588 C C . THR A 1 334 ? -19.121 13.118 19.841 1.00 70.62 334 THR A C 1
ATOM 2590 O O . THR A 1 334 ? -19.249 13.343 21.039 1.00 70.62 334 THR A O 1
ATOM 2593 N N . GLY A 1 335 ? -18.410 12.092 19.367 1.00 65.12 335 GLY A N 1
ATOM 2594 C CA . GLY A 1 335 ? -18.037 10.956 20.202 1.00 65.12 335 GLY A CA 1
ATOM 2595 C C . GLY A 1 335 ? -19.080 9.833 20.227 1.00 65.12 335 GLY A C 1
ATOM 2596 O O . GLY A 1 335 ? -19.075 9.058 21.169 1.00 65.12 335 GLY A O 1
ATOM 2597 N N . ARG A 1 336 ? -19.997 9.694 19.250 1.00 64.81 336 ARG A N 1
ATOM 2598 C CA . ARG A 1 336 ? -20.971 8.572 19.239 1.00 64.81 336 ARG A CA 1
ATOM 2599 C C . ARG A 1 336 ? -20.937 7.693 17.985 1.00 64.81 336 ARG A C 1
ATOM 2601 O O . ARG A 1 336 ? -20.766 8.174 16.861 1.00 64.81 336 ARG A O 1
ATOM 2608 N N . VAL A 1 337 ? -21.101 6.387 18.200 1.00 65.75 337 VAL A N 1
ATOM 2609 C CA . VAL A 1 337 ? -21.288 5.343 17.178 1.00 65.75 337 VAL A CA 1
ATOM 2610 C C . VAL A 1 337 ? -22.606 4.630 17.455 1.00 65.75 337 VAL A C 1
ATOM 2612 O O . VAL A 1 337 ? -22.895 4.291 18.601 1.00 65.75 337 VAL A O 1
ATOM 2615 N N . LEU A 1 338 ? -23.376 4.365 16.404 1.00 69.50 338 LEU A N 1
ATOM 2616 C CA . LEU A 1 338 ? -24.545 3.494 16.460 1.00 69.50 338 LEU A CA 1
ATOM 2617 C C . LEU A 1 338 ? -24.221 2.149 15.804 1.00 69.50 338 LEU A C 1
ATOM 2619 O O . LEU A 1 338 ? -23.629 2.128 14.721 1.00 69.50 338 LEU A O 1
ATOM 2623 N N . LEU A 1 339 ? -24.655 1.050 16.422 1.00 67.44 339 LEU A N 1
ATOM 2624 C CA . LEU A 1 339 ? -24.759 -0.259 15.775 1.00 67.44 339 LEU A CA 1
ATOM 2625 C C . LEU A 1 339 ? -26.223 -0.679 15.673 1.00 67.44 339 LEU A C 1
ATOM 2627 O O . LEU A 1 339 ? -27.024 -0.410 16.568 1.00 67.44 339 LEU A O 1
ATOM 2631 N N . PHE A 1 340 ? -26.567 -1.326 14.566 1.00 66.88 340 PHE A N 1
ATOM 2632 C CA . PHE A 1 340 ? -27.911 -1.831 14.299 1.00 66.88 340 PHE A CA 1
ATOM 2633 C C . PHE A 1 340 ? -27.876 -2.917 13.222 1.00 66.88 340 PHE A C 1
ATOM 2635 O O . PHE A 1 340 ? -26.874 -3.088 12.520 1.00 66.88 340 PHE A O 1
ATOM 2642 N N . PHE A 1 341 ? -28.984 -3.638 13.082 1.00 67.75 341 PHE A N 1
ATOM 2643 C CA . PHE A 1 341 ? -29.196 -4.578 11.988 1.00 67.75 341 PHE A CA 1
ATOM 2644 C C . PHE A 1 341 ? -30.164 -3.974 10.980 1.00 67.75 341 PHE A C 1
ATOM 2646 O O . PHE A 1 341 ? -31.166 -3.373 11.360 1.00 67.75 341 PHE A O 1
ATOM 2653 N N . ALA A 1 342 ? -29.853 -4.141 9.701 1.00 64.31 342 ALA A N 1
ATOM 2654 C CA . ALA A 1 342 ? -30.716 -3.746 8.597 1.00 64.31 342 ALA A CA 1
ATOM 2655 C C . ALA A 1 342 ? -31.027 -4.969 7.731 1.00 64.31 342 ALA A C 1
ATOM 2657 O O . ALA A 1 342 ? -30.202 -5.882 7.626 1.00 64.31 342 ALA A O 1
ATOM 2658 N N . ASP A 1 343 ? -32.187 -4.971 7.077 1.00 62.53 343 ASP A N 1
ATOM 2659 C CA . ASP A 1 343 ? -32.460 -5.904 5.984 1.00 62.53 343 ASP A CA 1
ATOM 2660 C C . ASP A 1 343 ? -31.409 -5.721 4.866 1.00 62.53 343 ASP A C 1
ATOM 2662 O O . ASP A 1 343 ? -30.840 -4.640 4.686 1.00 62.53 343 ASP A O 1
ATOM 2666 N N . ALA A 1 344 ? -31.142 -6.769 4.090 1.00 59.97 344 ALA A N 1
ATOM 2667 C CA . ALA A 1 344 ? -30.281 -6.689 2.914 1.00 59.97 344 ALA A CA 1
ATOM 2668 C C . ALA A 1 344 ? -30.802 -5.723 1.826 1.00 59.97 344 ALA A C 1
ATOM 2670 O O . ALA A 1 344 ? -30.022 -5.307 0.957 1.00 59.97 344 ALA A O 1
ATOM 2671 N N . GLU A 1 345 ? -32.084 -5.348 1.868 1.00 53.59 345 GLU A N 1
ATOM 2672 C CA . GLU A 1 345 ? -32.705 -4.340 0.996 1.00 53.59 345 GLU A CA 1
ATOM 2673 C C . GLU A 1 345 ? -32.699 -2.911 1.589 1.00 53.59 345 GLU A C 1
ATOM 2675 O O . GLU A 1 345 ? -32.728 -1.937 0.835 1.00 53.59 345 GLU A O 1
ATOM 2680 N N . ALA A 1 346 ? -32.557 -2.749 2.911 1.00 51.44 346 ALA A N 1
ATOM 2681 C CA . ALA A 1 346 ? -32.552 -1.448 3.594 1.00 51.44 346 ALA A CA 1
ATOM 2682 C C . ALA A 1 346 ? -31.147 -0.803 3.586 1.00 51.44 346 ALA A C 1
ATOM 2684 O O . ALA A 1 346 ? -30.317 -1.073 4.453 1.00 51.44 346 ALA A O 1
ATOM 2685 N N . ARG A 1 347 ? -30.851 0.026 2.570 1.00 47.88 347 ARG A N 1
ATOM 2686 C CA . ARG A 1 347 ? -29.456 0.359 2.187 1.00 47.88 347 ARG A CA 1
ATOM 2687 C C . ARG A 1 347 ? -28.963 1.788 2.429 1.00 47.88 347 ARG A C 1
ATOM 2689 O O . ARG A 1 347 ? -27.763 2.014 2.322 1.00 47.88 347 ARG A O 1
ATOM 2696 N N . THR A 1 348 ? -29.840 2.752 2.694 1.00 51.69 348 THR A N 1
ATOM 2697 C CA . THR A 1 348 ? -29.580 4.134 2.228 1.00 51.69 348 THR A CA 1
ATOM 2698 C C . THR A 1 348 ? -29.873 5.246 3.242 1.00 51.69 348 THR A C 1
ATOM 2700 O O . THR A 1 348 ? -29.156 6.245 3.260 1.00 51.69 348 THR A O 1
ATOM 2703 N N . SER A 1 349 ? -30.847 5.077 4.137 1.00 45.44 349 SER A N 1
ATOM 2704 C CA . SER A 1 349 ? -31.039 5.915 5.334 1.00 45.44 349 SER A CA 1
ATOM 2705 C C . SER A 1 349 ? -31.926 5.189 6.353 1.00 45.44 349 SER A C 1
ATOM 2707 O O . SER A 1 349 ? -32.567 4.200 6.006 1.00 45.44 349 SER A O 1
ATOM 2709 N N . PHE A 1 350 ? -31.907 5.638 7.610 1.00 44.72 350 PHE A N 1
ATOM 2710 C CA . PHE A 1 350 ? -32.710 5.093 8.709 1.00 44.72 350 PHE A CA 1
ATOM 2711 C C . PHE A 1 350 ? -32.934 6.181 9.773 1.00 44.72 350 PHE A C 1
ATOM 2713 O O . PHE A 1 350 ? -32.037 6.997 10.007 1.00 44.72 350 PHE A O 1
ATOM 2720 N N . ASN A 1 351 ? -34.084 6.178 10.451 1.00 47.22 351 ASN A N 1
ATOM 2721 C CA . ASN A 1 351 ? -34.246 6.892 11.723 1.00 47.22 351 ASN A CA 1
ATOM 2722 C C . ASN A 1 351 ? -33.644 6.054 12.875 1.00 47.22 351 ASN A C 1
ATOM 2724 O O . ASN A 1 351 ? -33.912 4.858 12.985 1.00 47.22 351 ASN A O 1
ATOM 2728 N N . ALA A 1 352 ? -32.854 6.669 13.762 1.00 46.41 352 ALA A N 1
ATOM 2729 C CA . ALA A 1 352 ? -32.256 5.999 14.923 1.00 46.41 352 ALA A CA 1
ATOM 2730 C C . ALA A 1 352 ? -33.286 5.501 15.962 1.00 46.41 352 ALA A C 1
ATOM 2732 O O . ALA A 1 352 ? -32.947 4.659 16.795 1.00 46.41 352 ALA A O 1
ATOM 2733 N N . GLU A 1 353 ? -34.533 5.976 15.886 1.00 44.06 353 GLU A N 1
ATOM 2734 C CA . GLU A 1 353 ? -35.681 5.484 16.665 1.00 44.06 353 GLU A CA 1
ATOM 2735 C C . GLU A 1 353 ? -36.213 4.116 16.185 1.00 44.06 353 GLU A C 1
ATOM 2737 O O . GLU A 1 353 ? -37.102 3.545 16.817 1.00 44.06 353 GLU A O 1
ATOM 2742 N N . ALA A 1 354 ? -35.677 3.562 15.089 1.00 45.34 354 ALA A N 1
ATOM 2743 C CA . ALA A 1 354 ? -35.980 2.199 14.662 1.00 45.34 354 ALA A CA 1
ATOM 2744 C C . ALA A 1 354 ? -35.624 1.176 15.760 1.00 45.34 354 ALA A C 1
ATOM 2746 O O . ALA A 1 354 ? -34.577 1.252 16.406 1.00 45.34 354 ALA A O 1
ATOM 2747 N N . THR A 1 355 ? -36.501 0.194 15.968 1.00 49.19 355 THR A N 1
ATOM 2748 C CA . THR A 1 355 ? -36.350 -0.807 17.032 1.00 49.19 355 THR A CA 1
ATOM 2749 C C . THR A 1 355 ? -35.087 -1.655 16.849 1.00 49.19 355 THR A C 1
ATOM 2751 O O . THR A 1 355 ? -34.821 -2.146 15.753 1.00 49.19 355 THR A O 1
ATOM 2754 N N . ASN A 1 356 ? -34.365 -1.885 17.952 1.00 55.59 356 ASN A N 1
ATOM 2755 C CA . ASN A 1 356 ? -33.149 -2.707 18.062 1.00 55.59 356 ASN A CA 1
ATOM 2756 C C . ASN A 1 356 ? -31.860 -2.033 17.530 1.00 55.59 356 ASN A C 1
ATOM 2758 O O . ASN A 1 356 ? -30.906 -2.703 17.119 1.00 55.59 356 ASN A O 1
ATOM 2762 N N . THR A 1 357 ? -31.792 -0.702 17.603 1.00 57.72 357 THR A N 1
ATOM 2763 C CA . THR A 1 357 ? -30.535 0.064 17.560 1.00 57.72 357 THR A CA 1
ATOM 2764 C C . THR A 1 357 ? -29.789 0.003 18.905 1.00 57.72 357 THR A C 1
ATOM 2766 O O . THR A 1 357 ? -30.357 -0.342 19.944 1.00 57.72 357 THR A O 1
ATOM 2769 N N . SER A 1 358 ? -28.497 0.343 18.921 1.00 56.84 358 SER A N 1
ATOM 2770 C CA . SER A 1 358 ? -27.774 0.665 20.159 1.00 56.84 358 SER A CA 1
ATOM 2771 C C . SER A 1 358 ? -26.688 1.716 19.965 1.00 56.84 358 SER A C 1
ATOM 2773 O O . SER A 1 358 ? -25.923 1.689 19.000 1.00 56.84 358 SER A O 1
ATOM 2775 N N . THR A 1 359 ? -26.661 2.663 20.905 1.00 53.56 359 THR A N 1
ATOM 2776 C CA . THR A 1 359 ? -25.791 3.846 20.918 1.00 53.56 359 THR A CA 1
ATOM 2777 C C . THR A 1 359 ? -24.618 3.642 21.864 1.00 53.56 359 THR A C 1
ATOM 2779 O O . THR A 1 359 ? -24.809 3.277 23.021 1.00 53.56 359 THR A O 1
ATOM 2782 N N . TYR A 1 360 ? -23.418 3.974 21.392 1.00 60.19 360 TYR A N 1
ATOM 2783 C CA . TYR A 1 360 ? -22.181 3.925 22.163 1.00 60.19 360 TYR A CA 1
ATOM 2784 C C . TYR A 1 360 ? -21.492 5.283 22.129 1.00 60.19 360 TYR A C 1
ATOM 2786 O O . TYR A 1 360 ? -21.203 5.814 21.055 1.00 60.19 360 TYR A O 1
ATOM 2794 N N . GLU A 1 361 ? -21.208 5.832 23.307 1.00 50.34 361 GLU A N 1
ATOM 2795 C CA . GLU A 1 361 ? -20.426 7.054 23.465 1.00 50.34 361 GLU A CA 1
ATOM 2796 C C . GLU A 1 361 ? -18.945 6.690 23.644 1.00 50.34 361 GLU A C 1
ATOM 2798 O O . GLU A 1 361 ? -18.539 6.117 24.653 1.00 50.34 361 GLU A O 1
ATOM 2803 N N . TYR A 1 362 ? -18.138 6.981 22.623 1.00 56.94 362 TYR A N 1
ATOM 2804 C CA . TYR A 1 362 ? -16.686 6.937 22.679 1.00 56.94 362 TYR A CA 1
ATOM 2805 C C . TYR A 1 362 ? -16.151 8.312 23.096 1.00 56.94 362 TYR A C 1
ATOM 2807 O O . TYR A 1 362 ? -16.287 9.307 22.384 1.00 56.94 362 TYR A O 1
ATOM 2815 N N . SER A 1 363 ? -15.476 8.368 24.243 1.00 42.06 363 SER A N 1
ATOM 2816 C CA . SER A 1 363 ? -14.647 9.527 24.562 1.00 42.06 363 SER A CA 1
ATOM 2817 C C . SER A 1 363 ? -13.496 9.609 23.555 1.00 42.06 363 SER A C 1
ATOM 2819 O O . SER A 1 363 ? -12.816 8.622 23.283 1.00 42.06 363 SER A O 1
ATOM 2821 N N . TYR A 1 364 ? -13.236 10.803 23.019 1.00 40.31 364 TYR A N 1
ATOM 2822 C CA . TYR A 1 364 ? -12.030 11.072 22.224 1.00 40.31 364 TYR A CA 1
ATOM 2823 C C . TYR A 1 364 ? -10.737 11.059 23.066 1.00 40.31 364 TYR A C 1
ATOM 2825 O O . TYR A 1 364 ? -9.644 11.177 22.513 1.00 40.31 364 TYR A O 1
ATOM 2833 N N . ILE A 1 365 ? -10.859 10.962 24.395 1.00 37.88 365 ILE A N 1
ATOM 2834 C CA . ILE A 1 365 ? -9.770 11.147 25.363 1.00 37.88 365 ILE A CA 1
ATOM 2835 C C . ILE A 1 365 ? -9.512 9.857 26.160 1.00 37.88 365 ILE A C 1
ATOM 2837 O O . ILE A 1 365 ? -8.360 9.530 26.437 1.00 37.88 365 ILE A O 1
ATOM 2841 N N . GLU A 1 366 ? -10.547 9.068 26.465 1.00 39.72 366 GLU A N 1
ATOM 2842 C CA . GLU A 1 366 ? -10.453 7.851 27.288 1.00 39.72 366 GLU A CA 1
ATOM 2843 C C . GLU A 1 366 ? -10.976 6.618 26.536 1.00 39.72 366 GLU A C 1
ATOM 2845 O O . GLU A 1 366 ? -11.893 6.711 25.726 1.00 39.72 366 GLU A O 1
ATOM 2850 N N . HIS A 1 367 ? -10.313 5.473 26.734 1.00 52.81 367 HIS A N 1
ATOM 2851 C CA . HIS A 1 367 ? -10.175 4.435 25.700 1.00 52.81 367 HIS A CA 1
ATOM 2852 C C . HIS A 1 367 ? -10.756 3.051 26.104 1.00 52.81 367 HIS A C 1
ATOM 2854 O O . HIS A 1 367 ? -10.006 2.065 26.139 1.00 52.81 367 HIS A O 1
ATOM 2860 N N . PRO A 1 368 ? -12.062 2.916 26.414 1.00 48.31 368 PRO A N 1
ATOM 2861 C CA . PRO A 1 368 ? -12.649 1.616 26.720 1.00 48.31 368 PRO A CA 1
ATOM 2862 C C . PRO A 1 368 ? -12.678 0.709 25.481 1.00 48.31 368 PRO A C 1
ATOM 2864 O O . PRO A 1 368 ? -12.855 1.159 24.346 1.00 48.31 368 PRO A O 1
ATOM 2867 N N . ARG A 1 369 ? -12.564 -0.603 25.699 1.00 50.47 369 ARG A N 1
ATOM 2868 C CA . ARG A 1 369 ? -13.106 -1.585 24.753 1.00 50.47 369 ARG A CA 1
ATOM 2869 C C . ARG A 1 369 ? -14.604 -1.695 24.983 1.00 50.47 369 ARG A C 1
ATOM 2871 O O . ARG A 1 369 ? -15.050 -1.777 26.125 1.00 50.47 369 ARG A O 1
ATOM 2878 N N . VAL A 1 370 ? -15.352 -1.764 23.891 1.00 55.81 370 VAL A N 1
ATOM 2879 C CA . VAL A 1 370 ? -16.794 -2.001 23.916 1.00 55.81 370 VAL A CA 1
ATOM 2880 C C . VAL A 1 370 ? -17.034 -3.376 23.304 1.00 55.81 370 VAL A C 1
ATOM 2882 O O . VAL A 1 370 ? -16.945 -3.543 22.087 1.00 55.81 370 VAL A O 1
ATOM 2885 N N . THR A 1 371 ? -17.287 -4.373 24.150 1.00 59.66 371 THR A N 1
ATOM 2886 C CA . THR A 1 371 ? -17.755 -5.689 23.706 1.00 59.66 371 THR A CA 1
ATOM 2887 C C . THR A 1 371 ? -19.271 -5.695 23.806 1.00 59.66 371 THR A C 1
ATOM 2889 O O . THR A 1 371 ? -19.828 -5.329 24.838 1.00 59.66 371 THR A O 1
ATOM 2892 N N . VAL A 1 372 ? -19.950 -6.061 22.726 1.00 63.94 372 VAL A N 1
ATOM 2893 C CA . VAL A 1 372 ? -21.413 -6.005 22.637 1.00 63.94 372 VAL A CA 1
ATOM 2894 C C . VAL A 1 372 ? -21.950 -7.310 22.087 1.00 63.94 372 VAL A C 1
ATOM 2896 O O . VAL A 1 372 ? -21.456 -7.836 21.087 1.00 63.94 372 VAL A O 1
ATOM 2899 N N . TYR A 1 373 ? -22.951 -7.842 22.774 1.00 64.12 373 TYR A N 1
ATOM 2900 C CA . TYR A 1 373 ? -23.567 -9.119 22.463 1.00 64.12 373 TYR A CA 1
ATOM 2901 C C . TYR A 1 373 ? -24.963 -8.885 21.892 1.00 64.12 373 TYR A C 1
ATOM 2903 O O . TYR A 1 373 ? -25.752 -8.144 22.470 1.00 64.12 373 TYR A O 1
ATOM 2911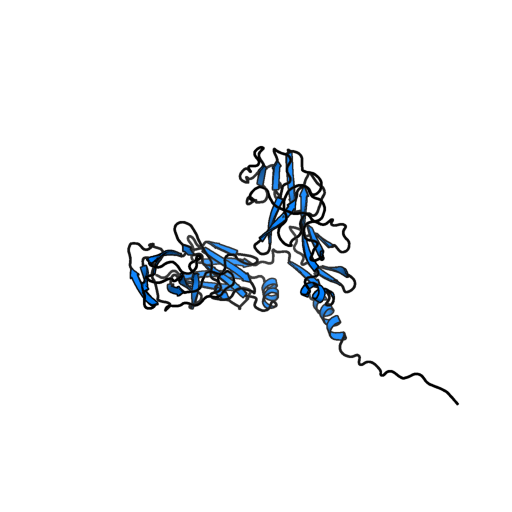 N N . PHE A 1 374 ? -25.261 -9.506 20.750 1.00 70.25 374 PHE A N 1
ATOM 2912 C CA . PHE A 1 374 ? -26.603 -9.514 20.177 1.00 70.25 374 PHE A CA 1
ATOM 2913 C C . PHE A 1 374 ? -27.268 -10.858 20.460 1.00 70.25 374 PHE A C 1
ATOM 2915 O O . PHE A 1 374 ? -26.884 -11.896 19.901 1.00 70.25 374 PHE A O 1
ATOM 2922 N N . ASN A 1 375 ? -28.219 -10.830 21.392 1.00 68.75 375 ASN A N 1
ATOM 2923 C CA . ASN A 1 375 ? -28.613 -11.999 22.166 1.00 68.75 375 ASN A CA 1
ATOM 2924 C C . ASN A 1 375 ? -29.607 -12.931 21.434 1.00 68.75 375 ASN A C 1
ATOM 2926 O O . ASN A 1 375 ? -30.064 -12.696 20.306 1.00 68.75 375 ASN A O 1
ATOM 2930 N N . ALA A 1 376 ? -29.982 -14.019 22.110 1.00 69.25 376 ALA A N 1
ATOM 2931 C CA . ALA A 1 376 ? -30.933 -15.010 21.606 1.00 69.25 376 ALA A CA 1
ATOM 2932 C C . ALA A 1 376 ? -32.393 -14.508 21.518 1.00 69.25 376 ALA A C 1
ATOM 2934 O O . ALA A 1 376 ? -33.237 -15.212 20.957 1.00 69.25 376 ALA A O 1
ATOM 2935 N N . HIS A 1 377 ? -32.697 -13.293 21.978 1.00 69.69 377 HIS A N 1
ATOM 2936 C CA . HIS A 1 377 ? -34.010 -12.650 21.878 1.00 69.69 377 HIS A CA 1
ATOM 2937 C C . HIS A 1 377 ? -34.045 -11.649 20.710 1.00 69.69 377 HIS A C 1
ATOM 2939 O O . HIS A 1 377 ? -34.917 -11.754 19.848 1.00 69.69 377 HIS A O 1
ATOM 2945 N N . GLY A 1 378 ? -32.995 -10.847 20.552 1.00 62.28 378 GLY A N 1
ATOM 2946 C CA . GLY A 1 378 ? -32.846 -9.790 19.550 1.00 62.28 378 GLY A CA 1
ATOM 2947 C C . GLY A 1 378 ? -32.461 -8.440 20.149 1.00 62.28 378 GLY A C 1
ATOM 2948 O O . GLY A 1 378 ? -32.596 -7.431 19.462 1.00 62.28 378 GLY A O 1
ATOM 2949 N N . ASP A 1 379 ? -31.991 -8.424 21.394 1.00 69.50 379 ASP A N 1
ATOM 2950 C CA . ASP A 1 379 ? -31.561 -7.231 22.111 1.00 69.50 379 ASP A CA 1
ATOM 2951 C C . ASP A 1 379 ? -30.032 -7.112 22.096 1.00 69.50 379 ASP A C 1
ATOM 2953 O O . ASP A 1 379 ? -29.304 -8.093 21.896 1.00 69.50 379 ASP A O 1
ATOM 2957 N N . TRP A 1 380 ? -29.549 -5.895 22.336 1.00 65.62 380 TRP A N 1
ATOM 2958 C CA . TRP A 1 380 ? -28.135 -5.601 22.534 1.00 65.62 380 TRP A CA 1
ATOM 2959 C C . TRP A 1 380 ? -27.801 -5.569 24.026 1.00 65.62 380 TRP A C 1
ATOM 2961 O O . TRP A 1 380 ? -28.376 -4.790 24.784 1.00 65.62 380 TRP A O 1
ATOM 2971 N N . GLU A 1 381 ? -26.814 -6.359 24.429 1.00 67.62 381 GLU A N 1
ATOM 2972 C CA . GLU A 1 381 ? -26.248 -6.363 25.777 1.00 67.62 381 GLU A CA 1
ATOM 2973 C C . GLU A 1 381 ? -24.832 -5.773 25.735 1.00 67.62 381 GLU A C 1
ATOM 2975 O O . GLU A 1 381 ? -24.018 -6.119 24.871 1.00 67.62 381 GLU A O 1
ATOM 2980 N N . THR A 1 382 ? -24.533 -4.847 26.649 1.00 59.03 382 THR A N 1
ATOM 2981 C CA . THR A 1 382 ? -23.253 -4.133 26.693 1.00 59.03 382 THR A CA 1
ATOM 2982 C C . THR A 1 382 ? -22.332 -4.732 27.753 1.00 59.03 382 THR A C 1
ATOM 2984 O O . THR A 1 382 ? -22.689 -4.846 28.922 1.00 59.03 382 THR A O 1
ATOM 2987 N N . VAL A 1 383 ? -21.117 -5.105 27.348 1.00 56.72 383 VAL A N 1
ATOM 2988 C CA . VAL A 1 383 ? -20.064 -5.596 28.243 1.00 56.72 383 VAL A CA 1
ATOM 2989 C C . VAL A 1 383 ? -18.882 -4.634 28.157 1.00 56.72 383 VAL A C 1
ATOM 2991 O O . VAL A 1 383 ? -18.006 -4.744 27.294 1.00 56.72 383 VAL A O 1
ATOM 2994 N N . SER A 1 384 ? -18.872 -3.656 29.059 1.00 52.59 384 SER A N 1
ATOM 2995 C CA . SER A 1 384 ? -17.697 -2.830 29.333 1.00 52.59 384 SER A CA 1
ATOM 2996 C C . SER A 1 384 ? -16.627 -3.673 30.031 1.00 52.59 384 SER A C 1
ATOM 2998 O O . SER A 1 384 ? -16.889 -4.231 31.096 1.00 52.59 384 SER A O 1
ATOM 3000 N N . GLU A 1 385 ? -15.413 -3.741 29.471 1.00 49.25 385 GLU A N 1
ATOM 3001 C CA . GLU A 1 385 ? -14.240 -4.304 30.167 1.00 49.25 385 GLU A CA 1
ATOM 3002 C C . GLU A 1 385 ? -13.759 -3.336 31.276 1.00 49.25 385 GLU A C 1
ATOM 3004 O O . GLU A 1 385 ? -12.687 -2.738 31.170 1.00 49.25 385 GLU A O 1
ATOM 3009 N N . GLU A 1 386 ? -14.548 -3.163 32.344 1.00 40.03 386 GLU A N 1
ATOM 3010 C CA . GLU A 1 386 ? -14.035 -2.624 33.609 1.00 40.03 386 GLU A CA 1
ATOM 3011 C C . GLU A 1 386 ? -13.361 -3.746 34.408 1.00 40.03 386 GLU A C 1
ATOM 3013 O O . GLU A 1 386 ? -14.015 -4.648 34.931 1.00 40.03 386 GLU A O 1
ATOM 3018 N N . SER A 1 387 ? -12.034 -3.654 34.531 1.00 36.91 387 SER A N 1
ATOM 3019 C CA . SER A 1 387 ? -11.136 -4.657 35.131 1.00 36.91 387 SER A CA 1
ATOM 3020 C C . SER A 1 387 ? -11.049 -6.000 34.377 1.00 36.91 387 SER A C 1
ATOM 3022 O O . SER A 1 387 ? -11.778 -6.262 33.420 1.00 36.91 387 SER A O 1
ATOM 3024 N N . SER A 1 388 ? -10.038 -6.805 34.715 1.00 42.94 388 SER A N 1
ATOM 3025 C CA . SER A 1 388 ? -9.552 -7.896 33.867 1.00 42.94 388 SER A CA 1
ATOM 3026 C C . SER A 1 388 ? -10.069 -9.294 34.247 1.00 42.94 388 SER A C 1
ATOM 3028 O O . SER A 1 388 ? -10.582 -9.544 35.333 1.00 42.94 388 SER A O 1
ATOM 3030 N N . ASP A 1 389 ? -9.880 -10.227 33.310 1.00 34.28 389 ASP A N 1
ATOM 3031 C CA . ASP A 1 389 ? -9.805 -11.686 33.500 1.00 34.28 389 ASP A CA 1
ATOM 3032 C C . ASP A 1 389 ? -11.070 -12.470 33.914 1.00 34.28 389 ASP A C 1
ATOM 3034 O O . ASP A 1 389 ? -11.088 -13.690 33.740 1.00 34.28 389 ASP A O 1
ATOM 3038 N N . ALA A 1 390 ? -12.156 -11.830 34.359 1.00 34.47 390 ALA A N 1
ATOM 3039 C CA . ALA A 1 390 ? -13.384 -12.543 34.746 1.00 34.47 390 ALA A CA 1
ATOM 3040 C C . ALA A 1 390 ? -14.198 -13.099 33.549 1.00 34.47 390 ALA A C 1
ATOM 3042 O O . ALA A 1 390 ? -14.386 -14.310 33.410 1.00 34.47 390 ALA A O 1
ATOM 3043 N N . VAL A 1 391 ? -14.681 -12.215 32.666 1.00 40.03 391 VAL A N 1
ATOM 3044 C CA . VAL A 1 391 ? -15.847 -12.484 31.789 1.00 40.03 391 VAL A CA 1
ATOM 3045 C C . VAL A 1 391 ? -15.572 -13.477 30.647 1.00 40.03 391 VAL A C 1
ATOM 3047 O O . VAL A 1 391 ? -16.486 -14.146 30.163 1.00 40.03 391 VAL A O 1
ATOM 3050 N N . ALA A 1 392 ? -14.312 -13.645 30.235 1.00 37.31 392 ALA A N 1
ATOM 3051 C CA . ALA A 1 392 ? -13.944 -14.576 29.161 1.00 37.31 392 ALA A CA 1
ATOM 3052 C C . ALA A 1 392 ? -14.273 -16.050 29.488 1.00 37.31 392 ALA A C 1
ATOM 3054 O O . ALA A 1 392 ? -14.457 -16.856 28.574 1.00 37.31 392 ALA A O 1
ATOM 3055 N N . ASN A 1 393 ? -14.368 -16.398 30.776 1.00 34.59 393 ASN A N 1
ATOM 3056 C CA . ASN A 1 393 ? -14.681 -17.756 31.216 1.00 34.59 393 ASN A CA 1
ATOM 3057 C C . ASN A 1 393 ? -16.188 -18.063 31.156 1.00 34.59 393 ASN A C 1
ATOM 3059 O O . ASN A 1 393 ? -16.557 -19.166 30.752 1.00 34.59 393 ASN A O 1
ATOM 3063 N N . ASP A 1 394 ? -17.067 -17.103 31.465 1.00 35.53 394 ASP A N 1
ATOM 3064 C CA . ASP A 1 394 ? -18.523 -17.329 31.457 1.00 35.53 394 ASP A CA 1
ATOM 3065 C C . ASP A 1 394 ? -19.087 -17.513 30.043 1.00 35.53 394 ASP A C 1
ATOM 3067 O O . ASP A 1 394 ? -19.878 -18.429 29.803 1.00 35.53 394 ASP A O 1
ATOM 3071 N N . ALA A 1 395 ? -18.609 -16.732 29.067 1.00 32.31 395 ALA A N 1
ATOM 3072 C CA . ALA A 1 395 ? -19.006 -16.897 27.665 1.00 32.31 395 ALA A CA 1
ATOM 3073 C C . ALA A 1 395 ? -18.668 -18.301 27.111 1.00 32.31 395 ALA A C 1
ATOM 3075 O O . ALA A 1 395 ? -19.399 -18.840 26.280 1.00 32.31 395 ALA A O 1
ATOM 3076 N N . MET A 1 396 ? -17.589 -18.922 27.602 1.00 30.08 396 MET A N 1
ATOM 3077 C CA . MET A 1 396 ? -17.204 -20.298 27.258 1.00 30.08 396 MET A CA 1
ATOM 3078 C C . MET A 1 396 ? -17.929 -21.352 28.114 1.00 30.08 396 MET A C 1
ATOM 3080 O O . MET A 1 396 ? -18.260 -22.429 27.610 1.00 30.08 396 MET A O 1
ATOM 3084 N N . SER A 1 397 ? -18.235 -21.037 29.378 1.00 31.27 397 SER A N 1
ATOM 3085 C CA . SER A 1 397 ? -19.006 -21.885 30.299 1.00 31.27 397 SER A CA 1
ATOM 3086 C C . SER A 1 397 ? -20.357 -22.285 29.695 1.00 31.27 397 SER A C 1
ATOM 3088 O O . SER A 1 397 ? -20.646 -23.479 29.559 1.00 31.27 397 SER A O 1
ATOM 3090 N N . VAL A 1 398 ? -21.126 -21.304 29.205 1.00 34.69 398 VAL A N 1
ATOM 3091 C CA . VAL A 1 398 ? -22.457 -21.504 28.593 1.00 34.69 398 VAL A CA 1
ATOM 3092 C C . VAL A 1 398 ? -22.419 -22.435 27.369 1.00 34.69 398 VAL A C 1
ATOM 3094 O O . VAL A 1 398 ? -23.364 -23.189 27.130 1.00 34.69 398 VAL A O 1
ATOM 3097 N N . ILE A 1 399 ? -21.318 -22.439 26.610 1.00 33.97 399 ILE A N 1
ATOM 3098 C CA . ILE A 1 399 ? -21.145 -23.305 25.431 1.00 33.97 399 ILE A CA 1
ATOM 3099 C C . ILE A 1 399 ? -20.826 -24.754 25.844 1.00 33.97 399 ILE A C 1
ATOM 3101 O O . ILE A 1 399 ? -21.255 -25.695 25.172 1.00 33.97 399 ILE A O 1
ATOM 3105 N N . SER A 1 400 ? -20.120 -24.955 26.962 1.00 29.38 400 SER A N 1
ATOM 3106 C CA . SER A 1 400 ? -19.735 -26.291 27.446 1.00 29.38 400 SER A CA 1
ATOM 3107 C C . SER A 1 400 ? -20.907 -27.113 28.002 1.00 29.38 400 SER A C 1
ATOM 3109 O O . SER A 1 400 ? -20.989 -28.314 27.746 1.00 29.38 400 SER A O 1
ATOM 3111 N N . GLN A 1 401 ? -21.864 -26.480 28.692 1.00 30.73 401 GLN A N 1
ATOM 3112 C CA . GLN A 1 401 ? -22.925 -27.179 29.438 1.00 30.73 401 GLN A CA 1
ATOM 3113 C C . GLN A 1 401 ? -24.042 -27.796 28.568 1.00 30.73 401 GLN A C 1
ATOM 3115 O O . GLN A 1 401 ? -24.985 -28.384 29.092 1.00 30.73 401 GLN A O 1
ATOM 3120 N N . ARG A 1 402 ? -23.955 -27.716 27.230 1.00 35.91 402 ARG A N 1
ATOM 3121 C CA . ARG A 1 402 ? -24.934 -28.316 26.295 1.00 35.91 402 ARG A CA 1
ATOM 3122 C C . ARG A 1 402 ? -24.506 -29.661 25.688 1.00 35.91 402 ARG A C 1
ATOM 3124 O O . ARG A 1 402 ? -25.042 -30.074 24.660 1.00 35.91 402 ARG A O 1
ATOM 3131 N N . ARG A 1 403 ? -23.588 -30.380 26.342 1.00 35.31 403 ARG A N 1
ATOM 3132 C CA . ARG A 1 403 ? -23.279 -31.795 26.064 1.00 35.31 403 ARG A CA 1
ATOM 3133 C C . ARG A 1 403 ? -23.296 -32.631 27.348 1.00 35.31 403 ARG A C 1
ATOM 3135 O O . ARG A 1 403 ? -22.238 -32.886 27.899 1.00 35.31 403 ARG A O 1
ATOM 3142 N N . ASP A 1 404 ? -24.494 -33.004 27.808 1.00 37.91 404 ASP A N 1
ATOM 3143 C CA . ASP A 1 404 ? -24.813 -34.353 28.334 1.00 37.91 404 ASP A CA 1
ATOM 3144 C C . ASP A 1 404 ? -26.243 -34.438 28.906 1.00 37.91 404 ASP A C 1
ATOM 3146 O O . ASP A 1 404 ? -26.478 -34.696 30.086 1.00 37.91 404 ASP A O 1
ATOM 3150 N N . HIS A 1 405 ? -27.242 -34.274 28.035 1.00 35.09 405 HIS A N 1
ATOM 3151 C CA . HIS A 1 405 ? -28.614 -34.724 28.297 1.00 35.09 405 HIS A CA 1
ATOM 3152 C C . HIS A 1 405 ? -29.079 -35.634 27.155 1.00 35.09 405 HIS A C 1
ATOM 3154 O O . HIS A 1 405 ? -29.575 -35.179 26.125 1.00 35.09 405 HIS A O 1
ATOM 3160 N N . ARG A 1 406 ? -28.914 -36.950 27.350 1.00 31.80 406 ARG A N 1
ATOM 3161 C CA . ARG A 1 406 ? -29.687 -37.955 26.608 1.00 31.80 406 ARG A CA 1
ATOM 3162 C C . ARG A 1 406 ? -31.153 -37.820 27.013 1.00 31.80 406 ARG A C 1
ATOM 3164 O O . ARG A 1 406 ? -31.457 -37.843 28.202 1.00 31.80 406 ARG A O 1
ATOM 3171 N N . SER A 1 407 ? -32.049 -37.736 26.035 1.00 31.83 407 SER A N 1
ATOM 3172 C CA . SER A 1 407 ? -33.491 -37.773 26.280 1.00 31.83 407 SER A CA 1
ATOM 3173 C C . SER A 1 407 ? -33.897 -39.076 26.987 1.00 31.83 407 SER A C 1
ATOM 3175 O O . SER A 1 407 ? -33.432 -40.144 26.575 1.00 31.83 407 SER A O 1
ATOM 3177 N N . PRO A 1 408 ? -34.791 -39.032 27.992 1.00 34.38 408 PRO A N 1
ATOM 3178 C CA . PRO A 1 408 ? -35.508 -40.219 28.449 1.00 34.38 408 PRO A CA 1
ATOM 3179 C C . PRO A 1 408 ? -36.321 -40.833 27.302 1.00 34.38 408 PRO A C 1
ATOM 3181 O O . PRO A 1 408 ? -36.784 -40.119 26.409 1.00 34.38 408 PRO A O 1
ATOM 3184 N N . ALA A 1 409 ? -36.509 -42.153 27.324 1.00 35.31 409 ALA A N 1
ATOM 3185 C CA . ALA A 1 409 ? -37.350 -42.831 26.343 1.00 35.31 409 ALA A CA 1
ATOM 3186 C C . ALA A 1 409 ? -38.834 -42.485 26.554 1.00 35.31 409 ALA A C 1
ATOM 3188 O O . ALA A 1 409 ? -39.306 -42.386 27.686 1.00 35.31 409 ALA A O 1
ATOM 3189 N N . THR A 1 410 ? -39.576 -42.331 25.459 1.00 34.94 410 THR A N 1
ATOM 3190 C CA . THR A 1 410 ? -41.029 -42.124 25.474 1.00 34.94 410 THR A CA 1
ATOM 3191 C C . THR A 1 410 ? -41.761 -43.405 25.870 1.00 34.94 410 THR A C 1
ATOM 3193 O O . THR A 1 410 ? -41.654 -44.410 25.170 1.00 34.94 410 THR A O 1
ATOM 3196 N N . SER A 1 411 ? -42.548 -43.355 26.943 1.00 35.84 411 SER A N 1
ATOM 3197 C CA . SER A 1 411 ? -43.556 -44.372 27.262 1.00 35.84 411 SER A CA 1
ATOM 3198 C C . SER A 1 411 ? -44.835 -44.131 26.452 1.00 35.84 411 SER A C 1
ATOM 3200 O O . SER A 1 411 ? -45.357 -43.014 26.453 1.00 35.84 411 SER A O 1
ATOM 3202 N N . GLU A 1 412 ? -45.350 -45.163 25.786 1.00 40.34 412 GLU A N 1
ATOM 3203 C CA . GLU A 1 412 ? -46.634 -45.108 25.073 1.00 40.34 412 GLU A CA 1
ATOM 3204 C C . GLU A 1 412 ? -47.836 -45.065 26.043 1.00 40.34 412 GLU A C 1
ATOM 3206 O O . GLU A 1 412 ? -47.738 -45.582 27.158 1.00 40.34 412 GLU A O 1
ATOM 3211 N N . PRO A 1 413 ? -48.979 -44.471 25.644 1.00 45.28 413 PRO A N 1
ATOM 3212 C CA . PRO A 1 413 ? -50.221 -44.526 26.410 1.00 45.28 413 PRO A CA 1
ATOM 3213 C C . PRO A 1 413 ? -50.982 -45.845 26.189 1.00 45.28 413 PRO A C 1
ATOM 3215 O O . PRO A 1 413 ? -50.932 -46.445 25.114 1.00 45.28 413 PRO A O 1
ATOM 3218 N N . GLU A 1 414 ? -51.748 -46.260 27.197 1.00 38.03 414 GLU A N 1
ATOM 3219 C CA . GLU A 1 414 ? -52.569 -47.474 27.161 1.00 38.03 414 GLU A CA 1
ATOM 3220 C C . GLU A 1 414 ? -53.655 -47.454 26.070 1.00 38.03 414 GLU A C 1
ATOM 3222 O O . GLU A 1 414 ? -54.255 -46.422 25.758 1.00 38.03 414 GLU A O 1
ATOM 3227 N N . LYS A 1 415 ? -54.003 -48.648 25.575 1.00 40.41 415 LYS A N 1
ATOM 3228 C CA . LYS A 1 415 ? -55.300 -48.925 24.944 1.00 40.41 415 LYS A CA 1
ATOM 3229 C C . LYS A 1 415 ? -55.985 -50.073 25.674 1.00 40.41 415 LYS A C 1
ATOM 3231 O O . LYS A 1 415 ? -55.660 -51.233 25.441 1.00 40.41 415 LYS A O 1
ATOM 3236 N N . ALA A 1 416 ? -56.960 -49.745 26.514 1.00 46.19 416 ALA A N 1
ATOM 3237 C CA . ALA A 1 416 ? -57.881 -50.725 27.073 1.00 46.19 416 ALA A CA 1
ATOM 3238 C C . ALA A 1 416 ? -59.035 -50.992 26.094 1.00 46.19 416 ALA A C 1
ATOM 3240 O O . ALA A 1 416 ? -59.676 -50.051 25.628 1.00 46.19 416 ALA A O 1
ATOM 3241 N N . HIS A 1 417 ? -59.326 -52.264 25.818 1.00 44.75 417 HIS A N 1
ATOM 3242 C CA . HIS A 1 417 ? -60.627 -52.718 25.322 1.00 44.75 417 HIS A CA 1
ATOM 3243 C C . HIS A 1 417 ? -60.802 -54.219 25.587 1.00 44.75 417 HIS A C 1
ATOM 3245 O O . HIS A 1 417 ? -59.946 -54.996 25.171 1.00 44.75 417 HIS A O 1
ATOM 3251 N N . LEU A 1 418 ? -61.961 -54.562 26.171 1.00 42.75 418 LEU A N 1
ATOM 3252 C CA . LEU A 1 418 ? -62.433 -55.900 26.574 1.00 42.75 418 LEU A CA 1
ATOM 3253 C C . LEU A 1 418 ? -61.684 -56.511 27.772 1.00 42.75 418 LEU A C 1
ATOM 3255 O O . LEU A 1 418 ? -60.628 -57.143 27.573 1.00 42.75 418 LEU A O 1
#

Sequence (418 aa):
MSSKYSLNVHIDPKWVKAWSSVPGMKLCFATAVGSGASATFSNVVAYTHNIAPNITIEWGNSYRIAGSTNNFSNGAKFTASTDKIAVKFGSKTEVNKDWSITTNPDDTAPEAGFLFTNKIEVAAVLYREIQNEYKAIYISHVGPMPRNSREKLTPKQKVYVWFSDAFEDETMIDDFEGELKEVEYSGKTTASVKFDNKGTCVTVILDAKWIRQFRGGKMNLCTAFSVTSNYSNVSYNVIATHEACKTGFAEGAFVSPSIYPLPIKFGQAVSLLKDWTMETPNPSESAPSNGWLFINKPSASALVFKTIRNRSMPIYVTSAESTPPPGQHTLIPTGRVLLFFADAEARTSFNAEATNTSTYEYSYIEHPRVTVYFNAHGDWETVSEESSDAVANDAMSVISQRRDHRSPATSEPEKAHL

Radius of gyration: 27.76 Å; chains: 1; bounding box: 91×86×64 Å